Protein AF-0000000069597307 (afdb_homodimer)

InterPro domains:
  IPR001584 Integrase, catalytic core [PF00665] (48-139)
  IPR001584 Integrase, catalytic core [PS50994] (45-195)
  IPR012337 Ribonuclease H-like superfamily [SSF53098] (47-200)
  IPR036397 Ribonuclease H superfamily [G3DSA:3.30.420.10] (38-214)

Organism: Araneus ventricosus (NCBI:txid182803)

Secondary structure (DSSP, 8-state):
-HHHHHHHHHHHHHHHHHHHHHH---HHHHS---SS-----------STTSEEEEEEEEEETTEEEEEEEETTT--EEEEEES---HHHHHHHHHHHHHHH---SEEEE-S-HHHHSHHHHHHHHHTTPEEEE--TT--SHHHHHHHHHHHHHHHHHHH-SSSHHHHHHHHHHHHHHSPPTTTSS-HHHHHHS-----HHHHH-HHHHHHHHHT-/-HHHHHHHHHHHHHHHHHHHHHH---HHHHS---SS-----------STTSEEEEEEEEEETTEEEEEEEETTT--EEEEEES---HHHHHHHHHHHHHHH---SEEEE-S-HHHHSHHHHHHHHHTTPEEEE--TT--THHHHHHHHHHHHHHHHHHH-SSSHHHHHHHHHHHHHHSPPTTTSS-HHHHHHS-----HHHHH-HHHHHHHHHT-

Sequence (430 aa):
MKSLARCYVWWSKIEEDIENHVGFCEPCQQTGHAPPRDPVHPWEVTTKPWSRVHIDFAGPFQGEMFFLLVDSFSKWLEVKRLNSATSSATIKVIKEIFAIHGIPDSVASDNGSQYTSEEFQNFLSKNGILHILVAPYHPSSNGQAERVVQTIKDALKRIISGDWNRRLTSFLLTQHITPSAATGFSPAELLMKRRLRTVLDLLHPDLVKDRKRKKMKSLARCYVWWSKIEEDIENHVGFCEPCQQTGHAPPRDPVHPWEVTTKPWSRVHIDFAGPFQGEMFFLLVDSFSKWLEVKRLNSATSSATIKVIKEIFAIHGIPDSVASDNGSQYTSEEFQNFLSKNGILHILVAPYHPSSNGQAERVVQTIKDALKRIISGDWNRRLTSFLLTQHITPSAATGFSPAELLMKRRLRTVLDLLHPDLVKDRKRKK

Radius of gyration: 23.04 Å; Cα contacts (8 Å, |Δi|>4): 630; chains: 2; bounding box: 51×83×53 Å

pLDDT: mean 74.93, std 21.21, range [27.62, 97.12]

Solvent-accessible surface area (backbone atoms only — not comparable to full-atom values): 23471 Å² total; per-residue (Å²): 112,67,61,52,54,46,32,40,52,48,45,52,48,49,48,47,50,51,52,48,50,67,67,57,57,48,64,85,67,63,62,80,83,63,67,83,69,65,77,66,69,54,57,72,76,57,86,42,63,53,38,37,32,39,44,49,76,41,69,70,50,96,78,32,32,31,41,37,37,32,24,66,48,34,56,36,70,47,77,42,82,32,87,52,85,41,38,68,53,47,49,52,53,49,43,53,52,28,29,74,67,25,53,37,49,25,41,33,29,54,84,46,66,42,62,68,30,68,69,34,45,50,53,34,54,73,51,63,28,44,78,42,73,49,64,93,80,52,73,72,44,56,41,57,60,49,49,52,51,50,53,49,46,56,52,45,61,68,42,55,53,88,81,21,66,65,49,46,30,44,42,42,28,35,53,30,61,42,54,36,88,87,74,65,45,17,15,30,39,56,57,27,70,38,84,59,44,51,54,62,53,70,75,40,51,60,66,58,48,57,71,58,60,81,101,110,67,60,53,53,49,32,40,54,48,45,49,48,50,49,48,50,51,52,46,50,68,68,55,58,48,65,88,68,66,61,80,85,62,67,84,70,65,79,69,68,55,57,74,77,58,87,42,62,52,39,37,33,39,43,50,76,40,70,70,49,95,80,32,32,31,41,37,38,33,25,67,46,36,57,38,71,45,78,43,81,31,87,52,86,40,38,70,54,46,50,52,53,49,41,54,50,28,28,72,68,24,52,39,50,26,41,33,28,56,84,46,66,42,61,68,30,67,70,35,47,49,55,33,54,74,49,64,28,45,78,42,72,50,63,92,81,51,69,74,47,54,44,59,60,48,48,52,52,49,53,50,46,55,52,44,61,69,41,55,53,89,80,21,66,64,48,47,31,4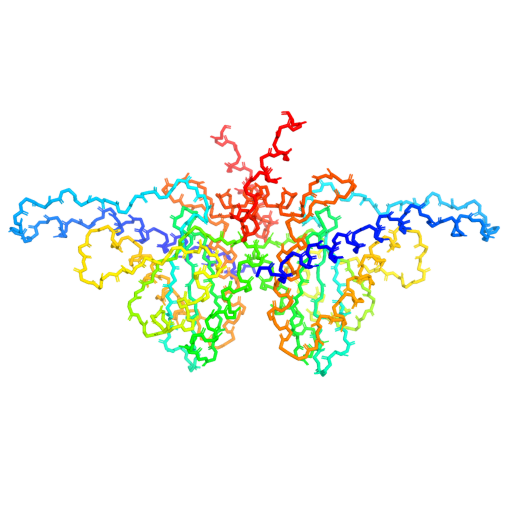4,43,42,29,36,54,29,60,42,52,37,88,89,75,67,45,17,15,31,40,57,58,29,71,39,83,59,44,50,54,60,53,70,76,39,52,61,67,59,48,57,70,57,60,81,101

Nearest PDB structures (foldseek):
  4fw1-assembly1_B  TM=8.230E-01  e=1.819E-11  Rous sarcoma virus - Prague C
  7ouf-assembly1_E  TM=8.192E-01  e=3.308E-11  Simian T-lymphotropic virus 1
  1c0m-assembly1_A  TM=8.370E-01  e=2.381E-10  Rous sarcoma virus
  5ejk-assembly1_B  TM=8.131E-01  e=2.849E-10  Rous sarcoma virus - Prague C
  4fw2-assembly1_B  TM=7.508E-01  e=4.331E-10  Rous sarcoma virus - Prague C

Foldseek 3Di:
DVLLVVLLVVVLVLLVVLVVCVVPPVVVVPDDPPPPPPPPPAPPQDDAWQQEKEWDWADPAVQWIWIWIATSHLRQIDIDIFNDLALVRVLVVVVVVCVPQNHHQEYEYEPDCSCVPPSNVVSCVVRNYHYHYDYPPDDDNCVSVVVSVVSVNVVLNVQPPDPNPVSVVSNNVSQQQHAHPVPRGGSCCRRVVDRDDDVVCVVCVPVVVVSVPVD/DVLLVVLLVVVVVLLVVLVVCVVPPCVLVPDDPPPPPPPPPAPPQDDAWQQEKEWDWADPAVQWIWIWIATSHLRQIDIDIFNDLALVRVLVVVVVVCVPQNHHQEYEYEPDCSCVDPSNVVSCVVRNYHYHYDYPPDDDNCVSVVVSVVSVNVVLNVQPDDPSPVSVVSNNVSQQQHAHPVPRGGSCCRRVVDRDDDVVCVVCVPVVVVSVVVD

Structure (mmCIF, N/CA/C/O backbone):
data_AF-0000000069597307-model_v1
#
loop_
_entity.id
_entity.type
_entity.pdbx_description
1 polymer 'Uncharacterized protein K02A2.6'
#
loop_
_atom_site.group_PDB
_atom_site.id
_atom_site.type_symbol
_atom_site.label_atom_id
_atom_site.label_alt_id
_atom_site.label_comp_id
_atom_site.label_asym_id
_atom_site.label_entity_id
_atom_site.label_seq_id
_atom_site.pdbx_PDB_ins_code
_atom_site.Cartn_x
_atom_site.Cartn_y
_atom_site.Cartn_z
_atom_site.occupancy
_atom_site.B_iso_or_equiv
_atom_site.auth_seq_id
_atom_site.auth_comp_id
_atom_site.auth_asym_id
_atom_site.auth_atom_id
_atom_site.pdbx_PDB_model_num
ATOM 1 N N . MET A 1 1 ? 20.469 3.336 -9.492 1 46.31 1 MET A N 1
ATOM 2 C CA . MET A 1 1 ? 21.281 3.295 -8.281 1 46.31 1 MET A CA 1
ATOM 3 C C . MET A 1 1 ? 21.516 4.699 -7.738 1 46.31 1 MET A C 1
ATOM 5 O O . MET A 1 1 ? 21.375 4.941 -6.543 1 46.31 1 MET A O 1
ATOM 9 N N . LYS A 1 2 ? 21.766 5.586 -8.695 1 48.5 2 LYS A N 1
ATOM 10 C CA . LYS A 1 2 ? 22.062 6.961 -8.32 1 48.5 2 LYS A CA 1
ATOM 11 C C . LYS A 1 2 ? 20.828 7.68 -7.785 1 48.5 2 LYS A C 1
ATOM 13 O O . LYS A 1 2 ? 20.922 8.492 -6.863 1 48.5 2 LYS A O 1
ATOM 18 N N . SER A 1 3 ? 19.781 7.051 -8.164 1 54.75 3 SER A N 1
ATOM 19 C CA . SER A 1 3 ? 18.562 7.785 -7.828 1 54.75 3 SER A CA 1
ATOM 20 C C . SER A 1 3 ? 18.156 7.551 -6.379 1 54.75 3 SER A C 1
ATOM 22 O O . SER A 1 3 ? 17.828 8.5 -5.66 1 54.75 3 SER A O 1
ATOM 24 N N . LEU A 1 4 ? 18.344 6.312 -5.965 1 58 4 LEU A N 1
ATOM 25 C CA . LEU A 1 4 ? 17.984 6.016 -4.582 1 58 4 LEU A CA 1
ATOM 26 C C . LEU A 1 4 ? 18.953 6.676 -3.611 1 58 4 LEU A C 1
ATOM 28 O O . LEU A 1 4 ? 18.547 7.195 -2.572 1 58 4 LEU A O 1
ATOM 32 N N . ALA A 1 5 ? 20.203 6.629 -4.035 1 56.59 5 ALA A N 1
ATOM 33 C CA . ALA A 1 5 ? 21.219 7.266 -3.201 1 56.59 5 ALA A CA 1
ATOM 34 C C . ALA A 1 5 ? 20.969 8.766 -3.08 1 56.59 5 ALA A C 1
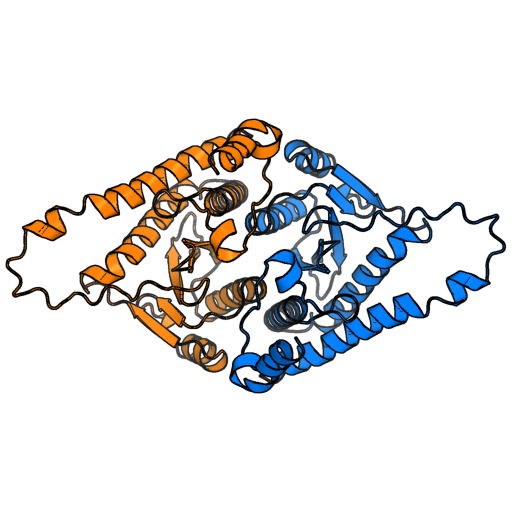ATOM 36 O O . ALA A 1 5 ? 21.094 9.336 -1.997 1 56.59 5 ALA A O 1
ATOM 37 N N . ARG A 1 6 ? 20.578 9.297 -4.145 1 54.56 6 ARG A N 1
ATOM 38 C CA . ARG A 1 6 ? 20.266 10.727 -4.152 1 54.56 6 ARG A CA 1
ATOM 39 C C . ARG A 1 6 ? 19.031 11.031 -3.311 1 54.56 6 ARG A C 1
ATOM 41 O O . ARG A 1 6 ? 19 12.023 -2.584 1 54.56 6 ARG A O 1
ATOM 48 N N . CYS A 1 7 ? 18.172 10.117 -3.422 1 56.44 7 CYS A N 1
ATOM 49 C CA . CYS A 1 7 ? 16.953 10.305 -2.635 1 56.44 7 CYS A CA 1
ATOM 50 C C . CYS A 1 7 ? 17.25 10.148 -1.146 1 56.44 7 CYS A C 1
ATOM 52 O O . CYS A 1 7 ? 16.688 10.875 -0.321 1 56.44 7 CYS A O 1
ATOM 54 N N . TYR A 1 8 ? 18.125 9.289 -0.999 1 59.53 8 TYR A N 1
ATOM 55 C CA . TYR A 1 8 ? 18.516 9.078 0.393 1 59.53 8 TYR A CA 1
ATOM 56 C C . TYR A 1 8 ? 19.141 10.344 0.981 1 59.53 8 TYR A C 1
ATOM 58 O O . TYR A 1 8 ? 18.781 10.758 2.086 1 59.53 8 TYR A O 1
ATOM 66 N N . VAL A 1 9 ? 20.031 10.875 0.183 1 57.19 9 VAL A N 1
ATOM 67 C CA . VAL A 1 9 ? 20.703 12.094 0.634 1 57.19 9 VAL A CA 1
ATOM 68 C C . VAL A 1 9 ? 19.688 13.227 0.743 1 57.19 9 VAL A C 1
ATOM 70 O O . VAL A 1 9 ? 19.703 13.992 1.707 1 57.19 9 VAL A O 1
ATOM 73 N N . TRP A 1 10 ? 18.844 13.281 -0.169 1 56.66 10 TRP A N 1
ATOM 74 C CA . TRP A 1 10 ? 17.828 14.328 -0.193 1 56.66 10 TRP A CA 1
ATOM 75 C C . TRP A 1 10 ? 16.875 14.188 0.997 1 56.66 10 TRP A C 1
ATOM 77 O O . TRP A 1 10 ? 16.609 15.164 1.702 1 56.66 10 TRP A O 1
ATOM 87 N N . TRP A 1 11 ? 16.484 12.992 1.168 1 61.53 11 TRP A N 1
ATOM 88 C CA . TRP A 1 11 ? 15.555 12.797 2.281 1 61.53 11 TRP A CA 1
ATOM 89 C C . TRP A 1 11 ? 16.25 13.062 3.615 1 61.53 11 TRP A C 1
ATOM 91 O O . TRP A 1 11 ? 15.664 13.664 4.52 1 61.53 11 TRP A O 1
ATOM 101 N N . SER A 1 12 ? 17.438 12.516 3.59 1 61.78 12 SER A N 1
ATOM 102 C CA . SER A 1 12 ? 18.203 12.805 4.805 1 61.78 12 SER A CA 1
ATOM 103 C C . SER A 1 12 ? 18.297 14.305 5.055 1 61.78 12 SER A C 1
ATOM 105 O O . SER A 1 12 ? 18.203 14.758 6.195 1 61.78 12 SER A O 1
ATOM 107 N N . LYS A 1 13 ? 18.422 14.977 3.984 1 61.78 13 LYS A N 1
ATOM 108 C CA . LYS A 1 13 ? 18.484 16.422 4.113 1 61.78 13 LYS A CA 1
ATOM 109 C C . LYS A 1 13 ? 17.141 17 4.504 1 61.78 13 LYS A C 1
ATOM 111 O O . LYS A 1 13 ? 17.062 17.938 5.312 1 61.78 13 LYS A O 1
ATOM 116 N N . ILE A 1 14 ? 16.156 16.5 4.051 1 59.41 14 ILE A N 1
ATOM 117 C CA . ILE A 1 14 ? 14.805 16.938 4.387 1 59.41 14 ILE A CA 1
ATOM 118 C C . ILE A 1 14 ? 14.523 16.656 5.863 1 59.41 14 ILE A C 1
ATOM 120 O O . ILE A 1 14 ? 13.984 17.516 6.574 1 59.41 14 ILE A O 1
ATOM 124 N N . GLU A 1 15 ? 14.922 15.5 6.23 1 59 15 GLU A N 1
ATOM 125 C CA . GLU A 1 15 ? 14.734 15.148 7.633 1 59 15 GLU A CA 1
ATOM 126 C C . GLU A 1 15 ? 15.508 16.094 8.547 1 59 15 GLU A C 1
ATOM 128 O O . GLU A 1 15 ? 15.008 16.5 9.602 1 59 15 GLU A O 1
ATOM 133 N N . GLU A 1 16 ? 16.719 16.328 8.133 1 60.53 16 GLU A N 1
ATOM 134 C CA . GLU A 1 16 ? 17.531 17.266 8.898 1 60.53 16 GLU A CA 1
ATOM 135 C C . GLU A 1 16 ? 16.859 18.641 8.961 1 60.53 16 GLU A C 1
ATOM 137 O O . GLU A 1 16 ? 16.891 19.297 10.008 1 60.53 16 GLU A O 1
ATOM 142 N N . ASP A 1 17 ? 16.359 18.969 7.883 1 58.25 17 ASP A N 1
ATOM 143 C CA . ASP A 1 17 ? 15.68 20.266 7.84 1 58.25 17 ASP A CA 1
ATOM 144 C C . ASP A 1 17 ? 14.461 20.266 8.758 1 58.25 17 ASP A C 1
ATOM 146 O O . ASP A 1 17 ? 14.195 21.25 9.445 1 58.25 17 ASP A O 1
ATOM 150 N N . ILE A 1 18 ? 13.812 19.203 8.82 1 55.72 18 ILE A N 1
ATOM 151 C CA . ILE A 1 18 ? 12.633 19.062 9.664 1 55.72 18 ILE A CA 1
ATOM 152 C C . ILE A 1 18 ? 13.047 19.062 11.133 1 55.72 18 ILE A C 1
ATOM 154 O O . ILE A 1 18 ? 12.438 19.75 11.961 1 55.72 18 ILE A O 1
ATOM 158 N N . GLU A 1 19 ? 14.07 18.281 11.406 1 53.41 19 GLU A N 1
ATOM 159 C CA . GLU A 1 19 ? 14.57 18.203 12.773 1 53.41 19 GLU A CA 1
ATOM 160 C C . GLU A 1 19 ? 15.156 19.547 13.219 1 53.41 19 GLU A C 1
ATOM 162 O O . GLU A 1 19 ? 14.969 19.953 14.367 1 53.41 19 GLU A O 1
ATOM 167 N N . ASN A 1 20 ? 15.953 20.125 12.406 1 53.34 20 ASN A N 1
ATOM 168 C CA . ASN A 1 20 ? 16.547 21.422 12.734 1 53.34 20 ASN A CA 1
ATOM 169 C C . ASN A 1 20 ? 15.477 22.5 12.875 1 53.34 20 ASN A C 1
ATOM 171 O O . ASN A 1 20 ? 15.617 23.406 13.695 1 53.34 20 ASN A O 1
ATOM 175 N N . HIS A 1 21 ? 14.625 22.453 12.023 1 44.66 21 HIS A N 1
ATOM 176 C CA . HIS A 1 21 ? 13.547 23.422 12.133 1 44.66 21 HIS A CA 1
ATOM 177 C C . HIS A 1 21 ? 12.703 23.172 13.375 1 44.66 21 HIS A C 1
ATOM 179 O O . HIS A 1 21 ? 12.227 24.125 14.008 1 44.66 21 HIS A O 1
ATOM 185 N N . VAL A 1 22 ? 12.516 21.984 13.734 1 40.69 22 VAL A N 1
ATOM 186 C CA . VAL A 1 22 ? 11.812 21.734 14.992 1 40.69 22 VAL A CA 1
ATOM 187 C C . VAL A 1 22 ? 12.672 22.219 16.156 1 40.69 22 VAL A C 1
ATOM 189 O O . VAL A 1 22 ? 12.148 22.766 17.141 1 40.69 22 VAL A O 1
ATOM 192 N N . GLY A 1 23 ? 14 22.125 16.047 1 37.09 23 GLY A N 1
ATOM 193 C CA . GLY A 1 23 ? 14.867 22.609 17.109 1 37.09 23 GLY A CA 1
ATOM 194 C C . GLY A 1 23 ? 14.977 24.109 17.156 1 37.09 23 GLY A C 1
ATOM 195 O O . GLY A 1 23 ? 15.164 24.703 18.219 1 37.09 23 GLY A O 1
ATOM 196 N N . PHE A 1 24 ? 15.117 24.766 16.031 1 33.47 24 PHE A N 1
ATOM 197 C CA . PHE A 1 24 ? 15.438 26.188 16.047 1 33.47 24 PHE A CA 1
ATOM 198 C C . PHE A 1 24 ? 14.164 27.031 16.047 1 33.47 24 PHE A C 1
ATOM 200 O O . PHE A 1 24 ? 14.211 28.25 15.812 1 33.47 24 PHE A O 1
ATOM 207 N N . CYS A 1 25 ? 13.094 26.547 16.156 1 32.53 25 CYS A N 1
ATOM 208 C CA . CYS A 1 25 ? 12.039 27.547 16.25 1 32.53 25 CYS A CA 1
ATOM 209 C C . CYS A 1 25 ? 12.258 28.438 17.484 1 32.53 25 CYS A C 1
ATOM 211 O O . CYS A 1 25 ? 11.734 28.156 18.562 1 32.53 25 CYS A O 1
ATOM 213 N N . GLU A 1 26 ? 13.375 29.109 17.594 1 30.81 26 GLU A N 1
ATOM 214 C CA . GLU A 1 26 ? 13.609 30.125 18.625 1 30.81 26 GLU A CA 1
ATOM 215 C C . GLU A 1 26 ? 12.586 31.25 18.531 1 30.81 26 GLU A C 1
ATOM 217 O O . GLU A 1 26 ? 12.055 31.703 19.547 1 30.81 26 GLU A O 1
ATOM 222 N N . PRO A 1 27 ? 12.461 31.969 17.344 1 31.27 27 PRO A N 1
ATOM 223 C CA . PRO A 1 27 ? 11.664 33.188 17.359 1 31.27 27 PRO A CA 1
ATOM 224 C C . PRO A 1 27 ? 10.203 32.938 17.719 1 31.27 27 PRO A C 1
ATOM 226 O O . PRO A 1 27 ? 9.516 33.844 18.203 1 31.27 27 PRO A O 1
ATOM 229 N N . CYS A 1 28 ? 9.586 31.781 17.312 1 31.61 28 CYS A N 1
ATOM 230 C CA . CYS A 1 28 ? 8.258 31.531 17.875 1 31.61 28 CYS A CA 1
ATOM 231 C C . CYS A 1 28 ? 8.305 31.562 19.406 1 31.61 28 CYS A C 1
ATOM 233 O O . CYS A 1 28 ? 7.266 31.641 20.062 1 31.61 28 CYS A O 1
ATOM 235 N N . GLN A 1 29 ? 9.484 31.359 20.031 1 30.52 29 GLN A N 1
ATOM 236 C CA . GLN A 1 29 ? 9.625 31.547 21.469 1 30.52 29 GLN A CA 1
ATOM 237 C C . GLN A 1 29 ? 9.648 33.031 21.828 1 30.52 29 GLN A C 1
ATOM 239 O O . GLN A 1 29 ? 9.266 33.406 22.938 1 30.52 29 GLN A O 1
ATOM 244 N N . GLN A 1 30 ? 10.352 33.875 21.156 1 28.88 30 GLN A N 1
ATOM 245 C CA . GLN A 1 30 ? 10.641 35.188 21.703 1 28.88 30 GLN A CA 1
ATOM 246 C C . GLN A 1 30 ? 9.469 36.156 21.484 1 28.88 30 GLN A C 1
ATOM 248 O O . GLN A 1 30 ? 9.352 37.156 22.188 1 28.88 30 GLN A O 1
ATOM 253 N N . THR A 1 31 ? 8.828 36.312 20.344 1 30.72 31 THR A N 1
ATOM 254 C CA . THR A 1 31 ? 8.18 37.625 20.156 1 30.72 31 THR A CA 1
ATOM 255 C C . THR A 1 31 ? 6.926 37.719 21.016 1 30.72 31 THR A C 1
ATOM 257 O O . THR A 1 31 ? 6.57 38.812 21.469 1 30.72 31 THR A O 1
ATOM 260 N N . GLY A 1 32 ? 5.629 37.188 20.734 1 30.19 32 GLY A N 1
ATOM 261 C CA . GLY A 1 32 ? 4.484 37.906 21.281 1 30.19 32 GLY A CA 1
ATOM 262 C C . GLY A 1 32 ? 4.336 37.719 22.781 1 30.19 32 GLY A C 1
ATOM 263 O O . GLY A 1 32 ? 4.793 36.719 23.344 1 30.19 32 GLY A O 1
ATOM 264 N N . HIS A 1 33 ? 4.391 38.719 23.594 1 33.38 33 HIS A N 1
ATOM 265 C CA . HIS A 1 33 ? 3.822 38.875 24.922 1 33.38 33 HIS A CA 1
ATOM 266 C C . HIS A 1 33 ? 2.516 38.125 25.078 1 33.38 33 HIS A C 1
ATOM 268 O O . HIS A 1 33 ? 1.449 38.719 25.234 1 33.38 33 HIS A O 1
ATOM 274 N N . ALA A 1 34 ? 2.092 37.219 24.141 1 33.59 34 ALA A N 1
ATOM 275 C CA . ALA A 1 34 ? 0.777 36.688 24.438 1 33.59 34 ALA A CA 1
ATOM 276 C C . ALA A 1 34 ? 0.73 36.125 25.859 1 33.59 34 ALA A C 1
ATOM 278 O O . ALA A 1 34 ? 1.745 35.656 26.391 1 33.59 34 ALA A O 1
ATOM 279 N N . PRO A 1 35 ? -0.332 36.5 26.734 1 34.31 35 PRO A N 1
ATOM 280 C CA . PRO A 1 35 ? -0.475 35.969 28.094 1 34.31 35 PRO A CA 1
ATOM 281 C C . PRO A 1 35 ? 0.077 34.562 28.234 1 34.31 35 PRO A C 1
ATOM 283 O O . PRO A 1 35 ? 0.296 33.875 27.25 1 34.31 35 PRO A O 1
ATOM 286 N N . PRO A 1 36 ? 0.307 34.156 29.516 1 33.06 36 PRO A N 1
ATOM 287 C CA . PRO A 1 36 ? 0.825 32.844 29.828 1 33.06 36 PRO A CA 1
ATOM 288 C C . PRO A 1 36 ? 0.284 31.75 28.891 1 33.06 36 PRO A C 1
ATOM 290 O O . PRO A 1 36 ? -0.901 31.766 28.547 1 33.06 36 PRO A O 1
ATOM 293 N N . ARG A 1 37 ? 0.993 31.5 27.906 1 37.06 37 ARG A N 1
ATOM 294 C CA . ARG A 1 37 ? 0.711 30.469 26.922 1 37.06 37 ARG A CA 1
ATOM 295 C C . ARG A 1 37 ? 0.062 29.25 27.578 1 37.06 37 ARG A C 1
ATOM 297 O O . ARG A 1 37 ? 0.594 28.703 28.547 1 37.06 37 ARG A O 1
ATOM 304 N N . ASP A 1 38 ? -1.25 29.344 27.766 1 34.25 38 ASP A N 1
ATOM 305 C CA . ASP A 1 38 ? -1.836 28.109 28.297 1 34.25 38 ASP A CA 1
ATOM 306 C C . ASP A 1 38 ? -1.059 26.891 27.812 1 34.25 38 ASP A C 1
ATOM 308 O O . ASP A 1 38 ? -0.451 26.906 26.75 1 34.25 38 ASP A O 1
ATOM 312 N N . PRO A 1 39 ? -0.629 26.031 28.719 1 32.84 39 PRO A N 1
ATOM 313 C CA . PRO A 1 39 ? 0.118 24.828 28.375 1 32.84 39 PRO A CA 1
ATOM 314 C C . PRO A 1 39 ? -0.299 24.25 27.016 1 32.84 39 PRO A C 1
ATOM 316 O O . PRO A 1 39 ? -1.494 24.125 26.734 1 32.84 39 PRO A O 1
ATOM 319 N N . VAL A 1 40 ? 0.214 24.75 26.016 1 38.34 40 VAL A N 1
ATOM 320 C CA . VAL A 1 40 ? 0.056 24.125 24.719 1 38.34 40 VAL A CA 1
ATOM 321 C C . VAL A 1 40 ? -0.088 22.625 24.875 1 38.34 40 VAL A C 1
ATOM 323 O O . VAL A 1 40 ? 0.783 21.969 25.453 1 38.34 40 VAL A O 1
ATOM 326 N N . HIS A 1 41 ? -1.224 22.203 25.203 1 35.88 41 HIS A N 1
ATOM 327 C CA . HIS A 1 41 ? -1.318 20.75 25.234 1 35.88 41 HIS A CA 1
ATOM 328 C C . HIS A 1 41 ? -0.762 20.141 23.953 1 35.88 41 HIS A C 1
ATOM 330 O O . HIS A 1 41 ? -1.235 20.438 22.859 1 35.88 41 HIS A O 1
ATOM 336 N N . PRO A 1 42 ? 0.556 19.969 23.766 1 41.31 42 PRO A N 1
ATOM 337 C CA . PRO A 1 42 ? 1.144 19.234 22.641 1 41.31 42 PRO A CA 1
ATOM 338 C C . PRO A 1 42 ? 0.191 18.188 22.062 1 41.31 42 PRO A C 1
ATOM 340 O O . PRO A 1 42 ? -0.68 17.672 22.766 1 41.31 42 PRO A O 1
ATOM 343 N N . TRP A 1 43 ? -0.3 18.359 20.812 1 46.03 43 TRP A N 1
ATOM 344 C CA . TRP A 1 43 ? -0.952 17.156 20.312 1 46.03 43 TRP A CA 1
ATOM 345 C C . TRP A 1 43 ? -0.421 15.914 21.016 1 46.03 43 TRP A C 1
ATOM 347 O O . TRP A 1 43 ? 0.778 15.812 21.281 1 46.03 43 TRP A O 1
ATOM 357 N N . GLU A 1 44 ? -1.227 15.375 21.688 1 52.97 44 GLU A N 1
ATOM 358 C CA . GLU A 1 44 ? -0.879 14.148 22.406 1 52.97 44 GLU A CA 1
ATOM 359 C C . GLU A 1 44 ? -0.017 13.234 21.547 1 52.97 44 GLU A C 1
ATOM 361 O O . GLU A 1 44 ? -0.352 12.961 20.391 1 52.97 44 GLU A O 1
ATOM 366 N N . VAL A 1 45 ? 1.254 13.312 21.656 1 65 45 VAL A N 1
ATOM 367 C CA . VAL A 1 45 ? 2.178 12.32 21.125 1 65 45 VAL A CA 1
ATOM 368 C C . VAL A 1 45 ? 1.466 10.977 20.969 1 65 45 VAL A C 1
ATOM 370 O O . VAL A 1 45 ? 0.857 10.477 21.922 1 65 45 VAL A O 1
ATOM 373 N N . THR A 1 46 ? 1.233 10.68 19.609 1 80.62 46 THR A N 1
ATOM 374 C CA . THR A 1 46 ? 0.657 9.352 19.406 1 80.62 46 THR A CA 1
ATOM 375 C C . THR A 1 46 ? 1.634 8.266 19.844 1 80.62 46 THR A C 1
ATOM 377 O O . THR A 1 46 ? 2.848 8.406 19.672 1 80.62 46 THR A O 1
ATOM 380 N N . THR A 1 47 ? 1.086 7.316 20.453 1 85 47 THR A N 1
ATOM 381 C CA . THR A 1 47 ? 1.944 6.301 21.062 1 85 47 THR A CA 1
ATOM 382 C C . THR A 1 47 ? 1.86 4.992 20.266 1 85 47 THR A C 1
ATOM 384 O O . THR A 1 47 ? 2.619 4.059 20.531 1 85 47 THR A O 1
ATOM 387 N N . LYS A 1 48 ? 0.993 4.973 19.328 1 91.38 48 LYS A N 1
ATOM 388 C CA . LYS A 1 48 ? 0.83 3.744 18.562 1 91.38 48 LYS A CA 1
ATOM 389 C C . LYS A 1 48 ? 0.83 4.031 17.062 1 91.38 48 LYS A C 1
ATOM 391 O O . LYS A 1 48 ? 0.245 5.02 16.625 1 91.38 48 LYS A O 1
ATOM 396 N N . PRO A 1 49 ? 1.46 3.141 16.422 1 93.75 49 PRO A N 1
ATOM 397 C CA . PRO A 1 49 ? 1.428 3.32 14.969 1 93.75 49 PRO A CA 1
ATOM 398 C C . PRO A 1 49 ? 0.008 3.326 14.398 1 93.75 49 PRO A C 1
ATOM 400 O O . PRO A 1 49 ? -0.834 2.535 14.836 1 93.75 49 PRO A O 1
ATOM 403 N N . TRP A 1 50 ? -0.224 4.273 13.516 1 95.5 50 TRP A N 1
ATOM 404 C CA . TRP A 1 50 ? -1.428 4.336 12.695 1 95.5 50 TRP A CA 1
ATOM 405 C C . TRP A 1 50 ? -2.652 4.652 13.547 1 95.5 50 TRP A C 1
ATOM 407 O O . TRP A 1 50 ? -3.781 4.34 13.164 1 95.5 50 TRP A O 1
ATOM 417 N N . SER A 1 51 ? -2.508 5.199 14.75 1 94.69 51 SER A N 1
ATOM 418 C CA . SER A 1 51 ? -3.627 5.637 15.578 1 94.69 51 SER A CA 1
ATOM 419 C C . SER A 1 51 ? -4.23 6.934 15.047 1 94.69 51 SER A C 1
ATOM 421 O O . SER A 1 51 ? -5.453 7.074 14.977 1 94.69 51 SER A O 1
ATOM 423 N N . ARG A 1 52 ? -3.342 7.766 14.586 1 93.25 52 ARG A N 1
ATOM 424 C CA . ARG A 1 52 ? -3.762 9.031 13.984 1 93.25 52 ARG A CA 1
ATOM 425 C C . ARG A 1 52 ? -2.996 9.312 12.695 1 93.25 52 ARG A C 1
ATOM 427 O O . ARG A 1 52 ? -1.768 9.203 12.664 1 93.25 52 ARG A O 1
ATOM 434 N N . VAL A 1 53 ? -3.773 9.688 11.711 1 94.5 53 VAL A N 1
ATOM 435 C CA . VAL A 1 53 ? -3.125 10.055 10.461 1 94.5 53 VAL A CA 1
ATOM 436 C C . VAL A 1 53 ? -3.52 11.477 10.07 1 94.5 53 VAL A C 1
ATOM 438 O O . VAL A 1 53 ? -4.637 11.922 10.359 1 94.5 53 VAL A O 1
ATOM 441 N N . HIS A 1 54 ? -2.537 12.188 9.453 1 91.56 54 HIS A N 1
ATOM 442 C CA . HIS A 1 54 ? -2.764 13.523 8.914 1 91.56 54 HIS A CA 1
ATOM 443 C C . HIS A 1 54 ? -2.926 13.477 7.395 1 91.56 54 HIS A C 1
ATOM 445 O O . HIS A 1 54 ? -2.133 12.844 6.699 1 91.56 54 HIS A O 1
ATOM 451 N N . ILE A 1 55 ? -3.99 14.141 6.934 1 93.5 55 ILE A N 1
ATOM 452 C CA . ILE A 1 55 ? -4.211 14.125 5.492 1 93.5 55 ILE A CA 1
ATOM 453 C C . ILE A 1 55 ? -4.227 15.555 4.957 1 93.5 55 ILE A C 1
ATOM 455 O O . ILE A 1 55 ? -4.609 16.484 5.668 1 93.5 55 ILE A O 1
ATOM 459 N N . ASP A 1 56 ? -3.744 15.695 3.732 1 91.31 56 ASP A N 1
ATOM 460 C CA . ASP A 1 56 ? -3.676 16.984 3.041 1 91.31 56 ASP A CA 1
ATOM 461 C C . ASP A 1 56 ? -3.586 16.781 1.528 1 91.31 56 ASP A C 1
ATOM 463 O O . ASP A 1 56 ? -3.496 15.656 1.047 1 91.31 56 ASP A O 1
ATOM 467 N N . PHE A 1 57 ? -3.711 17.938 0.883 1 92.38 57 PHE A N 1
ATOM 468 C CA . PHE A 1 57 ? -3.521 17.922 -0.562 1 92.38 57 PHE A CA 1
ATOM 469 C C . PHE A 1 57 ? -2.309 18.75 -0.956 1 92.38 57 PHE A C 1
ATOM 471 O O . PHE A 1 57 ? -1.923 19.688 -0.235 1 92.38 57 PHE A O 1
ATOM 478 N N . ALA A 1 58 ? -1.736 18.359 -2.002 1 89.62 58 ALA A N 1
ATOM 479 C CA . ALA A 1 58 ? -0.695 19.156 -2.654 1 89.62 58 ALA A CA 1
ATOM 480 C C . ALA A 1 58 ? -0.995 19.344 -4.137 1 89.62 58 ALA A C 1
ATOM 482 O O . ALA A 1 58 ? -1.567 18.453 -4.777 1 89.62 58 ALA A O 1
ATOM 483 N N . GLY A 1 59 ? -0.473 20.438 -4.629 1 86.94 59 GLY A N 1
ATOM 484 C CA . GLY A 1 59 ? -0.687 20.734 -6.035 1 86.94 59 GLY A CA 1
ATOM 485 C C . GLY A 1 59 ? -1.699 21.844 -6.262 1 86.94 59 GLY A C 1
ATOM 486 O O . GLY A 1 59 ? -2.061 22.562 -5.328 1 86.94 59 GLY A O 1
ATOM 487 N N . PRO A 1 60 ? -2.139 22.016 -7.453 1 87.56 60 PRO A N 1
ATOM 488 C CA . PRO A 1 60 ? -1.814 21.203 -8.625 1 87.56 60 PRO A CA 1
ATOM 489 C C . PRO A 1 60 ? -0.371 21.375 -9.086 1 87.56 60 PRO A C 1
ATOM 491 O O . PRO A 1 60 ? 0.166 22.484 -9.039 1 87.56 60 PRO A O 1
ATOM 494 N N . PHE A 1 61 ? 0.281 20.234 -9.383 1 83.56 61 PHE A N 1
ATOM 495 C CA . PHE A 1 61 ? 1.564 20.188 -10.07 1 83.56 61 PHE A CA 1
ATOM 496 C C . PHE A 1 61 ? 1.406 19.609 -11.469 1 83.56 61 PHE A C 1
ATOM 498 O O . PHE A 1 61 ? 1.057 18.422 -11.617 1 83.56 61 PHE A O 1
ATOM 505 N N . GLN A 1 62 ? 1.671 20.359 -12.516 1 79.06 62 GLN A N 1
ATOM 506 C CA . GLN A 1 62 ? 1.473 19.906 -13.891 1 79.06 62 GLN A CA 1
ATOM 507 C C . GLN A 1 62 ? 0.044 19.422 -14.109 1 79.06 62 GLN A C 1
ATOM 509 O O . GLN A 1 62 ? -0.169 18.344 -14.68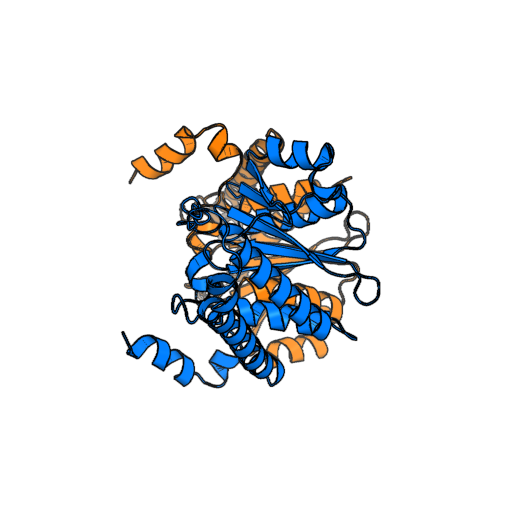 1 79.06 62 GLN A O 1
ATOM 514 N N . GLY A 1 63 ? -0.864 20.016 -13.406 1 81.56 63 GLY A N 1
ATOM 515 C CA . GLY A 1 63 ? -2.277 19.75 -13.617 1 81.56 63 GLY A CA 1
ATOM 516 C C . GLY A 1 63 ? -2.812 18.625 -12.766 1 81.56 63 GLY A C 1
ATOM 517 O O . GLY A 1 63 ? -3.988 18.266 -12.859 1 81.56 63 GLY A O 1
ATOM 518 N N . GLU A 1 64 ? -1.915 18.094 -11.938 1 84.25 64 GLU A N 1
ATOM 519 C CA . GLU A 1 64 ? -2.332 16.953 -11.125 1 84.25 64 GLU A CA 1
ATOM 520 C C . GLU A 1 64 ? -2.357 17.312 -9.641 1 84.25 64 GLU A C 1
ATOM 522 O O . GLU A 1 64 ? -1.493 18.062 -9.164 1 84.25 64 GLU A O 1
ATOM 527 N N . MET A 1 65 ? -3.43 16.812 -8.961 1 90.69 65 MET A N 1
ATOM 528 C CA . MET A 1 65 ? -3.51 16.922 -7.512 1 90.69 65 MET A CA 1
ATOM 529 C C . MET A 1 65 ? -2.924 15.695 -6.828 1 90.69 65 MET A C 1
ATOM 531 O O . MET A 1 65 ? -2.914 14.609 -7.406 1 90.69 65 MET A O 1
ATOM 535 N N . PHE A 1 66 ? -2.379 15.969 -5.656 1 92.62 66 PHE A N 1
ATOM 536 C CA . PHE A 1 66 ? -1.813 14.859 -4.895 1 92.62 66 PHE A CA 1
ATOM 537 C C . PHE A 1 66 ? -2.406 14.812 -3.492 1 92.62 66 PHE A C 1
ATOM 539 O O . PHE A 1 66 ? -2.594 15.844 -2.855 1 92.62 66 PHE A O 1
ATOM 546 N N . PHE A 1 67 ? -2.785 13.609 -3.115 1 94.44 67 PHE A N 1
ATOM 547 C CA . PHE A 1 67 ? -3.238 13.336 -1.757 1 94.44 67 PHE A CA 1
ATOM 548 C C . PHE A 1 67 ? -2.078 12.875 -0.881 1 94.44 67 PHE A C 1
ATOM 550 O O . PHE A 1 67 ? -1.282 12.031 -1.288 1 94.44 67 PHE A O 1
ATOM 557 N N . LEU A 1 68 ? -1.986 13.523 0.306 1 94.19 68 LEU A N 1
ATOM 558 C CA . LEU A 1 68 ? -0.934 13.203 1.262 1 94.19 68 LEU A CA 1
ATOM 559 C C . LEU A 1 68 ? -1.522 12.617 2.543 1 94.19 68 LEU A C 1
ATOM 561 O O . LEU A 1 68 ? -2.52 13.133 3.061 1 94.19 68 LEU A O 1
ATOM 565 N N . LEU A 1 69 ? -0.905 11.547 3.025 1 95.25 69 LEU A N 1
ATOM 566 C CA . LEU A 1 69 ? -1.242 10.984 4.328 1 95.25 69 LEU A CA 1
ATOM 567 C C . LEU A 1 69 ? 0.018 10.641 5.117 1 95.25 69 LEU A C 1
ATOM 569 O O . LEU A 1 69 ? 0.927 9.992 4.594 1 95.25 69 LEU A O 1
ATOM 573 N N . VAL A 1 70 ? 0.092 11.172 6.348 1 92.88 70 VAL A N 1
ATOM 574 C CA . VAL A 1 70 ? 1.248 10.914 7.203 1 92.88 70 VAL A CA 1
ATOM 575 C C . VAL A 1 70 ? 0.789 10.32 8.531 1 92.88 70 VAL A C 1
ATOM 577 O O . VAL A 1 70 ? -0.113 10.852 9.18 1 92.88 70 VAL A O 1
ATOM 580 N N . ASP A 1 71 ? 1.368 9.195 8.844 1 93.19 71 ASP A N 1
ATOM 581 C CA . ASP A 1 71 ? 1.127 8.641 10.172 1 93.19 71 ASP A CA 1
ATOM 582 C C . ASP A 1 71 ? 1.81 9.477 11.25 1 93.19 71 ASP A C 1
ATOM 584 O O . ASP A 1 71 ? 3.002 9.773 11.156 1 93.19 71 ASP A O 1
ATOM 588 N N . SER A 1 72 ? 1.139 9.797 12.273 1 88.69 72 SER A N 1
ATOM 589 C CA . SER A 1 72 ? 1.639 10.719 13.289 1 88.69 72 SER A CA 1
ATOM 590 C C . SER A 1 72 ? 2.746 10.078 14.117 1 88.69 72 SER A C 1
ATOM 592 O O . SER A 1 72 ? 3.633 10.773 14.625 1 88.69 72 SER A O 1
ATOM 594 N N . PHE A 1 73 ? 2.746 8.75 14.219 1 90.38 73 PHE A N 1
ATOM 595 C CA . PHE A 1 73 ? 3.713 8.055 15.062 1 90.38 73 PHE A CA 1
ATOM 596 C C . PHE A 1 73 ? 4.957 7.688 14.266 1 90.38 73 PHE A C 1
ATOM 598 O O . PHE A 1 73 ? 6.055 8.164 14.562 1 90.38 73 PHE A O 1
ATOM 605 N N . SER A 1 74 ? 4.766 7 13.25 1 91.06 74 SER A N 1
ATOM 606 C CA . SER A 1 74 ? 5.891 6.441 12.5 1 91.06 74 SER A CA 1
ATOM 607 C C . SER A 1 74 ? 6.41 7.43 11.461 1 91.06 74 SER A C 1
ATOM 609 O O . SER A 1 74 ? 7.5 7.254 10.914 1 91.06 74 SER A O 1
ATOM 611 N N . LYS A 1 75 ? 5.566 8.344 11.039 1 88.31 75 LYS A N 1
ATOM 612 C CA . LYS A 1 75 ? 5.863 9.328 10 1 88.31 75 LYS A CA 1
ATOM 613 C C . LYS A 1 75 ? 5.82 8.695 8.617 1 88.31 75 LYS A C 1
ATOM 615 O O . LYS A 1 75 ? 6.27 9.297 7.637 1 88.31 75 LYS A O 1
ATOM 620 N N . TRP A 1 76 ? 5.234 7.504 8.555 1 93.69 76 TRP A N 1
ATOM 621 C CA . TRP A 1 76 ? 5.008 6.867 7.266 1 93.69 76 TRP A CA 1
ATOM 622 C C . TRP A 1 76 ? 4.227 7.789 6.332 1 93.69 76 TRP A C 1
ATOM 624 O O . TRP A 1 76 ? 3.205 8.359 6.727 1 93.69 76 TRP A O 1
ATOM 634 N N . LEU A 1 77 ? 4.738 7.902 5.152 1 93.5 77 LEU A N 1
ATOM 635 C CA . LEU A 1 77 ? 4.148 8.82 4.188 1 93.5 77 LEU A CA 1
ATOM 636 C C . LEU A 1 77 ? 3.502 8.062 3.033 1 93.5 77 LEU A C 1
ATOM 638 O O . LEU A 1 77 ? 4.094 7.129 2.49 1 93.5 77 LEU A O 1
ATOM 642 N N . GLU A 1 78 ? 2.277 8.414 2.744 1 96.5 78 GLU A N 1
ATOM 643 C CA . GLU A 1 78 ? 1.59 8 1.523 1 96.5 78 GLU A CA 1
ATOM 644 C C . GLU A 1 78 ? 1.314 9.195 0.614 1 96.5 78 GLU A C 1
ATOM 646 O O . GLU A 1 78 ? 0.88 10.25 1.081 1 96.5 78 GLU A O 1
ATOM 651 N N . VAL A 1 79 ? 1.615 9.047 -0.671 1 94.06 79 VAL A N 1
ATOM 652 C CA . VAL A 1 79 ? 1.283 10.047 -1.678 1 94.06 79 VAL A CA 1
ATOM 653 C C . VAL A 1 79 ? 0.555 9.383 -2.846 1 94.06 79 VAL A C 1
ATOM 655 O O . VAL A 1 79 ? 1.031 8.391 -3.398 1 94.06 79 VAL A O 1
ATOM 658 N N . LYS A 1 80 ? -0.606 9.859 -3.121 1 94.62 80 LYS A N 1
ATOM 659 C CA . LYS A 1 80 ? -1.398 9.336 -4.23 1 94.62 80 LYS A CA 1
ATOM 660 C C . LYS A 1 80 ? -1.809 10.453 -5.188 1 94.62 80 LYS A C 1
ATOM 662 O O . LYS A 1 80 ? -2.174 11.547 -4.754 1 94.62 80 LYS A O 1
ATOM 667 N N . ARG A 1 81 ? -1.7 10.156 -6.422 1 90.38 81 ARG A N 1
ATOM 668 C CA . ARG A 1 81 ? -2.162 11.094 -7.438 1 90.38 81 ARG A CA 1
ATOM 669 C C . ARG A 1 81 ? -3.684 11.086 -7.543 1 90.38 81 ARG A C 1
ATOM 671 O O . ARG A 1 81 ? -4.309 10.023 -7.5 1 90.38 81 ARG A O 1
ATOM 678 N N . LEU A 1 82 ? -4.254 12.234 -7.637 1 89.94 82 LEU A N 1
ATOM 679 C CA . LEU A 1 82 ? -5.684 12.398 -7.859 1 89.94 82 LEU A CA 1
ATOM 680 C C . LEU A 1 82 ? -5.949 13.25 -9.094 1 89.94 82 LEU A C 1
ATOM 682 O O . LEU A 1 82 ? -5.176 14.156 -9.406 1 89.94 82 LEU A O 1
ATOM 686 N N . ASN A 1 83 ? -7.027 12.891 -9.812 1 82.38 83 ASN A N 1
ATOM 687 C CA . ASN A 1 83 ? -7.43 13.766 -10.906 1 82.38 83 ASN A CA 1
ATOM 688 C C . ASN A 1 83 ? -8.125 15.023 -10.391 1 82.38 83 ASN A C 1
ATOM 690 O O . ASN A 1 83 ? -7.988 16.094 -10.969 1 82.38 83 ASN A O 1
ATOM 694 N N . SER A 1 84 ? -8.969 14.805 -9.328 1 83.94 84 SER A N 1
ATOM 695 C CA . SER A 1 84 ? -9.672 15.922 -8.695 1 83.94 84 SER A CA 1
ATOM 696 C C . SER A 1 84 ? -9.766 15.734 -7.188 1 83.94 84 SER A C 1
ATOM 698 O O . SER A 1 84 ? -9.773 14.602 -6.691 1 83.94 84 SER A O 1
ATOM 700 N N . ALA A 1 85 ? -9.773 16.812 -6.559 1 84.25 85 ALA A N 1
ATOM 701 C CA . ALA A 1 85 ? -9.812 16.781 -5.102 1 84.25 85 ALA A CA 1
ATOM 702 C C . ALA A 1 85 ? -11.258 16.75 -4.598 1 84.25 85 ALA A C 1
ATOM 704 O O . ALA A 1 85 ? -11.648 17.594 -3.785 1 84.25 85 ALA A O 1
ATOM 705 N N . THR A 1 86 ? -12.008 15.828 -5.062 1 90.12 86 THR A N 1
ATOM 706 C CA . THR A 1 86 ? -13.375 15.656 -4.59 1 90.12 86 THR A CA 1
ATOM 707 C C . THR A 1 86 ? -13.422 14.688 -3.412 1 90.12 86 THR A C 1
ATOM 709 O O . THR A 1 86 ? -12.477 13.93 -3.191 1 90.12 86 THR A O 1
ATOM 712 N N . SER A 1 87 ? -14.477 14.781 -2.727 1 93.62 87 SER A N 1
ATOM 713 C CA . SER A 1 87 ? -14.664 13.867 -1.606 1 93.62 87 SER A CA 1
ATOM 714 C C . SER A 1 87 ? -14.633 12.414 -2.068 1 93.62 87 SER A C 1
ATOM 716 O O . SER A 1 87 ? -14 11.57 -1.434 1 93.62 87 SER A O 1
ATOM 718 N N . SER A 1 88 ? -15.281 12.172 -3.186 1 93.06 88 SER A N 1
ATOM 719 C CA . SER A 1 88 ? -15.359 10.812 -3.699 1 93.06 88 SER A CA 1
ATOM 720 C C . SER A 1 88 ? -13.984 10.297 -4.105 1 93.06 88 SER A C 1
ATOM 722 O O . SER A 1 88 ? -13.617 9.164 -3.777 1 93.06 88 SER A O 1
ATOM 724 N N . ALA A 1 89 ? -13.25 11.125 -4.773 1 92.62 89 ALA A N 1
ATOM 725 C CA . ALA A 1 89 ? -11.898 10.758 -5.18 1 92.62 89 ALA A CA 1
ATOM 726 C C . ALA A 1 89 ? -11 10.555 -3.961 1 92.62 89 ALA A C 1
ATOM 728 O O . ALA A 1 89 ? -10.18 9.633 -3.936 1 92.62 89 ALA A O 1
ATOM 729 N N . THR A 1 90 ? -11.195 11.344 -2.994 1 94.75 90 THR A N 1
ATOM 730 C CA . THR A 1 90 ? -10.422 11.266 -1.764 1 94.75 90 THR A CA 1
ATOM 731 C C . THR A 1 90 ? -10.719 9.969 -1.015 1 94.75 90 THR A C 1
ATOM 733 O O . THR A 1 90 ? -9.797 9.258 -0.602 1 94.75 90 THR A O 1
ATOM 736 N N . ILE A 1 91 ? -11.93 9.672 -0.919 1 95 91 ILE A N 1
ATOM 737 C CA . ILE A 1 91 ? -12.359 8.477 -0.211 1 95 91 ILE A CA 1
ATOM 738 C C . ILE A 1 91 ? -11.812 7.234 -0.915 1 95 91 ILE A C 1
ATOM 740 O O . ILE A 1 91 ? -11.375 6.289 -0.261 1 95 91 ILE A O 1
ATOM 744 N N . LYS A 1 92 ? -11.828 7.32 -2.176 1 93.31 92 LYS A N 1
ATOM 745 C CA . LYS A 1 92 ? -11.32 6.199 -2.959 1 93.31 92 LYS A CA 1
ATOM 746 C C . LYS A 1 92 ? -9.852 5.914 -2.629 1 93.31 92 LYS A C 1
ATOM 748 O O . LYS A 1 92 ? -9.484 4.77 -2.367 1 93.31 92 LYS A O 1
ATOM 753 N N . VAL A 1 93 ? -9.062 6.891 -2.59 1 94.81 93 VAL A N 1
ATOM 754 C CA . VAL A 1 93 ? -7.641 6.727 -2.332 1 94.81 93 VAL A CA 1
ATOM 755 C C . VAL A 1 93 ? -7.422 6.32 -0.876 1 94.81 93 VAL A C 1
ATOM 757 O O . VAL A 1 93 ? -6.547 5.504 -0.577 1 94.81 93 VAL A O 1
ATOM 760 N N . ILE A 1 94 ? -8.211 6.859 -0.008 1 96.56 94 ILE A N 1
ATOM 761 C CA . ILE A 1 94 ? -8.102 6.535 1.41 1 96.56 94 ILE A CA 1
ATOM 762 C C . ILE A 1 94 ? -8.398 5.055 1.625 1 96.56 94 ILE A C 1
ATOM 764 O O . ILE A 1 94 ? -7.703 4.375 2.381 1 96.56 94 ILE A O 1
ATOM 768 N N . LYS A 1 95 ? -9.406 4.566 0.932 1 94.25 95 LYS A N 1
ATOM 769 C CA . LYS A 1 95 ? -9.773 3.156 1.059 1 94.25 95 LYS A CA 1
ATOM 770 C C . LYS A 1 95 ? -8.648 2.252 0.571 1 94.25 95 LYS A C 1
ATOM 772 O O . LYS A 1 95 ? -8.406 1.188 1.145 1 94.25 95 LYS A O 1
ATOM 777 N N . GLU A 1 96 ? -7.957 2.637 -0.434 1 95.12 96 GLU A N 1
ATOM 778 C CA . GLU A 1 96 ? -6.805 1.884 -0.922 1 95.12 96 GLU A CA 1
ATOM 779 C C . GLU A 1 96 ? -5.695 1.835 0.125 1 95.12 96 GLU A C 1
ATOM 781 O O . GLU A 1 96 ? -5.094 0.782 0.349 1 95.12 96 GLU A O 1
ATOM 786 N N . ILE A 1 97 ? -5.465 2.955 0.73 1 97.12 97 ILE A N 1
ATOM 787 C CA . ILE A 1 97 ? -4.43 3.047 1.753 1 97.12 97 ILE A CA 1
ATOM 788 C C . ILE A 1 97 ? -4.828 2.211 2.967 1 97.12 97 ILE A C 1
ATOM 790 O O . ILE A 1 97 ? -4.012 1.463 3.51 1 97.12 97 ILE A O 1
ATOM 794 N N . PHE A 1 98 ? -6.137 2.281 3.357 1 96.06 98 PHE A N 1
ATOM 795 C CA . PHE A 1 98 ? -6.617 1.582 4.543 1 96.06 98 PHE A CA 1
ATOM 796 C C . PHE A 1 98 ? -6.633 0.076 4.312 1 96.06 98 PHE A C 1
ATOM 798 O O . PHE A 1 98 ? -6.504 -0.704 5.258 1 96.06 98 PHE A O 1
ATOM 805 N N . ALA A 1 99 ? -6.75 -0.328 3.088 1 93.69 99 ALA A N 1
ATOM 806 C CA . ALA A 1 99 ? -6.676 -1.755 2.785 1 93.69 99 ALA A CA 1
ATOM 807 C C . ALA A 1 99 ? -5.297 -2.314 3.119 1 93.69 99 ALA A C 1
ATOM 809 O O . ALA A 1 99 ? -5.152 -3.514 3.369 1 93.69 99 ALA A O 1
ATOM 810 N N . ILE A 1 100 ? -4.297 -1.465 3.15 1 95.75 100 ILE A N 1
ATOM 811 C CA . ILE A 1 100 ? -2.924 -1.883 3.404 1 95.75 100 ILE A CA 1
ATOM 812 C C . ILE A 1 100 ? -2.609 -1.744 4.891 1 95.75 100 ILE A C 1
ATOM 814 O O . ILE A 1 100 ? -2.098 -2.678 5.516 1 95.75 100 ILE A O 1
ATOM 818 N N . HIS A 1 101 ? -3.021 -0.633 5.457 1 96.69 101 HIS A N 1
ATOM 819 C CA . HIS A 1 101 ? -2.508 -0.307 6.781 1 96.69 101 HIS A CA 1
ATOM 820 C C . HIS A 1 101 ? -3.602 -0.418 7.84 1 96.69 101 HIS A C 1
ATOM 822 O O . HIS A 1 101 ? -3.332 -0.268 9.031 1 96.69 101 HIS A O 1
ATOM 828 N N . GLY A 1 102 ? -4.863 -0.656 7.383 1 94.19 102 GLY A N 1
ATOM 829 C CA . GLY A 1 102 ? -5.984 -0.699 8.312 1 94.19 102 GLY A CA 1
ATOM 830 C C . GLY A 1 102 ? -6.625 0.658 8.539 1 94.19 102 GLY A C 1
ATOM 831 O O . GLY A 1 102 ? -6.172 1.663 7.988 1 94.19 102 GLY A O 1
ATOM 832 N N . ILE A 1 103 ? -7.676 0.607 9.336 1 94.81 103 ILE A N 1
ATOM 833 C CA . ILE A 1 103 ? -8.414 1.825 9.648 1 94.81 103 ILE A CA 1
ATOM 834 C C . ILE A 1 103 ? -7.816 2.484 10.891 1 94.81 103 ILE A C 1
ATOM 836 O O . ILE A 1 103 ? -7.613 1.826 11.914 1 94.81 103 ILE A O 1
ATOM 840 N N . PRO A 1 104 ? -7.457 3.775 10.773 1 96.56 104 PRO A N 1
ATOM 841 C CA . PRO A 1 104 ? -6.93 4.461 11.953 1 96.56 104 PRO A CA 1
ATOM 842 C C . PRO A 1 104 ? -8.016 4.82 12.969 1 96.56 104 PRO A C 1
ATOM 844 O O . PRO A 1 104 ? -9.211 4.715 12.656 1 96.56 104 PRO A O 1
ATOM 847 N N . ASP A 1 105 ? -7.523 5.273 14.094 1 94.75 105 ASP A N 1
ATOM 848 C CA . ASP A 1 105 ? -8.461 5.758 15.102 1 94.75 105 ASP A CA 1
ATOM 849 C C . ASP A 1 105 ? -8.992 7.141 14.742 1 94.75 105 ASP A C 1
ATOM 851 O O . ASP A 1 105 ? -10.164 7.441 14.961 1 94.75 105 ASP A O 1
ATOM 855 N N . SER A 1 106 ? -8.078 7.922 14.172 1 95.12 106 SER A N 1
ATOM 856 C CA . SER A 1 106 ? -8.484 9.289 13.875 1 95.12 106 SER A CA 1
ATOM 857 C C . SER A 1 106 ? -7.754 9.828 12.641 1 95.12 106 SER A C 1
ATOM 859 O O . SER A 1 106 ? -6.656 9.367 12.312 1 95.12 106 SER A O 1
ATOM 861 N N . VAL A 1 107 ? -8.422 10.75 12.016 1 95.12 107 VAL A N 1
ATOM 862 C CA . VAL A 1 107 ? -7.875 11.461 10.867 1 95.12 107 VAL A CA 1
ATOM 863 C C . VAL A 1 107 ? -7.891 12.969 11.141 1 95.12 107 VAL A C 1
ATOM 865 O O . VAL A 1 107 ? -8.914 13.516 11.547 1 95.12 107 VAL A O 1
ATOM 868 N N . ALA A 1 108 ? -6.746 13.586 10.945 1 91.81 108 ALA A N 1
ATOM 869 C CA . ALA A 1 108 ? -6.637 15.031 11.102 1 91.81 108 ALA A CA 1
ATOM 870 C C . ALA A 1 108 ? -6.488 15.727 9.75 1 91.81 108 ALA A C 1
ATOM 872 O O . ALA A 1 108 ? -5.691 15.297 8.906 1 91.81 108 ALA A O 1
ATOM 873 N N . SER A 1 109 ? -7.227 16.688 9.484 1 90.19 109 SER A N 1
ATOM 874 C CA . SER A 1 109 ? -7.145 17.469 8.258 1 90.19 109 SER A CA 1
ATOM 875 C C . SER A 1 109 ? -7.449 18.938 8.523 1 90.19 109 SER A C 1
ATOM 877 O O . SER A 1 109 ? -7.875 19.312 9.617 1 90.19 109 SER A O 1
ATOM 879 N N . ASP A 1 110 ? -7.145 19.734 7.559 1 84.31 110 ASP A N 1
ATOM 880 C CA . ASP A 1 110 ? -7.617 21.109 7.625 1 84.31 110 ASP A CA 1
ATOM 881 C C . ASP A 1 110 ? -9.109 21.203 7.328 1 84.31 110 ASP A C 1
ATOM 883 O O . ASP A 1 110 ? -9.789 20.172 7.246 1 84.31 110 ASP A O 1
ATOM 887 N N . ASN A 1 111 ? -9.633 22.406 7.238 1 80.44 111 ASN A N 1
ATOM 888 C CA . ASN A 1 111 ? -11.062 22.594 7.055 1 80.44 111 ASN A CA 1
ATOM 889 C C . ASN A 1 111 ? -11.43 22.703 5.578 1 80.44 111 ASN A C 1
ATOM 891 O O . ASN A 1 111 ? -12.352 23.438 5.219 1 80.44 111 ASN A O 1
ATOM 895 N N . GLY A 1 112 ? -10.758 21.984 4.754 1 84.5 112 GLY A N 1
ATOM 896 C CA . GLY A 1 112 ? -11.117 21.984 3.344 1 84.5 112 GLY A CA 1
ATOM 897 C C . GLY A 1 112 ? -12.484 21.406 3.068 1 84.5 112 GLY A C 1
ATOM 898 O O . GLY A 1 112 ? -12.922 20.484 3.758 1 84.5 112 GLY A O 1
ATOM 899 N N . SER A 1 113 ? -13.133 21.859 2.113 1 86.88 113 SER A N 1
ATOM 900 C CA . SER A 1 113 ? -14.508 21.453 1.798 1 86.88 113 SER A CA 1
ATOM 901 C C . SER A 1 113 ? -14.594 19.969 1.517 1 86.88 113 SER A C 1
ATOM 903 O O . SER A 1 113 ? -15.625 19.344 1.78 1 86.88 113 SER A O 1
ATOM 905 N N . GLN A 1 114 ? -13.547 19.422 0.962 1 89 114 GLN A N 1
ATOM 906 C CA . GLN A 1 114 ? -13.539 17.984 0.675 1 89 114 GLN A CA 1
ATOM 907 C C . GLN A 1 114 ? -13.625 17.172 1.96 1 89 114 GLN A C 1
ATOM 909 O O . GLN A 1 114 ? -14.172 16.062 1.964 1 89 114 GLN A O 1
ATOM 914 N N . TYR A 1 115 ? -13.125 17.719 3.016 1 91.06 115 TYR A N 1
ATOM 915 C CA . TYR A 1 115 ? -13.055 16.984 4.273 1 91.06 115 TYR A CA 1
ATOM 916 C C . TYR A 1 115 ? -14.281 17.25 5.133 1 91.06 115 TYR A C 1
ATOM 918 O O . TYR A 1 115 ? -14.578 16.484 6.055 1 91.06 115 TYR A O 1
ATOM 926 N N . THR A 1 116 ? -14.93 18.297 4.816 1 89.56 116 THR A N 1
ATOM 927 C CA . THR A 1 116 ? -16.078 18.656 5.645 1 89.56 116 THR A CA 1
ATOM 928 C C . THR A 1 116 ? -17.375 18.297 4.949 1 89.56 116 THR A C 1
ATOM 930 O O . THR A 1 116 ? -18.469 18.484 5.508 1 89.56 116 THR A O 1
ATOM 933 N N . SER A 1 117 ? -17.312 17.797 3.783 1 94.06 117 SER A N 1
ATOM 934 C CA . SER A 1 117 ? -18.5 17.359 3.051 1 94.06 117 SER A CA 1
ATOM 935 C C . SER A 1 117 ? -19.234 16.25 3.801 1 94.06 117 SER A C 1
ATOM 937 O O . SER A 1 117 ? -18.625 15.523 4.586 1 94.06 117 SER A O 1
ATOM 939 N N . GLU A 1 118 ? -20.469 16.172 3.525 1 95.69 118 GLU A N 1
ATOM 940 C CA . GLU A 1 118 ? -21.281 15.117 4.129 1 95.69 118 GLU A CA 1
ATOM 941 C C . GLU A 1 118 ? -20.781 13.734 3.723 1 95.69 118 GLU A C 1
ATOM 943 O O . GLU A 1 118 ? -20.75 12.82 4.547 1 95.69 118 GLU A O 1
ATOM 948 N N . GLU A 1 119 ? -20.438 13.656 2.531 1 95.62 119 GLU A N 1
ATOM 949 C CA . GLU A 1 119 ? -19.953 12.383 2.008 1 95.62 119 GLU A CA 1
ATOM 950 C C . GLU A 1 119 ? -18.734 11.906 2.777 1 95.62 119 GLU A C 1
ATOM 952 O O . GLU A 1 119 ? -18.656 10.742 3.182 1 95.62 119 GLU A O 1
ATOM 957 N N . PHE A 1 120 ? -17.844 12.773 3.01 1 96.31 120 PHE A N 1
ATOM 958 C CA . PHE A 1 120 ? -16.609 12.43 3.707 1 96.31 120 PHE A CA 1
ATOM 959 C C . PHE A 1 120 ? -16.875 12.164 5.184 1 96.31 120 PHE A C 1
ATOM 961 O O . PHE A 1 120 ? -16.344 11.203 5.75 1 96.31 120 PHE A O 1
ATOM 968 N N . GLN A 1 121 ? -17.719 12.93 5.754 1 95.88 121 GLN A N 1
ATOM 969 C CA . GLN A 1 121 ? -18.078 12.734 7.156 1 95.88 121 GLN A CA 1
ATOM 970 C C . GLN A 1 121 ? -18.797 11.406 7.367 1 95.88 121 GLN A C 1
ATOM 972 O O . GLN A 1 121 ? -18.547 10.711 8.352 1 95.88 121 GLN A O 1
ATOM 977 N N . ASN A 1 122 ? -19.609 11.102 6.48 1 95.38 122 ASN A N 1
ATOM 978 C CA . ASN A 1 122 ? -20.297 9.812 6.547 1 95.38 122 ASN A CA 1
ATOM 979 C C . ASN A 1 122 ? -19.328 8.648 6.418 1 95.38 122 ASN A C 1
ATOM 981 O O . ASN A 1 122 ? -19.453 7.645 7.121 1 95.38 122 ASN A O 1
ATOM 985 N N . PHE A 1 123 ? -18.359 8.82 5.508 1 95.12 123 PHE A N 1
ATOM 986 C CA . PHE A 1 123 ? -17.328 7.809 5.316 1 95.12 123 PHE A CA 1
ATOM 987 C C . PHE A 1 123 ? -16.562 7.574 6.609 1 95.12 123 PHE A C 1
ATOM 989 O O . PHE A 1 123 ? -16.359 6.43 7.023 1 95.12 123 PHE A O 1
ATOM 996 N N . LEU A 1 124 ? -16.141 8.648 7.27 1 95.81 124 LEU A N 1
ATOM 997 C CA . LEU A 1 124 ? -15.406 8.531 8.516 1 95.81 124 LEU A CA 1
ATOM 998 C C . LEU A 1 124 ? -16.266 7.879 9.602 1 95.81 124 LEU A C 1
ATOM 1000 O O . LEU A 1 124 ? -15.805 6.961 10.281 1 95.81 124 LEU A O 1
ATOM 1004 N N . SER A 1 125 ? -17.469 8.305 9.711 1 93.94 125 SER A N 1
ATOM 1005 C CA . SER A 1 125 ? -18.391 7.801 10.734 1 93.94 125 SER A CA 1
ATOM 1006 C C . SER A 1 125 ? -18.672 6.316 10.547 1 93.94 125 SER A C 1
ATOM 1008 O O . SER A 1 125 ? -18.609 5.543 11.508 1 93.94 125 SER A O 1
ATOM 1010 N N . LYS A 1 126 ? -18.859 5.91 9.367 1 90.44 126 LYS A N 1
ATOM 1011 C CA . LYS A 1 126 ? -19.156 4.516 9.055 1 90.44 126 LYS A CA 1
ATOM 1012 C C . LYS A 1 126 ? -17.984 3.607 9.367 1 90.44 126 LYS A C 1
ATOM 1014 O O . LYS A 1 126 ? -18.156 2.406 9.586 1 90.44 126 LYS A O 1
ATOM 1019 N N . ASN A 1 127 ? -16.812 4.184 9.359 1 92.19 127 ASN A N 1
ATOM 1020 C CA . ASN A 1 127 ? -15.617 3.393 9.625 1 92.19 127 ASN A CA 1
ATOM 1021 C C . ASN A 1 127 ? -15.109 3.607 11.047 1 92.19 127 ASN A C 1
ATOM 1023 O O . ASN A 1 127 ? -14.016 3.156 11.398 1 92.19 127 ASN A O 1
ATOM 1027 N N . GLY A 1 128 ? -15.875 4.34 11.844 1 92.19 128 GLY A N 1
ATOM 1028 C CA . GLY A 1 128 ? -15.516 4.562 13.234 1 92.19 128 GLY A CA 1
ATOM 1029 C C . GLY A 1 128 ? -14.266 5.414 13.398 1 92.19 128 GLY A C 1
ATOM 1030 O O . GLY A 1 128 ? -13.469 5.184 14.305 1 92.19 128 GLY A O 1
ATOM 1031 N N . ILE A 1 129 ? -14.031 6.273 12.516 1 95.56 129 ILE A N 1
ATOM 1032 C CA . ILE A 1 129 ? -12.859 7.133 12.539 1 95.56 129 ILE A CA 1
ATOM 1033 C C . ILE A 1 129 ? -13.227 8.5 13.117 1 95.56 129 ILE A C 1
ATOM 1035 O O . ILE A 1 129 ? -14.195 9.125 12.672 1 95.56 129 ILE A O 1
ATOM 1039 N N . LEU A 1 130 ? -12.508 8.977 14.047 1 95.31 130 LEU A N 1
ATOM 1040 C CA . LEU A 1 130 ? -12.703 10.32 14.578 1 95.31 130 LEU A CA 1
ATOM 1041 C C . LEU A 1 130 ? -12.039 11.359 13.672 1 95.31 130 LEU A C 1
ATOM 1043 O O . LEU A 1 130 ? -10.875 11.211 13.297 1 95.31 130 LEU A O 1
ATOM 1047 N N . HIS A 1 131 ? -12.797 12.352 13.336 1 94.5 131 HIS A N 1
ATOM 1048 C CA . HIS A 1 131 ? -12.242 13.43 12.523 1 94.5 131 HIS A CA 1
ATOM 1049 C C . HIS A 1 131 ? -11.734 14.57 13.398 1 94.5 131 HIS A C 1
ATOM 1051 O O . HIS A 1 131 ? -12.492 15.125 14.203 1 94.5 131 HIS A O 1
ATOM 1057 N N . ILE A 1 132 ? -10.5 14.922 13.234 1 89.81 132 ILE A N 1
ATOM 1058 C CA . ILE A 1 132 ? -9.898 16.047 13.953 1 89.81 132 ILE A CA 1
ATOM 1059 C C . ILE A 1 132 ? -9.625 17.188 12.984 1 89.81 132 ILE A C 1
ATOM 1061 O O . ILE A 1 132 ? -8.805 17.062 12.07 1 89.81 132 ILE A O 1
ATOM 1065 N N . LEU A 1 133 ? -10.266 18.266 13.164 1 85.81 133 LEU A N 1
ATOM 1066 C CA . LEU A 1 133 ? -10.039 19.438 12.32 1 85.81 133 LEU A CA 1
ATOM 1067 C C . LEU A 1 133 ? -8.961 20.328 12.906 1 85.81 133 LEU A C 1
ATOM 1069 O O . LEU A 1 133 ? -9.031 20.719 14.078 1 85.81 133 LEU A O 1
ATOM 1073 N N . VAL A 1 134 ? -7.941 20.562 12.102 1 75.06 134 VAL A N 1
ATOM 1074 C CA . VAL A 1 134 ? -6.816 21.375 12.57 1 75.06 134 VAL A CA 1
ATOM 1075 C C . VAL A 1 134 ? -6.988 22.828 12.109 1 75.06 134 VAL A C 1
ATOM 1077 O O . VAL A 1 134 ? -7.18 23.078 10.914 1 75.06 134 VAL A O 1
ATOM 1080 N N . ALA A 1 135 ? -7.234 23.797 12.953 1 65.25 135 ALA A N 1
ATOM 1081 C CA . ALA A 1 135 ? -7.441 25.203 12.633 1 65.25 135 ALA A CA 1
ATOM 1082 C C . ALA A 1 135 ? -6.145 25.859 12.164 1 65.25 135 ALA A C 1
ATOM 1084 O O . ALA A 1 135 ? -5.062 25.531 12.664 1 65.25 135 ALA A O 1
ATOM 1085 N N . PRO A 1 136 ? -6.082 26.609 10.844 1 58.88 136 PRO A N 1
ATOM 1086 C CA . PRO A 1 136 ? -4.895 27.25 10.273 1 58.88 136 PRO A CA 1
ATOM 1087 C C . PRO A 1 136 ? -4.074 28 11.312 1 58.88 136 PRO A C 1
ATOM 1089 O O . PRO A 1 136 ? -2.85 28.078 11.203 1 58.88 136 PRO A O 1
ATOM 1092 N N . TYR A 1 137 ? -4.812 28.672 12.148 1 49.5 137 TYR A N 1
ATOM 1093 C CA . TYR A 1 137 ? -4.156 29.672 12.969 1 49.5 137 TYR A CA 1
ATOM 1094 C C . TYR A 1 137 ? -3.998 29.203 14.406 1 49.5 137 TYR A C 1
ATOM 1096 O O . TYR A 1 137 ? -3.951 30 15.336 1 49.5 137 TYR A O 1
ATOM 1104 N N . HIS A 1 138 ? -4.258 28.047 14.539 1 50.97 138 HIS A N 1
ATOM 1105 C CA . HIS A 1 138 ? -4.027 27.828 15.969 1 50.97 138 HIS A CA 1
ATOM 1106 C C . HIS A 1 138 ? -2.572 27.453 16.234 1 50.97 138 HIS A C 1
ATOM 1108 O O . HIS A 1 138 ? -1.979 26.672 15.492 1 50.97 138 HIS A O 1
ATOM 1114 N N . PRO A 1 139 ? -1.953 27.984 17.234 1 46.78 139 PRO A N 1
ATOM 1115 C CA . PRO A 1 139 ? -0.537 27.984 17.609 1 46.78 139 PRO A CA 1
ATOM 1116 C C . PRO A 1 139 ? 0.13 26.625 17.438 1 46.78 139 PRO A C 1
ATOM 1118 O O . PRO A 1 139 ? 0.872 26.422 16.469 1 46.78 139 PRO A O 1
ATOM 1121 N N . SER A 1 140 ? 0.794 26.016 18.562 1 47.38 140 SER A N 1
ATOM 1122 C CA . SER A 1 140 ? 2.016 25.266 18.828 1 47.38 140 SER A CA 1
ATOM 1123 C C . SER A 1 140 ? 1.864 23.812 18.391 1 47.38 140 SER A C 1
ATOM 1125 O O . SER A 1 140 ? 2.791 23.219 17.828 1 47.38 140 SER A O 1
ATOM 1127 N N . SER A 1 141 ? 0.853 23.141 18.734 1 48.53 141 SER A N 1
ATOM 1128 C CA . SER A 1 141 ? 0.778 21.688 18.688 1 48.53 141 SER A CA 1
ATOM 1129 C C . SER A 1 141 ? 0.673 21.188 17.25 1 48.53 141 SER A C 1
ATOM 1131 O O . SER A 1 141 ? 1.268 20.156 16.891 1 48.53 141 SER A O 1
ATOM 1133 N N . ASN A 1 142 ? 0.03 21.953 16.328 1 54.75 142 ASN A N 1
ATOM 1134 C CA . ASN A 1 142 ? -0.195 21.562 14.945 1 54.75 142 ASN A CA 1
ATOM 1135 C C . ASN A 1 142 ? 0.945 22.031 14.039 1 54.75 142 ASN A C 1
ATOM 1137 O O . ASN A 1 142 ? 1.048 21.609 12.891 1 54.75 142 ASN A O 1
ATOM 1141 N N . GLY A 1 143 ? 1.792 22.609 14.812 1 60.31 143 GLY A N 1
ATOM 1142 C CA . GLY A 1 143 ? 2.855 23.219 14.031 1 60.31 143 GLY A CA 1
ATOM 1143 C C . GLY A 1 143 ? 3.822 22.219 13.445 1 60.31 143 GLY A C 1
ATOM 1144 O O . GLY A 1 143 ? 4.266 22.359 12.305 1 60.31 143 GLY A O 1
ATOM 1145 N N . GLN A 1 144 ? 3.998 21.094 14.266 1 62.44 144 GLN A N 1
ATOM 1146 C CA . GLN A 1 144 ? 4.93 20.094 13.766 1 62.44 144 GLN A CA 1
ATOM 1147 C C . GLN A 1 144 ? 4.352 19.359 12.562 1 62.44 144 GLN A C 1
ATOM 1149 O O . GLN A 1 144 ? 5.039 19.172 11.555 1 62.44 144 GLN A O 1
ATOM 1154 N N . ALA A 1 145 ? 3.096 19 12.758 1 65 145 ALA A N 1
ATOM 1155 C CA . ALA A 1 145 ? 2.443 18.297 11.648 1 65 145 ALA A CA 1
ATOM 1156 C C . ALA A 1 145 ? 2.375 19.188 10.406 1 65 145 ALA A C 1
ATOM 1158 O O . ALA A 1 145 ? 2.596 18.719 9.289 1 65 145 ALA A O 1
ATOM 1159 N N . GLU A 1 146 ? 2.141 20.484 10.711 1 68.94 146 GLU A N 1
ATOM 1160 C CA . GLU A 1 146 ? 2.033 21.438 9.609 1 68.94 146 GLU A CA 1
ATOM 1161 C C . GLU A 1 146 ? 3.369 21.594 8.883 1 68.94 146 GLU A C 1
ATOM 1163 O O . GLU A 1 146 ? 3.416 21.656 7.656 1 68.94 146 GLU A O 1
ATOM 1168 N N . ARG A 1 147 ? 4.375 21.672 9.609 1 67.62 147 ARG A N 1
ATOM 1169 C CA . ARG A 1 147 ? 5.699 21.828 9.016 1 67.62 147 ARG A CA 1
ATOM 1170 C C . ARG A 1 147 ? 6.094 20.594 8.219 1 67.62 147 ARG A C 1
ATOM 1172 O O . ARG A 1 147 ? 6.676 20.703 7.137 1 67.62 147 ARG A O 1
ATOM 1179 N N . VAL A 1 148 ? 5.797 19.438 8.805 1 69.19 148 VAL A N 1
ATOM 1180 C CA . VAL A 1 148 ? 6.102 18.188 8.117 1 69.19 148 VAL A CA 1
ATOM 1181 C C . VAL A 1 148 ? 5.367 18.141 6.777 1 69.19 148 VAL A C 1
ATOM 1183 O O . VAL A 1 148 ? 5.961 17.828 5.746 1 69.19 148 VAL A O 1
ATOM 1186 N N . VAL A 1 149 ? 4.148 18.516 6.836 1 74.25 149 VAL A N 1
ATOM 1187 C CA . VAL A 1 149 ? 3.318 18.469 5.637 1 74.25 149 VAL A CA 1
ATOM 1188 C C . VAL A 1 149 ? 3.846 19.469 4.609 1 74.25 149 VAL A C 1
ATOM 1190 O O . VAL A 1 149 ? 3.912 19.172 3.416 1 74.25 149 VAL A O 1
ATOM 1193 N N . GLN A 1 150 ? 4.262 20.625 5.062 1 78.12 150 GLN A N 1
ATOM 1194 C CA . GLN A 1 150 ? 4.805 21.641 4.16 1 78.12 150 GLN A CA 1
ATOM 1195 C C . GLN A 1 150 ? 6.117 21.188 3.535 1 78.12 150 GLN A C 1
ATOM 1197 O O . GLN A 1 150 ? 6.355 21.406 2.346 1 78.12 150 GLN A O 1
ATOM 1202 N N . THR A 1 151 ? 6.93 20.594 4.344 1 76.5 151 THR A N 1
ATOM 1203 C CA . THR A 1 151 ? 8.203 20.062 3.852 1 76.5 151 THR A CA 1
ATOM 1204 C C . THR A 1 151 ? 7.965 19 2.781 1 76.5 151 THR A C 1
ATOM 1206 O O . THR A 1 151 ? 8.656 18.984 1.757 1 76.5 151 THR A O 1
ATOM 1209 N N . ILE A 1 152 ? 7.004 18.203 3.025 1 79.88 152 ILE A N 1
ATOM 1210 C CA . ILE A 1 152 ? 6.656 17.156 2.072 1 79.88 152 ILE A CA 1
ATOM 1211 C C . ILE A 1 152 ? 6.145 17.781 0.778 1 79.88 152 ILE A C 1
ATOM 1213 O O . ILE A 1 152 ? 6.52 17.359 -0.317 1 79.88 152 ILE A O 1
ATOM 1217 N N . LYS A 1 153 ? 5.367 18.797 0.914 1 83.44 153 LYS A N 1
ATOM 1218 C CA . LYS A 1 153 ? 4.824 19.469 -0.26 1 83.44 153 LYS A CA 1
ATOM 1219 C C . LYS A 1 153 ? 5.934 20.094 -1.102 1 83.44 153 LYS A C 1
ATOM 1221 O O . LYS A 1 153 ? 5.906 20.016 -2.332 1 83.44 153 LYS A O 1
ATOM 1226 N N . ASP A 1 154 ? 6.867 20.641 -0.461 1 82.81 154 ASP A N 1
ATOM 1227 C CA . ASP A 1 154 ? 7.996 21.25 -1.156 1 82.81 154 ASP A CA 1
ATOM 1228 C C . ASP A 1 154 ? 8.828 20.188 -1.887 1 82.81 154 ASP A C 1
ATOM 1230 O O . ASP A 1 154 ? 9.266 20.422 -3.018 1 82.81 154 ASP A O 1
ATOM 1234 N N . ALA A 1 155 ? 9.055 19.109 -1.208 1 78.75 155 ALA A N 1
ATOM 1235 C CA . ALA A 1 155 ? 9.773 18 -1.835 1 78.75 155 ALA A CA 1
ATOM 1236 C C . ALA A 1 155 ? 9.031 17.484 -3.061 1 78.75 155 ALA A C 1
ATOM 1238 O O . ALA A 1 155 ? 9.633 17.234 -4.105 1 78.75 155 ALA A O 1
ATOM 1239 N N . LEU A 1 156 ? 7.762 17.359 -2.934 1 82.94 156 LEU A N 1
ATOM 1240 C CA . LEU A 1 156 ? 6.934 16.844 -4.016 1 82.94 156 LEU A CA 1
ATOM 1241 C C . LEU A 1 156 ? 6.977 17.766 -5.227 1 82.94 156 LEU A C 1
ATOM 1243 O O . LEU A 1 156 ? 7.008 17.297 -6.367 1 82.94 156 LEU A O 1
ATOM 1247 N N . LYS A 1 157 ? 6.977 19.031 -4.969 1 82.81 157 LYS A N 1
ATOM 1248 C CA . LYS A 1 157 ? 7.043 20 -6.055 1 82.81 157 LYS A CA 1
ATOM 1249 C C . LYS A 1 157 ? 8.281 19.781 -6.914 1 82.81 157 LYS A C 1
ATOM 1251 O O . LYS A 1 157 ? 8.227 19.922 -8.141 1 82.81 157 LYS A O 1
ATOM 1256 N N . ARG A 1 158 ? 9.289 19.391 -6.32 1 79.31 158 ARG A N 1
ATOM 1257 C CA . ARG A 1 158 ? 10.547 19.172 -7.023 1 79.31 158 ARG A CA 1
ATOM 1258 C C . ARG A 1 158 ? 10.555 17.828 -7.75 1 79.31 158 ARG A C 1
ATOM 1260 O O . ARG A 1 158 ? 11.172 17.688 -8.805 1 79.31 158 ARG A O 1
ATOM 1267 N N . ILE A 1 159 ? 9.883 16.906 -7.207 1 81.25 159 ILE A N 1
ATOM 1268 C CA . ILE A 1 159 ? 9.875 15.539 -7.707 1 81.25 159 ILE A CA 1
ATOM 1269 C C . ILE A 1 159 ? 8.953 15.438 -8.914 1 81.25 159 ILE A C 1
ATOM 1271 O O . ILE A 1 159 ? 9.25 14.719 -9.875 1 81.25 159 ILE A O 1
ATOM 1275 N N . ILE A 1 160 ? 7.91 16.203 -8.812 1 77.81 160 ILE A N 1
ATOM 1276 C CA . ILE A 1 160 ? 6.84 16 -9.781 1 77.81 160 ILE A CA 1
ATOM 1277 C C . ILE A 1 160 ? 7.117 16.828 -11.039 1 77.81 160 ILE A C 1
ATOM 1279 O O . ILE A 1 160 ? 6.516 17.891 -11.234 1 77.81 160 ILE A O 1
ATOM 1283 N N . SER A 1 161 ? 8.156 16.625 -11.766 1 73.81 161 SER A N 1
ATOM 1284 C CA . SER A 1 161 ? 8.477 17.172 -13.078 1 73.81 161 SER A CA 1
ATOM 1285 C C . SER A 1 161 ? 8.781 16.062 -14.078 1 73.81 161 SER A C 1
ATOM 1287 O O . SER A 1 161 ? 9.344 15.023 -13.719 1 73.81 161 SER A O 1
ATOM 1289 N N . GLY A 1 162 ? 8.25 16.109 -15.289 1 73.62 162 GLY A N 1
ATOM 1290 C CA . GLY A 1 162 ? 8.477 15.078 -16.297 1 73.62 162 GLY A CA 1
ATOM 1291 C C . GLY A 1 162 ? 7.82 13.75 -15.953 1 73.62 162 GLY A C 1
ATOM 1292 O O . GLY A 1 162 ? 6.621 13.703 -15.672 1 73.62 162 GLY A O 1
ATOM 1293 N N . ASP A 1 163 ? 8.617 12.617 -16.094 1 75.69 163 ASP A N 1
ATOM 1294 C CA . ASP A 1 163 ? 8.164 11.297 -15.672 1 75.69 163 ASP A CA 1
ATOM 1295 C C . ASP A 1 163 ? 8.359 11.094 -14.172 1 75.69 163 ASP A C 1
ATOM 1297 O O . ASP A 1 163 ? 9.273 10.383 -13.742 1 75.69 163 ASP A O 1
ATOM 1301 N N . TRP A 1 164 ? 7.402 11.633 -13.477 1 83.75 164 TRP A N 1
ATOM 1302 C CA . TRP A 1 164 ? 7.617 11.828 -12.047 1 83.75 164 TRP A CA 1
ATOM 1303 C C . TRP A 1 164 ? 7.262 10.562 -11.266 1 83.75 164 TRP A C 1
ATOM 1305 O 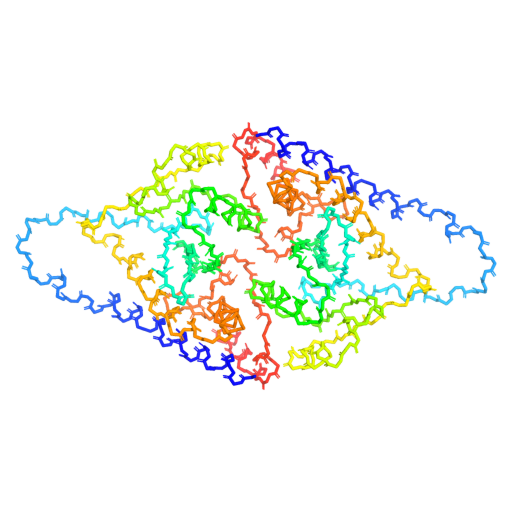O . TRP A 1 164 ? 7.66 10.414 -10.109 1 83.75 164 TRP A O 1
ATOM 1315 N N . ASN A 1 165 ? 6.562 9.617 -11.875 1 84.38 165 ASN A N 1
ATOM 1316 C CA . ASN A 1 165 ? 6.113 8.453 -11.125 1 84.38 165 ASN A CA 1
ATOM 1317 C C . ASN A 1 165 ? 7.285 7.66 -10.555 1 84.38 165 ASN A C 1
ATOM 1319 O O . ASN A 1 165 ? 7.254 7.238 -9.398 1 84.38 165 ASN A O 1
ATOM 1323 N N . ARG A 1 166 ? 8.227 7.492 -11.398 1 84 166 ARG A N 1
ATOM 1324 C CA . ARG A 1 166 ? 9.414 6.773 -10.953 1 84 166 ARG A CA 1
ATOM 1325 C C . ARG A 1 166 ? 10.102 7.5 -9.805 1 84 166 ARG A C 1
ATOM 1327 O O . ARG A 1 166 ? 10.492 6.879 -8.812 1 84 166 ARG A O 1
ATOM 1334 N N . ARG A 1 167 ? 10.219 8.789 -9.914 1 83.81 167 ARG A N 1
ATOM 1335 C CA . ARG A 1 167 ? 10.867 9.586 -8.875 1 83.81 167 ARG A CA 1
ATOM 1336 C C . ARG A 1 167 ? 10.062 9.562 -7.582 1 83.81 167 ARG A C 1
ATOM 1338 O O . ARG A 1 167 ? 10.633 9.477 -6.492 1 83.81 167 ARG A O 1
ATOM 1345 N N . LEU A 1 168 ? 8.789 9.602 -7.727 1 88.88 168 LEU A N 1
ATOM 1346 C CA . LEU A 1 168 ? 7.926 9.594 -6.551 1 88.88 168 LEU A CA 1
ATOM 1347 C C . LEU A 1 168 ? 8.047 8.273 -5.793 1 88.88 168 LEU A C 1
ATOM 1349 O O . LEU A 1 168 ? 8.18 8.273 -4.566 1 88.88 168 LEU A O 1
ATOM 1353 N N . THR A 1 169 ? 7.996 7.18 -6.527 1 90.5 169 THR A N 1
ATOM 1354 C CA . THR A 1 169 ? 8.062 5.879 -5.871 1 90.5 169 THR A CA 1
ATOM 1355 C C . THR A 1 169 ? 9.43 5.676 -5.215 1 90.5 169 THR A C 1
ATOM 1357 O O . THR A 1 169 ? 9.516 5.109 -4.125 1 90.5 169 THR A O 1
ATOM 1360 N N . SER A 1 170 ? 10.461 6.156 -5.898 1 85.94 170 SER A N 1
ATOM 1361 C CA . SER A 1 170 ? 11.789 6.102 -5.305 1 85.94 170 SER A CA 1
ATOM 1362 C C . SER A 1 170 ? 11.867 6.953 -4.039 1 85.94 170 SER A C 1
ATOM 1364 O O . SER A 1 170 ? 12.461 6.539 -3.043 1 85.94 170 SER A O 1
ATOM 1366 N N . PHE A 1 171 ? 11.312 8.117 -4.145 1 86.25 171 PHE A N 1
ATOM 1367 C CA . PHE A 1 171 ? 11.273 9.016 -2.998 1 86.25 171 PHE A CA 1
ATOM 1368 C C . PHE A 1 171 ? 10.555 8.367 -1.82 1 86.25 171 PHE A C 1
ATOM 1370 O O . PHE A 1 171 ? 11.039 8.414 -0.689 1 86.25 171 PHE A O 1
ATOM 1377 N N . LEU A 1 172 ? 9.422 7.758 -2.041 1 92.06 172 LEU A N 1
ATOM 1378 C CA . LEU A 1 172 ? 8.625 7.137 -0.986 1 92.06 172 LEU A CA 1
ATOM 1379 C C . LEU A 1 172 ? 9.375 5.969 -0.358 1 92.06 172 LEU A C 1
ATOM 1381 O O . LEU A 1 172 ? 9.414 5.832 0.868 1 92.06 172 LEU A O 1
ATOM 1385 N N . LEU A 1 173 ? 9.922 5.125 -1.174 1 90.62 173 LEU A N 1
ATOM 1386 C CA . LEU A 1 173 ? 10.695 4.008 -0.651 1 90.62 173 LEU A CA 1
ATOM 1387 C C . LEU A 1 173 ? 11.828 4.5 0.241 1 90.62 173 LEU A C 1
ATOM 1389 O O . LEU A 1 173 ? 12.031 3.979 1.341 1 90.62 173 LEU A O 1
ATOM 1393 N N . THR A 1 174 ? 12.523 5.516 -0.202 1 86.31 174 THR A N 1
ATOM 1394 C CA . THR A 1 174 ? 13.617 6.082 0.575 1 86.31 174 THR A CA 1
ATOM 1395 C C . THR A 1 174 ? 13.117 6.637 1.902 1 86.31 174 THR A C 1
ATOM 1397 O O . THR A 1 174 ? 13.719 6.41 2.951 1 86.31 174 THR A O 1
ATOM 1400 N N . GLN A 1 175 ? 12.086 7.383 1.862 1 87.94 175 GLN A N 1
ATOM 1401 C CA . GLN A 1 175 ? 11.484 7.934 3.072 1 87.94 175 GLN A CA 1
ATOM 1402 C C . GLN A 1 175 ? 11.102 6.824 4.047 1 87.94 175 GLN A C 1
ATOM 1404 O O . GLN A 1 175 ? 11.289 6.965 5.258 1 87.94 175 GLN A O 1
ATOM 1409 N N . HIS A 1 176 ? 10.578 5.695 3.527 1 92.81 176 HIS A N 1
ATOM 1410 C CA . HIS A 1 176 ? 10.109 4.59 4.352 1 92.81 176 HIS A CA 1
ATOM 1411 C C . HIS A 1 176 ? 11.266 3.879 5.039 1 92.81 176 HIS A C 1
ATOM 1413 O O . HIS A 1 176 ? 11.102 3.342 6.141 1 92.81 176 HIS A O 1
ATOM 1419 N N . ILE A 1 177 ? 12.453 3.959 4.434 1 89.25 177 ILE A N 1
ATOM 1420 C CA . ILE A 1 177 ? 13.531 3.121 4.953 1 89.25 177 ILE A CA 1
ATOM 1421 C C . ILE A 1 177 ? 14.555 3.988 5.688 1 89.25 177 ILE A C 1
ATOM 1423 O O . ILE A 1 177 ? 15.508 3.471 6.277 1 89.25 177 ILE A O 1
ATOM 1427 N N . THR A 1 178 ? 14.398 5.289 5.602 1 85.62 178 THR A N 1
ATOM 1428 C CA . THR A 1 178 ? 15.391 6.176 6.203 1 85.62 178 THR A CA 1
ATOM 1429 C C . THR A 1 178 ? 15.07 6.426 7.672 1 85.62 178 THR A C 1
ATOM 1431 O O . THR A 1 178 ? 14 6.945 8 1 85.62 178 THR A O 1
ATOM 1434 N N . PRO A 1 179 ? 16 6.074 8.539 1 85.62 179 PRO A N 1
ATOM 1435 C CA . PRO A 1 179 ? 15.781 6.352 9.953 1 85.62 179 PRO A CA 1
ATOM 1436 C C . PRO A 1 179 ? 15.758 7.844 10.273 1 85.62 179 PRO A C 1
ATOM 1438 O O . PRO A 1 179 ? 16.484 8.617 9.656 1 85.62 179 PRO A O 1
ATOM 1441 N N . SER A 1 180 ? 14.859 8.156 11.125 1 76.38 180 SER A N 1
ATOM 1442 C CA . SER A 1 180 ? 14.836 9.547 11.586 1 76.38 180 SER A CA 1
ATOM 1443 C C . SER A 1 180 ? 15.852 9.773 12.695 1 76.38 180 SER A C 1
ATOM 1445 O O . SER A 1 180 ? 16.188 8.859 13.453 1 76.38 180 SER A O 1
ATOM 1447 N N . ALA A 1 181 ? 16.266 11.031 12.727 1 69.5 181 ALA A N 1
ATOM 1448 C CA . ALA A 1 181 ? 17.219 11.398 13.773 1 69.5 181 ALA A CA 1
ATOM 1449 C C . ALA A 1 181 ? 16.578 11.359 15.148 1 69.5 181 ALA A C 1
ATOM 1451 O O . ALA A 1 181 ? 17.234 11.078 16.156 1 69.5 181 ALA A O 1
ATOM 1452 N N . ALA A 1 182 ? 15.312 11.586 15.156 1 68.56 182 ALA A N 1
ATOM 1453 C CA . ALA A 1 182 ? 14.578 11.672 16.422 1 68.56 182 ALA A CA 1
ATOM 1454 C C . ALA A 1 182 ? 14.422 10.297 17.062 1 68.56 182 ALA A C 1
ATOM 1456 O O . ALA A 1 182 ? 14.57 10.156 18.281 1 68.56 182 ALA A O 1
ATOM 1457 N N . THR A 1 183 ? 14.258 9.188 16.328 1 78 183 THR A N 1
ATOM 1458 C CA . THR A 1 183 ? 13.914 7.887 16.891 1 78 183 THR A CA 1
ATOM 1459 C C . THR A 1 183 ? 15.016 6.871 16.609 1 78 183 THR A C 1
ATOM 1461 O O . THR A 1 183 ? 15.109 5.84 17.281 1 78 183 THR A O 1
ATOM 1464 N N . GLY A 1 184 ? 15.734 7.168 15.531 1 85.56 184 GLY A N 1
ATOM 1465 C CA . GLY A 1 184 ? 16.719 6.199 15.078 1 85.56 184 GLY A CA 1
ATOM 1466 C C . GLY A 1 184 ? 16.125 5.062 14.273 1 85.56 184 GLY A C 1
ATOM 1467 O O . GLY A 1 184 ? 16.828 4.148 13.852 1 85.56 184 GLY A O 1
ATOM 1468 N N . PHE A 1 185 ? 14.82 5.102 14.172 1 90.19 185 PHE A N 1
ATOM 1469 C CA . PHE A 1 185 ? 14.117 4.074 13.414 1 90.19 185 PHE A CA 1
ATOM 1470 C C . PHE A 1 185 ? 13.469 4.676 12.172 1 90.19 185 PHE A C 1
ATOM 1472 O O . PHE A 1 185 ? 13.102 5.852 12.164 1 90.19 185 PHE A O 1
ATOM 1479 N N . SER A 1 186 ? 13.406 3.867 11.156 1 90.56 186 SER A N 1
ATOM 1480 C CA . SER A 1 186 ? 12.703 4.289 9.945 1 90.56 186 SER A CA 1
ATOM 1481 C C . SER A 1 186 ? 11.195 4.152 10.102 1 90.56 186 SER A C 1
ATOM 1483 O O . SER A 1 186 ? 10.719 3.432 10.984 1 90.56 186 SER A O 1
ATOM 1485 N N . PRO A 1 187 ? 10.445 4.828 9.273 1 93 187 PRO A N 1
ATOM 1486 C CA . PRO A 1 187 ? 8.992 4.633 9.281 1 93 187 PRO A CA 1
ATOM 1487 C C . PRO A 1 187 ? 8.594 3.17 9.078 1 93 187 PRO A C 1
ATOM 1489 O O . PRO A 1 187 ? 7.656 2.691 9.719 1 93 187 PRO A O 1
ATOM 1492 N N . ALA A 1 188 ? 9.305 2.445 8.242 1 94.81 188 ALA A N 1
ATOM 1493 C CA . ALA A 1 188 ? 9.008 1.033 8.008 1 94.81 188 ALA A CA 1
ATOM 1494 C C . ALA A 1 188 ? 9.211 0.214 9.281 1 94.81 188 ALA A C 1
ATOM 1496 O O . ALA A 1 188 ? 8.406 -0.663 9.602 1 94.81 188 ALA A O 1
ATOM 1497 N N . GLU A 1 189 ? 10.234 0.527 9.977 1 94.38 189 GLU A N 1
ATOM 1498 C CA . GLU A 1 189 ? 10.516 -0.178 11.227 1 94.38 189 GLU A CA 1
ATOM 1499 C C . GLU A 1 189 ? 9.469 0.143 12.289 1 94.38 189 GLU A C 1
ATOM 1501 O O . GLU A 1 189 ? 9.055 -0.737 13.047 1 94.38 189 GLU A O 1
ATOM 1506 N N . LEU A 1 190 ? 9.086 1.331 12.289 1 93.69 190 LEU A N 1
ATOM 1507 C CA . LEU A 1 190 ? 8.148 1.759 13.32 1 93.69 190 LEU A CA 1
ATOM 1508 C C . LEU A 1 190 ? 6.734 1.287 12.992 1 93.69 190 LEU A C 1
ATOM 1510 O O . LEU A 1 190 ? 5.98 0.905 13.891 1 93.69 190 LEU A O 1
ATOM 1514 N N . LEU A 1 191 ? 6.371 1.28 11.727 1 95.25 191 LEU A N 1
ATOM 1515 C CA . LEU A 1 191 ? 4.992 0.974 11.352 1 95.25 191 LEU A CA 1
ATOM 1516 C C . LEU A 1 191 ? 4.828 -0.513 11.055 1 95.25 191 LEU A C 1
ATOM 1518 O O . LEU A 1 191 ? 3.82 -1.116 11.43 1 95.25 191 LEU A O 1
ATOM 1522 N N . MET A 1 192 ? 5.801 -1.108 10.406 1 94 192 MET A N 1
ATOM 1523 C CA . MET A 1 192 ? 5.621 -2.465 9.891 1 94 192 MET A CA 1
ATOM 1524 C C . MET A 1 192 ? 6.605 -3.426 10.555 1 94 192 MET A C 1
ATOM 1526 O O . MET A 1 192 ? 6.617 -4.617 10.242 1 94 192 MET A O 1
ATOM 1530 N N . LYS A 1 193 ? 7.512 -2.98 11.383 1 92.56 193 LYS A N 1
ATOM 1531 C CA . LYS A 1 193 ? 8.508 -3.779 12.086 1 92.56 193 LYS A CA 1
ATOM 1532 C C . LYS A 1 193 ? 9.367 -4.578 11.109 1 92.56 193 LYS A C 1
ATOM 1534 O O . LYS A 1 193 ? 9.648 -5.754 11.336 1 92.56 193 LYS A O 1
ATOM 1539 N N . ARG A 1 194 ? 9.656 -3.82 10.008 1 91.44 194 ARG A N 1
ATOM 1540 C CA . ARG A 1 194 ? 10.469 -4.469 8.984 1 91.44 194 ARG A CA 1
ATOM 1541 C C . ARG A 1 194 ? 11.547 -3.529 8.461 1 91.44 194 ARG A C 1
ATOM 1543 O O . ARG A 1 194 ? 11.328 -2.32 8.359 1 91.44 194 ARG A O 1
ATOM 1550 N N . ARG A 1 195 ? 12.641 -4.129 8.18 1 88.44 195 ARG A N 1
ATOM 1551 C CA . ARG A 1 195 ? 13.648 -3.455 7.367 1 88.44 195 ARG A CA 1
ATOM 1552 C C . ARG A 1 195 ? 13.492 -3.814 5.895 1 88.44 195 ARG A C 1
ATOM 1554 O O . ARG A 1 195 ? 13.789 -4.941 5.488 1 88.44 195 ARG A O 1
ATOM 1561 N N . LEU A 1 196 ? 13.109 -2.861 5.137 1 90.44 196 LEU A N 1
ATOM 1562 C CA . LEU A 1 196 ? 12.812 -3.113 3.729 1 90.44 196 LEU A CA 1
ATOM 1563 C C . LEU A 1 196 ? 14.102 -3.207 2.916 1 90.44 196 LEU A C 1
ATOM 1565 O O . LEU A 1 196 ? 15.016 -2.4 3.096 1 90.44 196 LEU A O 1
ATOM 1569 N N . ARG A 1 197 ? 14.086 -4.16 2.07 1 87.31 197 ARG A N 1
ATOM 1570 C CA . ARG A 1 197 ? 15.242 -4.344 1.197 1 87.31 197 ARG A CA 1
ATOM 1571 C C . ARG A 1 197 ? 15.219 -3.35 0.042 1 87.31 197 ARG A C 1
ATOM 1573 O O . ARG A 1 197 ? 14.164 -3.088 -0.54 1 87.31 197 ARG A O 1
ATOM 1580 N N . THR A 1 198 ? 16.406 -2.775 -0.211 1 85.25 198 THR A N 1
ATOM 1581 C CA . THR A 1 198 ? 16.578 -1.883 -1.352 1 85.25 198 THR A CA 1
ATOM 1582 C C . THR A 1 198 ? 17.859 -2.236 -2.121 1 85.25 198 THR A C 1
ATOM 1584 O O . THR A 1 198 ? 18.609 -3.107 -1.702 1 85.25 198 THR A O 1
ATOM 1587 N N . VAL A 1 199 ? 17.953 -1.63 -3.197 1 76.56 199 VAL A N 1
ATOM 1588 C CA . VAL A 1 199 ? 19.141 -1.859 -4.02 1 76.56 199 VAL A CA 1
ATOM 1589 C C . VAL A 1 199 ? 20.391 -1.44 -3.252 1 76.56 199 VAL A C 1
ATOM 1591 O O . VAL A 1 199 ? 21.484 -1.975 -3.484 1 76.56 199 VAL A O 1
ATOM 1594 N N . LEU A 1 200 ? 20.234 -0.504 -2.385 1 70.62 200 LEU A N 1
ATOM 1595 C CA . LEU A 1 200 ? 21.375 -0.033 -1.592 1 70.62 200 LEU A CA 1
ATOM 1596 C C . LEU A 1 200 ? 21.922 -1.152 -0.717 1 70.62 200 LEU A C 1
ATOM 1598 O O . LEU A 1 200 ? 23.125 -1.18 -0.42 1 70.62 200 LEU A O 1
ATOM 1602 N N . ASP A 1 201 ? 21.094 -2.002 -0.284 1 72.19 201 ASP A N 1
ATOM 1603 C CA . ASP A 1 201 ? 21.516 -3.146 0.521 1 72.19 201 ASP A CA 1
ATOM 1604 C C . ASP A 1 201 ? 22.422 -4.078 -0.28 1 72.19 201 ASP A C 1
ATOM 1606 O O . ASP A 1 201 ? 23.25 -4.789 0.291 1 72.19 201 ASP A O 1
ATOM 1610 N N . LEU A 1 202 ? 22.219 -4.012 -1.546 1 66.19 202 LEU A N 1
ATOM 1611 C CA . LEU A 1 202 ? 23 -4.867 -2.424 1 66.19 202 LEU A CA 1
ATOM 1612 C C . LEU A 1 202 ? 24.375 -4.258 -2.676 1 66.19 202 LEU A C 1
ATOM 1614 O O . LEU A 1 202 ? 25.375 -4.98 -2.803 1 66.19 202 LEU A O 1
ATOM 1618 N N . LEU A 1 203 ? 24.375 -2.975 -2.83 1 60.72 203 LEU A N 1
ATOM 1619 C CA . LEU A 1 203 ? 25.594 -2.275 -3.191 1 60.72 203 LEU A CA 1
ATOM 1620 C C . LEU A 1 203 ? 26.5 -2.107 -1.975 1 60.72 203 LEU A C 1
ATOM 1622 O O . LEU A 1 203 ? 27.734 -2.152 -2.098 1 60.72 203 LEU A O 1
ATOM 1626 N N . HIS A 1 204 ? 25.922 -1.785 -0.867 1 56.59 204 HIS A N 1
ATOM 1627 C CA . HIS A 1 204 ? 26.734 -1.568 0.324 1 56.59 204 HIS A CA 1
ATOM 1628 C C . HIS A 1 204 ? 26.281 -2.465 1.472 1 56.59 204 HIS A C 1
ATOM 1630 O O . HIS A 1 204 ? 25.688 -1.985 2.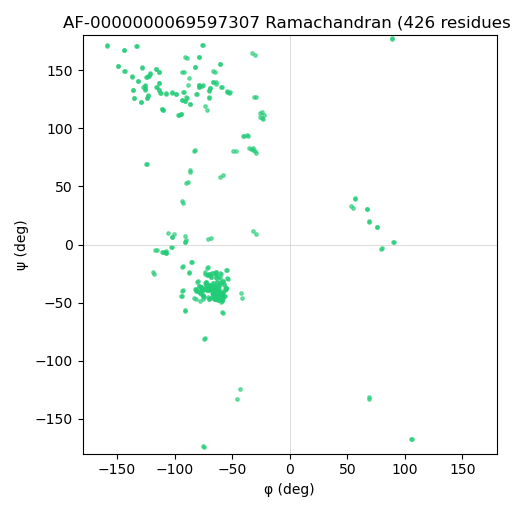441 1 56.59 204 HIS A O 1
ATOM 1636 N N . PRO A 1 205 ? 26.5 -3.736 1.352 1 51.97 205 PRO A N 1
ATOM 1637 C CA . PRO A 1 205 ? 26.047 -4.625 2.424 1 51.97 205 PRO A CA 1
ATOM 1638 C C . PRO A 1 205 ? 26.562 -4.199 3.797 1 51.97 205 PRO A C 1
ATOM 1640 O O . PRO A 1 205 ? 25.906 -4.453 4.812 1 51.97 205 PRO A O 1
ATOM 1643 N N . ASP A 1 206 ? 27.703 -3.576 3.881 1 47.47 206 ASP A N 1
ATOM 1644 C CA . ASP A 1 206 ? 28.328 -3.125 5.121 1 47.47 206 ASP A CA 1
ATOM 1645 C C . ASP A 1 206 ? 27.562 -1.938 5.715 1 47.47 206 ASP A C 1
ATOM 1647 O O . ASP A 1 206 ? 27.656 -1.675 6.918 1 47.47 206 ASP A O 1
ATOM 1651 N N . LEU A 1 207 ? 27.188 -1.21 4.973 1 45.19 207 LEU A N 1
ATOM 1652 C CA . LEU A 1 207 ? 26.422 -0.087 5.52 1 45.19 207 LEU A CA 1
ATOM 1653 C C . LEU A 1 207 ? 25.219 -0.577 6.309 1 45.19 207 LEU A C 1
ATOM 1655 O O . LEU A 1 207 ? 24.812 0.052 7.293 1 45.19 207 LEU A O 1
ATOM 1659 N N . VAL A 1 208 ? 24.656 -1.654 5.961 1 45.75 208 VAL A N 1
ATOM 1660 C CA . VAL A 1 208 ? 23.516 -2.238 6.637 1 45.75 208 VAL A CA 1
ATOM 1661 C C . VAL A 1 208 ? 23.969 -2.967 7.898 1 45.75 208 VAL A C 1
ATOM 1663 O O . VAL A 1 208 ? 23.266 -2.979 8.906 1 45.75 208 VAL A O 1
ATOM 1666 N N . LYS A 1 209 ? 25.109 -3.703 7.871 1 44.12 209 LYS A N 1
ATOM 1667 C CA . LYS A 1 209 ? 25.656 -4.359 9.062 1 44.12 209 LYS A CA 1
ATOM 1668 C C . LYS A 1 209 ? 25.953 -3.346 10.164 1 44.12 209 LYS A C 1
ATOM 1670 O O . LYS A 1 209 ? 25.781 -3.639 11.344 1 44.12 209 LYS A O 1
ATOM 1675 N N . ASP A 1 210 ? 26.562 -2.355 9.914 1 38.84 210 ASP A N 1
ATOM 1676 C CA . ASP A 1 210 ? 26.938 -1.358 10.914 1 38.84 210 ASP A CA 1
ATOM 1677 C C . ASP A 1 210 ? 25.703 -0.763 11.586 1 38.84 210 ASP A C 1
ATOM 1679 O O . ASP A 1 210 ? 25.797 -0.22 12.688 1 38.84 210 ASP A O 1
ATOM 1683 N N . ARG A 1 211 ? 24.672 -0.765 11.039 1 39.94 211 ARG A N 1
ATOM 1684 C CA . ARG A 1 211 ? 23.453 -0.345 11.719 1 39.94 211 ARG A CA 1
ATOM 1685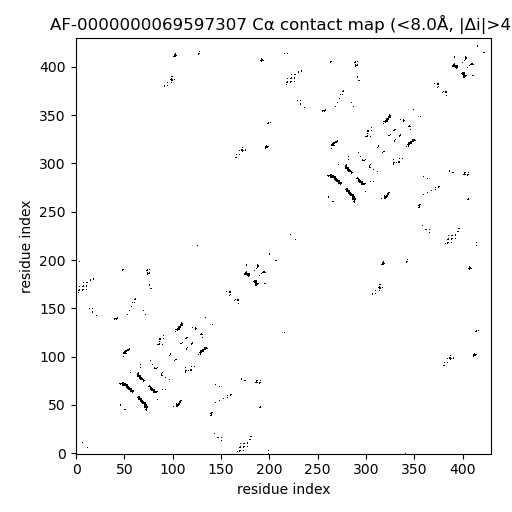 C C . ARG A 1 211 ? 22.984 -1.403 12.711 1 39.94 211 ARG A C 1
ATOM 1687 O O . ARG A 1 211 ? 22.203 -1.11 13.617 1 39.94 211 ARG A O 1
ATOM 1694 N N . LYS A 1 212 ? 23.328 -2.695 12.594 1 37 212 LYS A N 1
ATOM 1695 C CA . LYS A 1 212 ? 23.125 -3.723 13.609 1 37 212 LYS A CA 1
ATOM 1696 C C . LYS A 1 212 ? 24.156 -3.607 14.727 1 37 212 LYS A C 1
ATOM 1698 O O . LYS A 1 212 ? 23.922 -4.039 15.859 1 37 212 LYS A O 1
ATOM 1703 N N . ARG A 1 213 ? 25.531 -3.348 14.5 1 36.09 213 ARG A N 1
ATOM 1704 C CA . ARG A 1 213 ? 26.578 -3.488 15.516 1 36.09 213 ARG A CA 1
ATOM 1705 C C . ARG A 1 213 ? 26.422 -2.426 16.594 1 36.09 213 ARG A C 1
ATOM 1707 O O . ARG A 1 213 ? 27.172 -2.42 17.578 1 36.09 213 ARG A O 1
ATOM 1714 N N . LYS A 1 214 ? 26.047 -1.278 16.312 1 33.38 214 LYS A N 1
ATOM 1715 C CA . LYS A 1 214 ? 26.031 -0.448 17.516 1 33.38 214 LYS A CA 1
ATOM 1716 C C . LYS A 1 214 ? 24.938 -0.89 18.484 1 33.38 214 LYS A C 1
ATOM 1718 O O . LYS A 1 214 ? 24.578 -0.152 19.406 1 33.38 214 LYS A O 1
ATOM 1723 N N . LYS A 1 215 ? 24.203 -1.953 18.281 1 27.62 215 LYS A N 1
ATOM 1724 C CA . LYS A 1 215 ? 23.688 -2.496 19.531 1 27.62 215 LYS A CA 1
ATOM 1725 C C . LYS A 1 215 ? 24.625 -3.562 20.094 1 27.62 215 LYS A C 1
ATOM 1727 O O . LYS A 1 215 ? 25.156 -4.383 19.344 1 27.62 215 LYS A O 1
ATOM 1732 N N . MET B 1 1 ? -20.812 -2.109 6.812 1 46.47 1 MET B N 1
ATOM 1733 C CA . MET B 1 1 ? -20.594 -3.137 7.828 1 46.47 1 MET B CA 1
ATOM 1734 C C . MET B 1 1 ? -20.859 -4.527 7.258 1 46.47 1 MET B C 1
ATOM 1736 O O . MET B 1 1 ? -20.062 -5.445 7.461 1 46.47 1 MET B O 1
ATOM 1740 N N . LYS B 1 2 ? -21.906 -4.562 6.453 1 48.62 2 LYS B N 1
ATOM 1741 C CA . LYS B 1 2 ? -22.297 -5.848 5.891 1 48.62 2 LYS B CA 1
ATOM 1742 C C . LYS B 1 2 ? -21.312 -6.324 4.836 1 48.62 2 LYS B C 1
ATOM 1744 O O . LYS B 1 2 ? -21.031 -7.52 4.734 1 48.62 2 LYS B O 1
ATOM 1749 N N . SER B 1 3 ? -20.641 -5.332 4.418 1 54.5 3 SER B N 1
ATOM 1750 C CA . SER B 1 3 ? -19.781 -5.695 3.293 1 54.5 3 SER B CA 1
ATOM 1751 C C . SER B 1 3 ? -18.484 -6.363 3.77 1 54.5 3 SER B C 1
ATOM 1753 O O . SER B 1 3 ? -18.078 -7.383 3.219 1 54.5 3 SER B O 1
ATOM 1755 N N . LEU B 1 4 ? -18 -5.832 4.871 1 57.88 4 LEU B N 1
ATOM 1756 C CA . LEU B 1 4 ? -16.766 -6.426 5.395 1 57.88 4 LEU B CA 1
ATOM 1757 C C . LEU B 1 4 ? -17.047 -7.812 5.969 1 57.88 4 LEU B C 1
ATOM 1759 O O . LEU B 1 4 ? -16.234 -8.734 5.785 1 57.88 4 LEU B O 1
ATOM 1763 N N . ALA B 1 5 ? -18.188 -7.871 6.617 1 56.75 5 ALA B N 1
ATOM 1764 C CA . ALA B 1 5 ? -18.578 -9.164 7.18 1 56.75 5 ALA B CA 1
ATOM 1765 C C . ALA B 1 5 ? -18.75 -10.203 6.082 1 56.75 5 ALA B C 1
ATOM 1767 O O . ALA B 1 5 ? -18.344 -11.359 6.23 1 56.75 5 ALA B O 1
ATOM 1768 N N . ARG B 1 6 ? -19.312 -9.758 5.047 1 54.47 6 ARG B N 1
ATOM 1769 C CA . ARG B 1 6 ? -19.516 -10.656 3.912 1 54.47 6 ARG B CA 1
ATOM 1770 C C . ARG B 1 6 ? -18.188 -11.047 3.27 1 54.47 6 ARG B C 1
ATOM 1772 O O . ARG B 1 6 ? -18 -12.203 2.889 1 54.47 6 ARG B O 1
ATOM 1779 N N . CYS B 1 7 ? -17.391 -10.086 3.271 1 56.44 7 CYS B N 1
ATOM 1780 C CA . CYS B 1 7 ? -16.078 -10.367 2.695 1 56.44 7 CYS B CA 1
ATOM 1781 C C . CYS B 1 7 ? -15.281 -11.32 3.58 1 56.44 7 CYS B C 1
ATOM 1783 O O . CYS B 1 7 ? -14.578 -12.195 3.078 1 56.44 7 CYS B O 1
ATOM 1785 N N . TYR B 1 8 ? -15.555 -11.078 4.758 1 59.38 8 TYR B N 1
ATOM 1786 C CA . TYR B 1 8 ? -14.875 -11.969 5.699 1 59.38 8 TYR B CA 1
ATOM 1787 C C . TYR B 1 8 ? -15.32 -13.414 5.5 1 59.38 8 TYR B C 1
ATOM 1789 O O . TYR B 1 8 ? -14.484 -14.32 5.453 1 59.38 8 TYR B O 1
ATOM 1797 N N . VAL B 1 9 ? -16.625 -13.531 5.391 1 57.53 9 VAL B N 1
ATOM 1798 C CA . VAL B 1 9 ? -17.172 -14.867 5.195 1 57.53 9 VAL B CA 1
ATOM 1799 C C . VAL B 1 9 ? -16.719 -15.422 3.848 1 57.53 9 VAL B C 1
ATOM 1801 O O . VAL B 1 9 ? -16.328 -16.594 3.748 1 57.53 9 VAL B O 1
ATOM 1804 N N . TRP B 1 10 ? -16.703 -14.602 2.906 1 57 10 TRP B N 1
ATOM 1805 C CA . TRP B 1 10 ? -16.297 -15.008 1.563 1 57 10 TRP B CA 1
ATOM 1806 C C . TRP B 1 10 ? -14.828 -15.414 1.541 1 57 10 TRP B C 1
ATOM 1808 O O . TRP B 1 10 ? -14.477 -16.469 1.019 1 57 10 TRP B O 1
ATOM 1818 N N . TRP B 1 11 ? -14.086 -14.562 2.145 1 61.62 11 TRP B N 1
ATOM 1819 C CA . TRP B 1 11 ? -12.664 -14.891 2.141 1 61.62 11 TRP B CA 1
ATOM 1820 C C . TRP B 1 11 ? -12.383 -16.156 2.951 1 61.62 11 TRP B C 1
ATOM 1822 O O . TRP B 1 11 ? -11.57 -16.984 2.555 1 61.62 11 TRP B O 1
ATOM 1832 N N . SER B 1 12 ? -13.102 -16.109 4.051 1 61.41 12 SER B N 1
ATOM 1833 C CA . SER B 1 12 ? -12.961 -17.328 4.836 1 61.41 12 SER B CA 1
ATOM 1834 C C . SER B 1 12 ? -13.312 -18.562 4.012 1 61.41 12 SER B C 1
ATOM 1836 O O . SER B 1 12 ? -12.648 -19.594 4.125 1 61.41 12 SER B O 1
ATOM 1838 N N . LYS B 1 13 ? -14.273 -18.375 3.215 1 61.5 13 LYS B N 1
ATOM 1839 C CA . LYS B 1 13 ? -14.664 -19.484 2.355 1 61.5 13 LYS B CA 1
ATOM 1840 C C . LYS B 1 13 ? -13.617 -19.734 1.278 1 61.5 13 LYS B C 1
ATOM 1842 O O . LYS B 1 13 ? -13.32 -20.891 0.958 1 61.5 13 LYS B O 1
ATOM 1847 N N . ILE B 1 14 ? -13.055 -18.797 0.798 1 59.53 14 ILE B N 1
ATOM 1848 C CA . ILE B 1 14 ? -12 -18.922 -0.208 1 59.53 14 ILE B CA 1
ATOM 1849 C C . ILE B 1 14 ? -10.781 -19.609 0.404 1 59.53 14 ILE B C 1
ATOM 1851 O O . ILE B 1 14 ? -10.195 -20.516 -0.203 1 59.53 14 ILE B O 1
ATOM 1855 N N . GLU B 1 15 ? -10.5 -19.172 1.563 1 58.97 15 GLU B N 1
ATOM 1856 C CA . GLU B 1 15 ? -9.375 -19.781 2.252 1 58.97 15 GLU B CA 1
ATOM 1857 C C . GLU B 1 15 ? -9.625 -21.266 2.504 1 58.97 15 GLU B C 1
ATOM 1859 O O . GLU B 1 15 ? -8.719 -22.094 2.348 1 58.97 15 GLU B O 1
ATOM 1864 N N . GLU B 1 16 ? -10.828 -21.516 2.955 1 60.5 16 GLU B N 1
ATOM 1865 C CA . GLU B 1 16 ? -11.195 -22.906 3.16 1 60.5 16 GLU B CA 1
ATOM 1866 C C . GLU B 1 16 ? -11.07 -23.703 1.865 1 60.5 16 GLU B C 1
ATOM 1868 O O . GLU B 1 16 ? -10.617 -24.859 1.878 1 60.5 16 GLU B O 1
ATOM 1873 N N . ASP B 1 17 ? -11.492 -23.094 0.892 1 58.41 17 ASP B N 1
ATOM 1874 C CA . ASP B 1 17 ? -11.406 -23.75 -0.404 1 58.41 17 ASP B CA 1
ATOM 1875 C C . ASP B 1 17 ? -9.953 -23.984 -0.803 1 58.41 17 ASP B C 1
ATOM 1877 O O . ASP B 1 17 ? -9.617 -25.047 -1.335 1 58.41 17 ASP B O 1
ATOM 1881 N N . ILE B 1 18 ? -9.148 -23.109 -0.5 1 55.88 18 ILE B N 1
ATOM 1882 C CA . ILE B 1 18 ? -7.727 -23.203 -0.81 1 55.88 18 ILE B CA 1
ATOM 1883 C C . ILE B 1 18 ? -7.086 -24.281 0.056 1 55.88 18 ILE B C 1
ATOM 1885 O O . ILE B 1 18 ? -6.324 -25.125 -0.443 1 55.88 18 ILE B O 1
ATOM 1889 N N . GLU B 1 19 ? -7.41 -24.219 1.321 1 53.72 19 GLU B N 1
ATOM 1890 C CA . GLU B 1 19 ? -6.875 -25.203 2.252 1 53.72 19 GLU B CA 1
ATOM 1891 C C . GLU B 1 19 ? -7.383 -26.609 1.923 1 53.72 19 GLU B C 1
ATOM 1893 O O . GLU B 1 19 ? -6.633 -27.578 2.004 1 53.72 19 GLU B O 1
ATOM 1898 N N . ASN B 1 20 ? -8.641 -26.719 1.686 1 53.25 20 ASN B N 1
ATOM 1899 C CA . ASN B 1 20 ? -9.219 -28 1.331 1 53.25 20 ASN B CA 1
ATOM 1900 C C . ASN B 1 20 ? -8.664 -28.531 0.007 1 53.25 20 ASN B C 1
ATOM 1902 O O . ASN B 1 20 ? -8.492 -29.734 -0.17 1 53.25 20 ASN B O 1
ATOM 1906 N N . HIS B 1 21 ? -8.586 -27.656 -0.837 1 45.31 21 HIS B N 1
ATOM 1907 C CA . HIS B 1 21 ? -8.023 -28.078 -2.115 1 45.31 21 HIS B CA 1
ATOM 1908 C C . HIS B 1 21 ? -6.555 -28.469 -1.969 1 45.31 21 HIS B C 1
ATOM 1910 O O . HIS B 1 21 ? -6.086 -29.391 -2.635 1 45.31 21 HIS B O 1
ATOM 1916 N N . VAL B 1 22 ? -5.852 -27.812 -1.141 1 40.88 22 VAL B N 1
ATOM 1917 C CA . VAL B 1 22 ? -4.484 -28.25 -0.895 1 40.88 22 VAL B CA 1
ATOM 1918 C C . VAL B 1 22 ? -4.492 -29.609 -0.195 1 40.88 22 VAL B C 1
ATOM 1920 O O . VAL B 1 22 ? -3.641 -30.469 -0.467 1 40.88 22 VAL B O 1
ATOM 1923 N N . GLY B 1 23 ? -5.496 -29.859 0.658 1 37.34 23 GLY B N 1
ATOM 1924 C CA . GLY B 1 23 ? -5.586 -31.156 1.328 1 37.34 23 GLY B CA 1
ATOM 1925 C C . GLY B 1 23 ? -6.066 -32.25 0.419 1 37.34 23 GLY B C 1
ATOM 1926 O O . GLY B 1 23 ? -5.676 -33.438 0.584 1 37.34 23 GLY B O 1
ATOM 1927 N N . PHE B 1 24 ? -7.09 -32.031 -0.381 1 33.59 24 PHE B N 1
ATOM 1928 C CA . PHE B 1 24 ? -7.727 -33.125 -1.099 1 33.59 24 PHE B CA 1
ATOM 1929 C C . PHE B 1 24 ? -7.074 -33.344 -2.461 1 33.59 24 PHE B C 1
ATOM 1931 O O . PHE B 1 24 ? -7.613 -34.031 -3.314 1 33.59 24 PHE B O 1
ATOM 1938 N N . CYS B 1 25 ? -6.125 -32.719 -2.801 1 33 25 CYS B N 1
ATOM 1939 C CA . CYS B 1 25 ? -5.637 -33.188 -4.098 1 33 25 CYS B CA 1
ATOM 1940 C C . CYS B 1 25 ? -5.289 -34.656 -4.055 1 33 25 CYS B C 1
ATOM 1942 O O . CYS B 1 25 ? -4.148 -35.031 -3.758 1 33 25 CYS B O 1
ATOM 1944 N N . GLU B 1 26 ? -6.219 -35.531 -3.75 1 31.19 26 GLU B N 1
ATOM 1945 C CA . GLU B 1 26 ? -6.078 -37 -3.85 1 31.19 26 GLU B CA 1
ATOM 1946 C C . GLU B 1 26 ? -5.719 -37.406 -5.273 1 31.19 26 GLU B C 1
ATOM 1948 O O . GLU B 1 26 ? -4.848 -38.25 -5.473 1 31.19 26 GLU B O 1
ATOM 1953 N N . PRO B 1 27 ? -6.582 -37.062 -6.301 1 31.61 27 PRO B N 1
ATOM 1954 C CA . PRO B 1 27 ? -6.352 -37.688 -7.609 1 31.61 27 PRO B CA 1
ATOM 1955 C C . PRO B 1 27 ? -4.984 -37.344 -8.195 1 31.61 27 PRO B C 1
ATOM 1957 O O . PRO B 1 27 ? -4.438 -38.125 -8.992 1 31.61 27 PRO B O 1
ATOM 1960 N N . CYS B 1 28 ? -4.41 -36.094 -7.98 1 31.92 28 CYS B N 1
ATOM 1961 C CA . CYS B 1 28 ? -3.014 -35.938 -8.367 1 31.92 28 CYS B CA 1
ATOM 1962 C C . CYS B 1 28 ? -2.137 -37 -7.699 1 31.92 28 CYS B C 1
ATOM 1964 O O . CYS B 1 28 ? -0.997 -37.219 -8.109 1 31.92 28 CYS B O 1
ATOM 1966 N N . GLN B 1 29 ? -2.602 -37.594 -6.578 1 30.94 29 GLN B N 1
ATOM 1967 C CA . GLN B 1 29 ? -1.896 -38.719 -5.977 1 30.94 29 GLN B CA 1
ATOM 1968 C C . GLN B 1 29 ? -2.127 -40 -6.773 1 30.94 29 GLN B C 1
ATOM 1970 O O . GLN B 1 29 ? -1.275 -40.875 -6.785 1 30.94 29 GLN B O 1
ATOM 1975 N N . GLN B 1 30 ? -3.303 -40.312 -7.188 1 29.52 30 GLN B N 1
ATOM 1976 C CA . GLN B 1 30 ? -3.58 -41.688 -7.641 1 29.52 30 GLN B CA 1
ATOM 1977 C C . GLN B 1 30 ? -3.162 -41.875 -9.094 1 29.52 30 GLN B C 1
ATOM 1979 O O . GLN B 1 30 ? -2.957 -43 -9.539 1 29.52 30 GLN B O 1
ATOM 1984 N N . THR B 1 31 ? -3.441 -41.031 -10.078 1 30.8 31 THR B N 1
ATOM 1985 C CA . THR B 1 31 ? -3.484 -41.594 -11.422 1 30.8 31 THR B CA 1
ATOM 1986 C C . THR B 1 31 ? -2.076 -41.906 -11.93 1 30.8 31 THR B C 1
ATOM 1988 O O . THR B 1 31 ? -1.874 -42.844 -12.703 1 30.8 31 THR B O 1
ATOM 1991 N N . GLY B 1 32 ? -1.124 -41 -12.492 1 30.47 32 GLY B N 1
ATOM 1992 C CA . GLY B 1 32 ? -0.167 -41.5 -13.453 1 30.47 32 GLY B CA 1
ATOM 1993 C C . GLY B 1 32 ? 0.903 -42.375 -12.82 1 30.47 32 GLY B C 1
ATOM 1994 O O . GLY B 1 32 ? 1.239 -42.188 -11.648 1 30.47 32 GLY B O 1
ATOM 1995 N N . HIS B 1 33 ? 1.046 -43.625 -13.094 1 33.69 33 HIS B N 1
ATOM 1996 C CA . HIS B 1 33 ? 2.225 -44.5 -13.062 1 33.69 33 HIS B CA 1
ATOM 1997 C C . HIS B 1 33 ? 3.494 -43.688 -13.352 1 33.69 33 HIS B C 1
ATOM 1999 O O . HIS B 1 33 ? 4.156 -43.906 -14.367 1 33.69 33 HIS B O 1
ATOM 2005 N N . ALA B 1 34 ? 3.461 -42.344 -13.414 1 34.44 34 ALA B N 1
ATOM 2006 C CA . ALA B 1 34 ? 4.75 -41.781 -13.789 1 34.44 34 ALA B CA 1
ATOM 2007 C C . ALA B 1 34 ? 5.867 -42.312 -12.891 1 34.44 34 ALA B C 1
ATOM 2009 O O . ALA B 1 34 ? 5.633 -42.625 -11.727 1 34.44 34 ALA B O 1
ATOM 2010 N N . PRO B 1 35 ? 7.062 -42.812 -13.5 1 34.66 35 PRO B N 1
ATOM 2011 C CA . PRO B 1 35 ? 8.203 -43.312 -12.719 1 34.66 35 PRO B CA 1
ATOM 2012 C C . PRO B 1 35 ? 8.359 -42.562 -11.383 1 34.66 35 PRO B C 1
ATOM 2014 O O . PRO B 1 35 ? 7.777 -41.5 -11.195 1 34.66 35 PRO B O 1
ATOM 2017 N N . PRO B 1 36 ? 9.164 -43.156 -10.477 1 33.38 36 PRO B N 1
ATOM 2018 C CA . PRO B 1 36 ? 9.414 -42.562 -9.156 1 33.38 36 PRO B CA 1
ATOM 2019 C C . PRO B 1 36 ? 9.5 -41.062 -9.203 1 33.38 36 PRO B C 1
ATOM 2021 O O . PRO B 1 36 ? 10.094 -40.5 -10.133 1 33.38 36 PRO B O 1
ATOM 2024 N N . ARG B 1 37 ? 8.445 -40.469 -8.961 1 37.12 37 ARG B N 1
ATOM 2025 C CA . ARG B 1 37 ? 8.328 -39 -8.875 1 37.12 37 ARG B CA 1
ATOM 2026 C C . ARG B 1 37 ? 9.594 -38.375 -8.297 1 37.12 37 ARG B C 1
ATOM 2028 O O . ARG B 1 37 ? 10.047 -38.781 -7.219 1 37.12 37 ARG B O 1
ATOM 2035 N N . ASP B 1 38 ? 10.578 -38.188 -9.141 1 34.06 38 ASP B N 1
ATOM 2036 C CA . ASP B 1 38 ? 11.727 -37.5 -8.562 1 34.06 38 ASP B CA 1
ATOM 2037 C C . ASP B 1 38 ? 11.281 -36.562 -7.434 1 34.06 38 ASP B C 1
ATOM 2039 O O . ASP B 1 38 ? 10.156 -36.062 -7.441 1 34.06 38 ASP B O 1
ATOM 2043 N N . PRO B 1 39 ? 11.875 -36.688 -6.25 1 32.94 39 PRO B N 1
ATOM 2044 C CA . PRO B 1 39 ? 11.523 -35.812 -5.113 1 32.94 39 PRO B CA 1
ATOM 2045 C C . PRO B 1 39 ? 11.102 -34.406 -5.543 1 32.94 39 PRO B C 1
ATOM 2047 O O . PRO B 1 39 ? 11.773 -33.781 -6.359 1 32.94 39 PRO B O 1
ATOM 2050 N N . VAL B 1 40 ? 9.938 -34.281 -5.918 1 38.22 40 VAL B N 1
ATOM 2051 C CA . VAL B 1 40 ? 9.375 -32.938 -6.125 1 38.22 40 VAL B CA 1
ATOM 2052 C C . VAL B 1 40 ? 10.062 -31.953 -5.191 1 38.22 40 VAL B C 1
ATOM 2054 O O . VAL B 1 40 ? 10.047 -32.125 -3.971 1 38.22 40 VAL B O 1
ATOM 2057 N N . HIS B 1 41 ? 11.195 -31.562 -5.539 1 35.81 41 HIS B N 1
ATOM 2058 C CA . HIS B 1 41 ? 11.734 -30.516 -4.664 1 35.81 41 HIS B CA 1
ATOM 2059 C C . HIS B 1 41 ? 10.695 -29.438 -4.387 1 35.81 41 HIS B C 1
ATOM 2061 O O . HIS B 1 41 ? 10.188 -28.812 -5.32 1 35.81 41 HIS B O 1
ATOM 2067 N N . PRO B 1 42 ? 9.742 -29.609 -3.461 1 40.78 42 PRO B N 1
ATOM 2068 C CA . PRO B 1 42 ? 8.805 -28.562 -3.027 1 40.78 42 PRO B CA 1
ATOM 2069 C C . PRO B 1 42 ? 9.359 -27.156 -3.221 1 40.78 42 PRO B C 1
ATOM 2071 O O . PRO B 1 42 ? 10.578 -26.969 -3.193 1 40.78 42 PRO B O 1
ATOM 2074 N N . TRP B 1 43 ? 8.852 -26.328 -4.172 1 45.94 43 TRP B N 1
ATOM 2075 C CA . TRP B 1 43 ? 9.289 -24.953 -4.027 1 45.94 43 TRP B CA 1
ATOM 2076 C C . TRP B 1 43 ? 9.727 -24.656 -2.592 1 45.94 43 TRP B C 1
ATOM 2078 O O . TRP B 1 43 ? 9.078 -25.109 -1.641 1 45.94 43 TRP B O 1
ATOM 2088 N N . GLU B 1 44 ? 10.898 -24.469 -2.459 1 52.75 44 GLU B N 1
ATOM 2089 C CA . GLU B 1 44 ? 11.477 -24.172 -1.149 1 52.75 44 GLU B CA 1
ATOM 2090 C C . GLU B 1 44 ? 10.578 -23.234 -0.353 1 52.75 44 GLU B C 1
ATOM 2092 O O . GLU B 1 44 ? 10.156 -22.188 -0.862 1 52.75 44 GLU B O 1
ATOM 2097 N N . VAL B 1 45 ? 9.727 -23.75 0.442 1 64.81 45 VAL B N 1
ATOM 2098 C CA . VAL B 1 45 ? 9.016 -22.969 1.458 1 64.81 45 VAL B CA 1
ATOM 2099 C C . VAL B 1 45 ? 9.82 -21.734 1.815 1 64.81 45 VAL B C 1
ATOM 2101 O O . VAL B 1 45 ? 11.008 -21.812 2.131 1 64.81 45 VAL B O 1
ATOM 2104 N N . THR B 1 46 ? 9.211 -20.562 1.313 1 80.88 46 THR B N 1
ATOM 2105 C CA . THR B 1 46 ? 9.883 -19.328 1.728 1 80.88 46 THR B CA 1
ATOM 2106 C C . THR B 1 46 ? 9.805 -19.156 3.24 1 80.88 46 THR B C 1
ATOM 2108 O O . THR B 1 46 ? 8.797 -19.5 3.859 1 80.88 46 THR B O 1
ATOM 2111 N N . THR B 1 47 ? 10.859 -18.75 3.758 1 84.94 47 THR B N 1
ATOM 2112 C CA . THR B 1 47 ? 10.945 -18.688 5.211 1 84.94 47 THR B CA 1
ATOM 2113 C C . THR B 1 47 ? 10.898 -17.25 5.703 1 84.94 47 THR B C 1
ATOM 2115 O O . THR B 1 47 ? 10.812 -17 6.91 1 84.94 47 THR B O 1
ATOM 2118 N N . LYS B 1 48 ? 10.914 -16.359 4.789 1 91.31 48 LYS B N 1
ATOM 2119 C CA . LYS B 1 48 ? 10.906 -14.961 5.184 1 91.31 48 LYS B CA 1
ATOM 2120 C C . LYS B 1 48 ? 9.859 -14.172 4.395 1 91.31 48 LYS B C 1
ATOM 2122 O O . LYS B 1 48 ? 9.695 -14.391 3.191 1 91.31 48 LYS B O 1
ATOM 2127 N N . PRO B 1 49 ? 9.273 -13.32 5.129 1 93.75 49 PRO B N 1
ATOM 2128 C CA . PRO B 1 49 ? 8.312 -12.484 4.406 1 93.75 49 PRO B CA 1
ATOM 2129 C C . PRO B 1 49 ? 8.953 -11.688 3.271 1 93.75 49 PRO B C 1
ATOM 2131 O O . PRO B 1 49 ? 10.062 -11.18 3.426 1 93.75 49 PRO B O 1
ATOM 2134 N N . TRP B 1 50 ? 8.258 -11.703 2.146 1 95.56 50 TRP B N 1
ATOM 2135 C CA . TRP B 1 50 ? 8.57 -10.844 1.011 1 95.56 50 TRP B CA 1
ATOM 2136 C C . TRP B 1 50 ? 9.891 -11.25 0.36 1 95.56 50 TRP B C 1
ATOM 2138 O O . TRP B 1 50 ? 10.539 -10.438 -0.299 1 95.56 50 TRP B O 1
ATOM 2148 N N . SER B 1 51 ? 10.383 -12.461 0.563 1 94.69 51 SER B N 1
ATOM 2149 C CA . SER B 1 51 ? 11.57 -12.977 -0.111 1 94.69 51 SER B CA 1
ATOM 2150 C C . SER B 1 51 ? 11.273 -13.344 -1.56 1 94.69 51 SER B C 1
ATOM 2152 O O . SER B 1 51 ? 12.047 -13.023 -2.461 1 94.69 51 SER B O 1
ATOM 2154 N N . ARG B 1 52 ? 10.094 -13.883 -1.719 1 93.25 52 ARG B N 1
ATOM 2155 C CA . ARG B 1 52 ? 9.633 -14.242 -3.057 1 93.25 5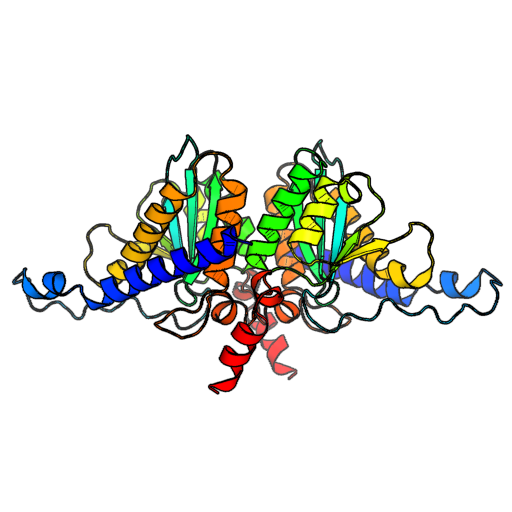2 ARG B CA 1
ATOM 2156 C C . ARG B 1 52 ? 8.188 -13.82 -3.264 1 93.25 52 ARG B C 1
ATOM 2158 O O . ARG B 1 52 ? 7.324 -14.094 -2.424 1 93.25 52 ARG B O 1
ATOM 2165 N N . VAL B 1 53 ? 7.988 -13.195 -4.398 1 94.56 53 VAL B N 1
ATOM 2166 C CA . VAL B 1 53 ? 6.617 -12.82 -4.727 1 94.56 53 VAL B CA 1
ATOM 2167 C C . VAL B 1 53 ? 6.223 -13.438 -6.07 1 94.56 53 VAL B C 1
ATOM 2169 O O . VAL B 1 53 ? 7.062 -13.594 -6.957 1 94.56 53 VAL B O 1
ATOM 2172 N N . HIS B 1 54 ? 4.93 -13.812 -6.16 1 91.56 54 HIS B N 1
ATOM 2173 C CA . HIS B 1 54 ? 4.34 -14.312 -7.398 1 91.56 54 HIS B CA 1
ATOM 2174 C C . HIS B 1 54 ? 3.502 -13.242 -8.078 1 91.56 54 HIS B C 1
ATOM 2176 O O . HIS B 1 54 ? 2.691 -12.57 -7.43 1 91.56 54 HIS B O 1
ATOM 2182 N N . ILE B 1 55 ? 3.76 -13.07 -9.375 1 93.5 55 ILE B N 1
ATOM 2183 C CA . ILE B 1 55 ? 3 -12.047 -10.078 1 93.5 55 ILE B CA 1
ATOM 2184 C C . ILE B 1 55 ? 2.236 -12.672 -11.242 1 93.5 55 ILE B C 1
ATOM 2186 O O . ILE B 1 55 ? 2.684 -13.672 -11.82 1 93.5 55 ILE B O 1
ATOM 2190 N N . ASP B 1 56 ? 1.064 -12.109 -11.531 1 91.19 56 ASP B N 1
ATOM 2191 C CA . ASP B 1 56 ? 0.187 -12.562 -12.602 1 91.19 56 ASP B CA 1
ATOM 2192 C C . ASP B 1 56 ? -0.785 -11.461 -13.023 1 91.19 56 ASP B C 1
ATOM 2194 O O . ASP B 1 56 ? -0.815 -10.391 -12.414 1 91.19 56 ASP B O 1
ATOM 2198 N N . PHE B 1 57 ? -1.457 -11.797 -14.117 1 92.25 57 PHE B N 1
ATOM 2199 C CA . PHE B 1 57 ? -2.512 -10.891 -14.562 1 92.25 57 PHE B CA 1
ATOM 2200 C C . PHE B 1 57 ? -3.873 -11.578 -14.492 1 92.25 57 PHE B C 1
ATOM 2202 O O . PHE B 1 57 ? -3.961 -12.805 -14.57 1 92.25 57 PHE B O 1
ATOM 2209 N N . ALA B 1 58 ? -4.824 -10.789 -14.289 1 89.5 58 ALA B N 1
ATOM 2210 C CA . ALA B 1 58 ? -6.215 -11.219 -14.398 1 89.5 58 ALA B CA 1
ATOM 2211 C C . ALA B 1 58 ? -7.012 -10.281 -15.305 1 89.5 58 ALA B C 1
ATOM 2213 O O . ALA B 1 58 ? -6.75 -9.078 -15.336 1 89.5 58 ALA B O 1
ATOM 2214 N N . GLY B 1 59 ? -8.023 -10.883 -15.898 1 87 59 GLY B N 1
ATOM 2215 C CA . GLY B 1 59 ? -8.867 -10.094 -16.781 1 87 59 GLY B CA 1
ATOM 2216 C C . GLY B 1 59 ? -8.633 -10.414 -18.25 1 87 59 GLY B C 1
ATOM 2217 O O . GLY B 1 59 ? -8.016 -11.422 -18.594 1 87 59 GLY B O 1
ATOM 2218 N N . PRO B 1 60 ? -9.133 -9.602 -19.125 1 87.5 60 PRO B N 1
ATOM 2219 C CA . PRO B 1 60 ? -9.859 -8.359 -18.844 1 87.5 60 PRO B CA 1
ATOM 2220 C C . PRO B 1 60 ? -11.234 -8.602 -18.219 1 87.5 60 PRO B C 1
ATOM 2222 O O . PRO B 1 60 ? -11.914 -9.562 -18.578 1 87.5 60 PRO B O 1
ATOM 2225 N N . PHE B 1 61 ? -11.539 -7.828 -17.172 1 83.56 61 PHE B N 1
ATOM 2226 C CA . PHE B 1 61 ? -12.867 -7.723 -16.594 1 83.56 61 PHE B CA 1
ATOM 2227 C C . PHE B 1 61 ? -13.469 -6.348 -16.859 1 83.56 61 PHE B C 1
ATOM 2229 O O . PHE B 1 61 ? -12.961 -5.336 -16.375 1 83.56 61 PHE B O 1
ATOM 2236 N N . GLN B 1 62 ? -14.555 -6.27 -17.594 1 79.19 62 GLN B N 1
ATOM 2237 C CA . GLN B 1 62 ? -15.164 -4.996 -17.984 1 79.19 62 GLN B CA 1
ATOM 2238 C C . GLN B 1 62 ? -14.141 -4.086 -18.656 1 79.19 62 GLN B C 1
ATOM 2240 O O . GLN B 1 62 ? -14.039 -2.904 -18.312 1 79.19 62 GLN B O 1
ATOM 2245 N N . GLY B 1 63 ? -13.227 -4.695 -19.359 1 81.44 63 GLY B N 1
ATOM 2246 C CA . GLY B 1 63 ? -12.281 -3.949 -20.172 1 81.44 63 GLY B CA 1
ATOM 2247 C C . GLY B 1 63 ? -11.016 -3.566 -19.438 1 81.44 63 GLY B C 1
ATOM 2248 O O . GLY B 1 63 ? -10.141 -2.91 -20 1 81.44 63 GLY B O 1
ATOM 2249 N N . GLU B 1 64 ? -10.969 -4.012 -18.188 1 84.31 64 GLU B N 1
ATOM 2250 C CA . GLU B 1 64 ? -9.805 -3.635 -17.375 1 84.31 64 GLU B CA 1
ATOM 2251 C C . GLU B 1 64 ? -8.953 -4.852 -17.031 1 84.31 64 GLU B C 1
ATOM 2253 O O . GLU B 1 64 ? -9.484 -5.934 -16.781 1 84.31 64 GLU B O 1
ATOM 2258 N N . MET B 1 65 ? -7.613 -4.625 -17.109 1 90.62 65 MET B N 1
ATOM 2259 C CA . MET B 1 65 ? -6.664 -5.641 -16.672 1 90.62 65 MET B CA 1
ATOM 2260 C C . MET B 1 65 ? -6.27 -5.41 -15.211 1 90.62 65 MET B C 1
ATOM 2262 O O . MET B 1 65 ? -6.309 -4.281 -14.719 1 90.62 65 MET B O 1
ATOM 2266 N N . PHE B 1 66 ? -5.988 -6.535 -14.562 1 92.62 66 PHE B N 1
ATOM 2267 C CA . PHE B 1 66 ? -5.566 -6.438 -13.172 1 92.62 66 PHE B CA 1
ATOM 2268 C C . PHE B 1 66 ? -4.234 -7.145 -12.961 1 92.62 66 PHE B C 1
ATOM 2270 O O . PHE B 1 66 ? -4.008 -8.227 -13.5 1 92.62 66 PHE B O 1
ATOM 2277 N N . PHE B 1 67 ? -3.354 -6.461 -12.273 1 94.44 67 PHE B N 1
ATOM 2278 C CA . PHE B 1 67 ? -2.082 -7.023 -11.844 1 94.44 67 PHE B CA 1
ATOM 2279 C C . PHE B 1 67 ? -2.205 -7.633 -10.453 1 94.44 67 PHE B C 1
ATOM 2281 O O . PHE B 1 67 ? -2.775 -7.016 -9.547 1 94.44 67 PHE B O 1
ATOM 2288 N N . LEU B 1 68 ? -1.701 -8.883 -10.344 1 94.12 68 LEU B N 1
ATOM 2289 C CA . LEU B 1 68 ? -1.738 -9.602 -9.078 1 94.12 68 LEU B CA 1
ATOM 2290 C C . LEU B 1 68 ? -0.328 -9.867 -8.562 1 94.12 68 LEU B C 1
ATOM 2292 O O . LEU B 1 68 ? 0.556 -10.258 -9.328 1 94.12 68 LEU B O 1
ATOM 2296 N N . LEU B 1 69 ? -0.134 -9.633 -7.266 1 95.31 69 LEU B N 1
ATOM 2297 C CA . LEU B 1 69 ? 1.107 -9.992 -6.59 1 95.31 69 LEU B CA 1
ATOM 2298 C C . LEU B 1 69 ? 0.822 -10.656 -5.246 1 95.31 69 LEU B C 1
ATOM 2300 O O . LEU B 1 69 ? 0.039 -10.133 -4.449 1 95.31 69 LEU B O 1
ATOM 2304 N N . VAL B 1 70 ? 1.393 -11.859 -5.051 1 92.94 70 VAL B N 1
ATOM 2305 C CA . VAL B 1 70 ? 1.195 -12.586 -3.803 1 92.94 70 VAL B CA 1
ATOM 2306 C C . VAL B 1 70 ? 2.549 -12.906 -3.172 1 92.94 70 VAL B C 1
ATOM 2308 O O . VAL B 1 70 ? 3.441 -13.43 -3.836 1 92.94 70 VAL B O 1
ATOM 2311 N N . ASP B 1 71 ? 2.68 -12.508 -1.934 1 93.25 71 ASP B N 1
ATOM 2312 C CA . ASP B 1 71 ? 3.865 -12.922 -1.19 1 93.25 71 ASP B CA 1
ATOM 2313 C C . ASP B 1 71 ? 3.82 -14.414 -0.869 1 93.25 71 ASP B C 1
ATOM 2315 O O . ASP B 1 71 ? 2.826 -14.906 -0.336 1 93.25 71 ASP B O 1
ATOM 2319 N N . SER B 1 72 ? 4.852 -15.109 -1.106 1 88.62 72 SER B N 1
ATOM 2320 C CA . SER B 1 72 ? 4.867 -16.562 -0.982 1 88.62 72 SER B CA 1
ATOM 2321 C C . SER B 1 72 ? 4.809 -17 0.479 1 88.62 72 SER B C 1
ATOM 2323 O O . SER B 1 72 ? 4.293 -18.062 0.794 1 88.62 72 SER B O 1
ATOM 2325 N N . PHE B 1 73 ? 5.273 -16.156 1.389 1 90.44 73 PHE B N 1
ATOM 2326 C CA . PHE B 1 73 ? 5.336 -16.5 2.801 1 90.44 73 PHE B CA 1
ATOM 2327 C C . PHE B 1 73 ? 4.055 -16.094 3.52 1 90.44 73 PHE B C 1
ATOM 2329 O O . PHE B 1 73 ? 3.326 -16.953 4.031 1 90.44 73 PHE B O 1
ATOM 2336 N N . SER B 1 74 ? 3.742 -14.898 3.441 1 91.06 74 SER B N 1
ATOM 2337 C CA . SER B 1 74 ? 2.637 -14.359 4.23 1 91.06 74 SER B CA 1
ATOM 2338 C C . SER B 1 74 ? 1.309 -14.516 3.496 1 91.06 74 SER B C 1
ATOM 2340 O O . SER B 1 74 ? 0.242 -14.359 4.094 1 91.06 74 SER B O 1
ATOM 2342 N N . LYS B 1 75 ? 1.36 -14.617 2.182 1 88.31 75 LYS B N 1
ATOM 2343 C CA . LYS B 1 75 ? 0.193 -14.703 1.309 1 88.31 75 LYS B CA 1
ATOM 2344 C C . LYS B 1 75 ? -0.471 -13.336 1.148 1 88.31 75 LYS B C 1
ATOM 2346 O O . LYS B 1 75 ? -1.596 -13.242 0.651 1 88.31 75 LYS B O 1
ATOM 2351 N N . TRP B 1 76 ? 0.261 -12.297 1.533 1 93.69 76 TRP B N 1
ATOM 2352 C CA . TRP B 1 76 ? -0.21 -10.938 1.287 1 93.69 76 TRP B CA 1
ATOM 2353 C C . TRP B 1 76 ? -0.53 -10.734 -0.189 1 93.69 76 TRP B C 1
ATOM 2355 O O . TRP B 1 76 ? 0.275 -11.078 -1.06 1 93.69 76 TRP B O 1
ATOM 2365 N N . LEU B 1 77 ? -1.678 -10.18 -0.405 1 93.5 77 LEU B N 1
ATOM 2366 C CA . LEU B 1 77 ? -2.154 -10.016 -1.773 1 93.5 77 LEU B CA 1
ATOM 2367 C C . LEU B 1 77 ? -2.207 -8.539 -2.152 1 93.5 77 LEU B C 1
ATOM 2369 O O . LEU B 1 77 ? -2.693 -7.711 -1.379 1 93.5 77 LEU B O 1
ATOM 2373 N N . GLU B 1 78 ? -1.628 -8.219 -3.289 1 96.5 78 GLU B N 1
ATOM 2374 C CA . GLU B 1 78 ? -1.797 -6.926 -3.947 1 96.5 78 GLU B CA 1
ATOM 2375 C C . GLU B 1 78 ? -2.541 -7.074 -5.27 1 96.5 78 GLU B C 1
ATOM 2377 O O . GLU B 1 78 ? -2.246 -7.977 -6.059 1 96.5 78 GLU B O 1
ATOM 2382 N N . VAL B 1 79 ? -3.529 -6.219 -5.484 1 94.12 79 VAL B N 1
ATOM 2383 C CA . VAL B 1 79 ? -4.238 -6.152 -6.758 1 94.12 79 VAL B CA 1
ATOM 2384 C C . VAL B 1 79 ? -4.273 -4.707 -7.258 1 94.12 79 VAL B C 1
ATOM 2386 O O . VAL B 1 79 ? -4.668 -3.799 -6.52 1 94.12 79 VAL B O 1
ATOM 2389 N N . LYS B 1 80 ? -3.771 -4.512 -8.422 1 94.62 80 LYS B N 1
ATOM 2390 C CA . LYS B 1 80 ? -3.76 -3.182 -9.031 1 94.62 80 LYS B CA 1
ATOM 2391 C C . LYS B 1 80 ? -4.414 -3.201 -10.406 1 94.62 80 LYS B C 1
ATOM 2393 O O . LYS B 1 80 ? -4.207 -4.133 -11.188 1 94.62 80 LYS B O 1
ATOM 2398 N N . ARG B 1 81 ? -5.203 -2.221 -10.633 1 90.44 81 ARG B N 1
ATOM 2399 C CA . ARG B 1 81 ? -5.809 -2.066 -11.953 1 90.44 81 ARG B CA 1
ATOM 2400 C C . ARG B 1 81 ? -4.797 -1.533 -12.961 1 90.44 81 ARG B C 1
ATOM 2402 O O . ARG B 1 81 ? -4.012 -0.638 -12.648 1 90.44 81 ARG B O 1
ATOM 2409 N N . LEU B 1 82 ? -4.801 -2.092 -14.125 1 89.88 82 LEU B N 1
ATOM 2410 C CA . LEU B 1 82 ? -3.979 -1.621 -15.234 1 89.88 82 LEU B CA 1
ATOM 2411 C C . LEU B 1 82 ? -4.836 -1.319 -16.453 1 89.88 82 LEU B C 1
ATOM 2413 O O . LEU B 1 82 ? -5.855 -1.974 -16.688 1 89.88 82 LEU B O 1
ATOM 2417 N N . ASN B 1 83 ? -4.422 -0.259 -17.188 1 82.19 83 ASN B N 1
ATOM 2418 C CA . ASN B 1 83 ? -5.102 -0.022 -18.453 1 82.19 83 ASN B CA 1
ATOM 2419 C C . ASN B 1 83 ? -4.652 -1.013 -19.531 1 82.19 83 ASN B C 1
ATOM 2421 O O . ASN B 1 83 ? -5.441 -1.402 -20.391 1 82.19 83 ASN B O 1
ATOM 2425 N N . SER B 1 84 ? -3.309 -1.327 -19.484 1 83.69 84 SER B N 1
ATOM 2426 C CA . SER B 1 84 ? -2.742 -2.293 -20.422 1 83.69 84 SER B CA 1
ATOM 2427 C C . SER B 1 84 ? -1.658 -3.135 -19.75 1 83.69 84 SER B C 1
ATOM 2429 O O . SER B 1 84 ? -0.996 -2.68 -18.812 1 83.69 84 SER B O 1
ATOM 2431 N N . ALA B 1 85 ? -1.566 -4.285 -20.219 1 83.75 85 ALA B N 1
ATOM 2432 C CA . ALA B 1 85 ? -0.596 -5.215 -19.641 1 83.75 85 ALA B CA 1
ATOM 2433 C C . ALA B 1 85 ? 0.753 -5.102 -20.344 1 83.75 85 ALA B C 1
ATOM 2435 O O . ALA B 1 85 ? 1.296 -6.098 -20.828 1 83.75 85 ALA B O 1
ATOM 2436 N N . THR B 1 86 ? 1.267 -3.926 -20.422 1 89.81 86 THR B N 1
ATOM 2437 C CA . THR B 1 86 ? 2.592 -3.707 -20.984 1 89.81 86 THR B CA 1
ATOM 2438 C C . THR B 1 86 ? 3.666 -3.799 -19.906 1 89.81 86 THR B C 1
ATOM 2440 O O . THR B 1 86 ? 3.367 -3.699 -18.719 1 89.81 86 THR B O 1
ATOM 2443 N N . SER B 1 87 ? 4.816 -4.004 -20.375 1 93.44 87 SER B N 1
ATOM 2444 C CA . SER B 1 87 ? 5.941 -4.051 -19.438 1 93.44 87 SER B CA 1
ATOM 2445 C C . SER B 1 87 ? 6.059 -2.754 -18.656 1 93.44 87 SER B C 1
ATOM 2447 O O . SER B 1 87 ? 6.27 -2.779 -17.438 1 93.44 87 SER B O 1
ATOM 2449 N N . SER B 1 88 ? 5.879 -1.65 -19.359 1 92.88 88 SER B N 1
ATOM 2450 C CA . SER B 1 88 ? 6.012 -0.348 -18.703 1 92.88 88 SER B CA 1
ATOM 2451 C C . SER B 1 88 ? 4.934 -0.138 -17.656 1 92.88 88 SER B C 1
ATOM 2453 O O . SER B 1 88 ? 5.219 0.319 -16.547 1 92.88 88 SER B O 1
ATOM 2455 N N . ALA B 1 89 ? 3.738 -0.499 -18 1 92.44 89 ALA B N 1
ATOM 2456 C CA . ALA B 1 89 ? 2.633 -0.381 -17.047 1 92.44 89 ALA B CA 1
ATOM 2457 C C . ALA B 1 89 ? 2.832 -1.311 -15.859 1 92.44 89 ALA B C 1
ATOM 2459 O O . ALA B 1 89 ? 2.543 -0.939 -14.719 1 92.44 89 ALA B O 1
ATOM 2460 N N . THR B 1 90 ? 3.354 -2.436 -16.125 1 94.62 90 THR B N 1
ATOM 2461 C CA . THR B 1 90 ? 3.607 -3.424 -15.078 1 94.62 90 THR B CA 1
ATOM 2462 C C . THR B 1 90 ? 4.688 -2.932 -14.125 1 94.62 90 THR B C 1
ATOM 2464 O O . THR B 1 90 ? 4.512 -2.986 -12.906 1 94.62 90 THR B O 1
ATOM 2467 N N . ILE B 1 91 ? 5.703 -2.428 -14.656 1 94.94 91 ILE B N 1
ATOM 2468 C CA . ILE B 1 91 ? 6.82 -1.935 -13.867 1 94.94 91 ILE B CA 1
ATOM 2469 C C . ILE B 1 91 ? 6.355 -0.778 -12.984 1 94.94 91 ILE B C 1
ATOM 2471 O O . ILE B 1 91 ? 6.742 -0.687 -11.812 1 94.94 91 ILE B O 1
ATOM 2475 N N . LYS B 1 92 ? 5.531 -0.002 -13.547 1 93.25 92 LYS B N 1
ATOM 2476 C CA . LYS B 1 92 ? 5.008 1.138 -12.797 1 93.25 92 LYS B CA 1
ATOM 2477 C C . LYS B 1 92 ? 4.266 0.68 -11.539 1 93.25 92 LYS B C 1
ATOM 2479 O O . LYS B 1 92 ? 4.516 1.188 -10.445 1 93.25 92 LYS B O 1
ATOM 2484 N N . VAL B 1 93 ? 3.443 -0.262 -11.672 1 94.75 93 VAL B N 1
ATOM 2485 C CA . VAL B 1 93 ? 2.646 -0.746 -10.547 1 94.75 93 VAL B CA 1
ATOM 2486 C C . VAL B 1 93 ? 3.543 -1.488 -9.555 1 94.75 93 VAL B C 1
ATOM 2488 O O . VAL B 1 93 ? 3.363 -1.379 -8.344 1 94.75 93 VAL B O 1
ATOM 2491 N N . ILE B 1 94 ? 4.496 -2.195 -10.07 1 96.5 94 ILE B N 1
ATOM 2492 C CA . ILE B 1 94 ? 5.422 -2.936 -9.219 1 96.5 94 ILE B CA 1
ATOM 2493 C C . ILE B 1 94 ? 6.219 -1.963 -8.352 1 96.5 94 ILE B C 1
ATOM 2495 O O . ILE B 1 94 ? 6.414 -2.199 -7.16 1 96.5 94 ILE B O 1
ATOM 2499 N N . LYS B 1 95 ? 6.641 -0.861 -8.953 1 94.19 95 LYS B N 1
ATOM 2500 C CA . LYS B 1 95 ? 7.402 0.138 -8.203 1 94.19 95 LYS B CA 1
ATOM 2501 C C . LYS B 1 95 ? 6.562 0.746 -7.086 1 94.19 95 LYS B C 1
ATOM 2503 O O . LYS B 1 95 ? 7.078 1.031 -6.004 1 94.19 95 LYS B O 1
ATOM 2508 N N . GLU B 1 96 ? 5.312 0.93 -7.297 1 95.06 96 GLU B N 1
ATOM 2509 C CA . GLU B 1 96 ? 4.41 1.426 -6.262 1 95.06 96 GLU B CA 1
ATOM 2510 C C . GLU B 1 96 ? 4.309 0.44 -5.102 1 95.06 96 GLU B C 1
ATOM 2512 O O . GLU B 1 96 ? 4.348 0.839 -3.936 1 95.06 96 GLU B O 1
ATOM 2517 N N . ILE B 1 97 ? 4.207 -0.8 -5.449 1 97.12 97 ILE B N 1
ATOM 2518 C CA . ILE B 1 97 ? 4.102 -1.846 -4.441 1 97.12 97 ILE B CA 1
ATOM 2519 C C . ILE B 1 97 ? 5.41 -1.948 -3.662 1 97.12 97 ILE B C 1
ATOM 2521 O O . ILE B 1 97 ? 5.402 -2.031 -2.432 1 97.12 97 ILE B O 1
ATOM 2525 N N . PHE B 1 98 ? 6.559 -1.864 -4.387 1 96.06 98 PHE B N 1
ATOM 2526 C CA . PHE B 1 98 ? 7.867 -2.016 -3.762 1 96.06 98 PHE B CA 1
ATOM 2527 C C . PHE B 1 98 ? 8.188 -0.818 -2.877 1 96.06 98 PHE B C 1
ATOM 2529 O O . PHE B 1 98 ? 8.938 -0.94 -1.905 1 96.06 98 PHE B O 1
ATOM 2536 N N . ALA B 1 99 ? 7.605 0.298 -3.174 1 93.62 99 ALA B N 1
ATOM 2537 C CA . ALA B 1 99 ? 7.789 1.462 -2.311 1 93.62 99 ALA B CA 1
ATOM 2538 C C . ALA B 1 99 ? 7.195 1.216 -0.926 1 93.62 99 ALA B C 1
ATOM 2540 O O . ALA B 1 99 ? 7.613 1.836 0.054 1 93.62 99 ALA B O 1
ATOM 2541 N N . ILE B 1 100 ? 6.25 0.313 -0.84 1 95.75 100 ILE B N 1
ATOM 2542 C CA . ILE B 1 100 ? 5.57 0.025 0.416 1 95.75 100 ILE B CA 1
ATOM 2543 C C . ILE B 1 100 ? 6.254 -1.144 1.12 1 95.75 100 ILE B C 1
ATOM 2545 O O . ILE B 1 100 ? 6.578 -1.057 2.307 1 95.75 100 ILE B O 1
ATOM 2549 N N . HIS B 1 101 ? 6.566 -2.16 0.361 1 96.62 101 HIS B N 1
ATOM 2550 C CA . HIS B 1 101 ? 6.953 -3.412 1.002 1 96.62 101 HIS B CA 1
ATOM 2551 C C . HIS B 1 101 ? 8.438 -3.701 0.796 1 96.62 101 HIS B C 1
ATOM 2553 O O . HIS B 1 101 ? 8.969 -4.672 1.344 1 96.62 101 HIS B O 1
ATOM 2559 N N . GLY B 1 102 ? 9.109 -2.861 -0.038 1 94.19 102 GLY B N 1
ATOM 2560 C CA . GLY B 1 102 ? 10.508 -3.104 -0.357 1 94.19 102 GLY B CA 1
ATOM 2561 C C . GLY B 1 102 ? 10.695 -4 -1.565 1 94.19 102 GLY B C 1
ATOM 2562 O O . GLY B 1 102 ? 9.727 -4.469 -2.154 1 94.19 102 GLY B O 1
ATOM 2563 N N . ILE B 1 103 ? 11.969 -4.184 -1.887 1 94.75 103 ILE B N 1
ATOM 2564 C CA . ILE B 1 103 ? 12.328 -5.012 -3.031 1 94.75 103 ILE B CA 1
ATOM 2565 C C . ILE B 1 103 ? 12.5 -6.461 -2.584 1 94.75 103 ILE B C 1
ATOM 2567 O O . ILE B 1 103 ? 13.203 -6.738 -1.613 1 94.75 103 ILE B O 1
ATOM 2571 N N . PRO B 1 104 ? 11.789 -7.379 -3.258 1 96.56 104 PRO B N 1
ATOM 2572 C CA . PRO B 1 104 ? 11.969 -8.789 -2.898 1 96.56 104 PRO B CA 1
ATOM 2573 C C . PRO B 1 104 ? 13.273 -9.375 -3.428 1 96.56 104 PRO B C 1
ATOM 2575 O O . PRO B 1 104 ? 13.953 -8.742 -4.238 1 96.56 104 PRO B O 1
ATOM 2578 N N . ASP B 1 105 ? 13.5 -10.578 -2.959 1 94.69 105 ASP B N 1
ATOM 2579 C CA . ASP B 1 105 ? 14.664 -11.297 -3.473 1 94.69 105 ASP B CA 1
ATOM 2580 C C . ASP B 1 105 ? 14.391 -11.859 -4.867 1 94.69 105 ASP B C 1
ATOM 2582 O O . ASP B 1 105 ? 15.273 -11.859 -5.727 1 94.69 105 ASP B O 1
ATOM 2586 N N . SER B 1 106 ? 13.148 -12.297 -5.012 1 95.06 106 SER B N 1
ATOM 2587 C CA . SER B 1 106 ? 12.828 -12.93 -6.289 1 95.06 106 SER B CA 1
ATOM 2588 C C . SER B 1 106 ? 11.367 -12.711 -6.668 1 95.06 106 SER B C 1
ATOM 2590 O O . SER B 1 106 ? 10.523 -12.5 -5.797 1 95.06 106 SER B O 1
ATOM 2592 N N . VAL B 1 107 ? 11.156 -12.742 -7.949 1 95.12 107 VAL B N 1
ATOM 2593 C CA . VAL B 1 107 ? 9.82 -12.641 -8.531 1 95.12 107 VAL B CA 1
ATOM 2594 C C . VAL B 1 107 ? 9.547 -13.852 -9.414 1 95.12 107 VAL B C 1
ATOM 2596 O O . VAL B 1 107 ? 10.367 -14.203 -10.273 1 95.12 107 VAL B O 1
ATOM 2599 N N . ALA B 1 108 ? 8.43 -14.492 -9.164 1 91.81 108 ALA B N 1
ATOM 2600 C CA . ALA B 1 108 ? 8.016 -15.633 -9.984 1 91.81 108 ALA B CA 1
ATOM 2601 C C . ALA B 1 108 ? 6.84 -15.266 -10.883 1 91.81 108 ALA B C 1
ATOM 2603 O O . ALA B 1 108 ? 5.867 -14.664 -10.43 1 91.81 108 ALA B O 1
ATOM 2604 N N . SER B 1 109 ? 6.914 -15.539 -12.109 1 90.12 109 SER B N 1
ATOM 2605 C CA . SER B 1 109 ? 5.836 -15.297 -13.055 1 90.12 109 SER B CA 1
ATOM 2606 C C . SER B 1 109 ? 5.773 -16.391 -14.109 1 90.12 109 SER B C 1
ATOM 2608 O O . SER B 1 109 ? 6.668 -17.234 -14.188 1 90.12 109 SER B O 1
ATOM 2610 N N . ASP B 1 110 ? 4.699 -16.391 -14.82 1 84.31 110 ASP B N 1
ATOM 2611 C CA . ASP B 1 110 ? 4.66 -17.266 -16 1 84.31 110 ASP B CA 1
ATOM 2612 C C . ASP B 1 110 ? 5.504 -16.672 -17.125 1 84.31 110 ASP B C 1
ATOM 2614 O O . ASP B 1 110 ? 6.242 -15.711 -16.922 1 84.31 110 ASP B O 1
ATOM 2618 N N . ASN B 1 111 ? 5.449 -17.297 -18.297 1 80.44 111 ASN B N 1
ATOM 2619 C CA . ASN B 1 111 ? 6.293 -16.875 -19.406 1 80.44 111 ASN B CA 1
ATOM 2620 C C . ASN B 1 111 ? 5.578 -15.883 -20.312 1 80.44 111 ASN B C 1
ATOM 2622 O O . ASN B 1 111 ? 5.773 -15.891 -21.531 1 80.44 111 ASN B O 1
ATOM 2626 N N . GLY B 1 112 ? 4.801 -15.023 -19.734 1 84.19 112 GLY B N 1
ATOM 2627 C CA . GLY B 1 112 ? 4.145 -14.008 -20.531 1 84.19 112 GLY B CA 1
ATOM 2628 C C . GLY B 1 112 ? 5.117 -13.008 -21.141 1 84.19 112 GLY B C 1
ATOM 2629 O O . GLY B 1 112 ? 6.145 -12.695 -20.547 1 84.19 112 GLY B O 1
ATOM 2630 N N . SER B 1 113 ? 4.828 -12.492 -22.234 1 86.5 113 SER B N 1
ATOM 2631 C CA . SER B 1 113 ? 5.711 -11.602 -22.984 1 86.5 113 SER B CA 1
ATOM 2632 C C . SER B 1 113 ? 6.047 -10.359 -22.172 1 86.5 113 SER B C 1
ATOM 2634 O O . SER B 1 113 ? 7.133 -9.789 -22.312 1 86.5 113 SER B O 1
ATOM 2636 N N . GLN B 1 114 ? 5.113 -9.922 -21.359 1 88.69 114 GLN B N 1
ATOM 2637 C CA . GLN B 1 114 ? 5.359 -8.75 -20.531 1 88.69 114 GLN B CA 1
ATOM 2638 C C . GLN B 1 114 ? 6.484 -9 -19.531 1 88.69 114 GLN B C 1
ATOM 2640 O O . GLN B 1 114 ? 7.211 -8.078 -19.156 1 88.69 114 GLN B O 1
ATOM 2645 N N . TYR B 1 115 ? 6.645 -10.227 -19.156 1 91 115 TYR B N 1
ATOM 2646 C CA . TYR B 1 115 ? 7.621 -10.562 -18.125 1 91 115 TYR B CA 1
ATOM 2647 C C . TYR B 1 115 ? 8.961 -10.945 -18.734 1 91 115 TYR B C 1
ATOM 2649 O O . TYR B 1 115 ? 9.992 -10.938 -18.062 1 91 115 TYR B O 1
ATOM 2657 N N . THR B 1 116 ? 8.898 -11.281 -19.969 1 89.5 116 THR B N 1
ATOM 2658 C CA . THR B 1 116 ? 10.133 -11.727 -20.609 1 89.5 116 THR B CA 1
ATOM 2659 C C . THR B 1 116 ? 10.719 -10.625 -21.484 1 89.5 116 THR B C 1
ATOM 2661 O O . THR B 1 116 ? 11.789 -10.797 -22.078 1 89.5 116 THR B O 1
ATOM 2664 N N . SER B 1 117 ? 10.07 -9.531 -21.578 1 93.94 117 SER B N 1
ATOM 2665 C CA . SER B 1 117 ? 10.578 -8.391 -22.344 1 93.94 117 SER B CA 1
ATOM 2666 C C . SER B 1 117 ? 11.906 -7.902 -21.781 1 93.94 117 SER B C 1
ATOM 2668 O O . SER B 1 117 ? 12.203 -8.094 -20.594 1 93.94 117 SER B O 1
ATOM 2670 N N . GLU B 1 118 ? 12.633 -7.293 -22.609 1 95.62 118 GLU B N 1
ATOM 2671 C CA . GLU B 1 118 ? 13.914 -6.715 -22.203 1 95.62 118 GLU B CA 1
ATOM 2672 C C . GLU B 1 118 ? 13.719 -5.641 -21.141 1 95.62 118 GLU B C 1
ATOM 2674 O O . GLU B 1 118 ? 14.492 -5.559 -20.188 1 95.62 118 GLU B O 1
ATOM 2679 N N . GLU B 1 119 ? 12.734 -4.898 -21.344 1 95.5 119 GLU B N 1
ATOM 2680 C CA . GLU B 1 119 ? 12.438 -3.824 -20.391 1 95.5 119 GLU B CA 1
ATOM 2681 C C . GLU B 1 119 ? 12.203 -4.367 -18.984 1 95.5 119 GLU B C 1
ATOM 2683 O O . GLU B 1 119 ? 12.758 -3.852 -18.016 1 95.5 119 GLU B O 1
ATOM 2688 N N . PHE B 1 120 ? 11.469 -5.391 -18.922 1 96.25 120 PHE B N 1
ATOM 2689 C CA . PHE B 1 120 ? 11.148 -5.98 -17.625 1 96.25 120 PHE B CA 1
ATOM 2690 C C . PHE B 1 120 ? 12.359 -6.684 -17.031 1 96.25 120 PHE B C 1
ATOM 2692 O O . PHE B 1 120 ? 12.641 -6.551 -15.836 1 96.25 120 PHE B O 1
ATOM 2699 N N . GLN B 1 121 ? 13.102 -7.344 -17.844 1 95.75 121 GLN B N 1
ATOM 2700 C CA . GLN B 1 121 ? 14.305 -8.023 -17.391 1 95.75 121 GLN B CA 1
ATOM 2701 C C . GLN B 1 121 ? 15.344 -7.027 -16.891 1 95.75 121 GLN B C 1
ATOM 2703 O O . GLN B 1 121 ? 16 -7.266 -15.875 1 95.75 121 GLN B O 1
ATOM 2708 N N . ASN B 1 122 ? 15.461 -5.988 -17.547 1 95.19 122 ASN B N 1
ATOM 2709 C CA . ASN B 1 122 ? 16.375 -4.938 -17.109 1 95.19 122 ASN B CA 1
ATOM 2710 C C . ASN B 1 122 ? 15.945 -4.34 -15.773 1 95.19 122 ASN B C 1
ATOM 2712 O O . ASN B 1 122 ? 16.781 -4.066 -14.914 1 95.19 122 ASN B O 1
ATOM 2716 N N . PHE B 1 123 ? 14.633 -4.152 -15.648 1 95.19 123 PHE B N 1
ATOM 2717 C CA . PHE B 1 123 ? 14.078 -3.635 -14.398 1 95.19 123 PHE B CA 1
ATOM 2718 C C . PHE B 1 123 ? 14.43 -4.555 -13.234 1 95.19 123 PHE B C 1
ATOM 2720 O O . PHE B 1 123 ? 14.898 -4.094 -12.188 1 95.19 123 PHE B O 1
ATOM 2727 N N . LEU B 1 124 ? 14.234 -5.852 -13.414 1 95.81 124 LEU B N 1
ATOM 2728 C CA . LEU B 1 124 ? 14.539 -6.812 -12.359 1 95.81 124 LEU B CA 1
ATOM 2729 C C . LEU B 1 124 ? 16.031 -6.82 -12.047 1 95.81 124 LEU B C 1
ATOM 2731 O O . LEU B 1 124 ? 16.438 -6.77 -10.883 1 95.81 124 LEU B O 1
ATOM 2735 N N . SER B 1 125 ? 16.844 -6.816 -13.07 1 93.81 125 SER B N 1
ATOM 2736 C CA . SER B 1 125 ? 18.297 -6.871 -12.914 1 93.81 125 SER B CA 1
ATOM 2737 C C . SER B 1 125 ? 18.828 -5.633 -12.188 1 93.81 125 SER B C 1
ATOM 2739 O O . SER B 1 125 ? 19.625 -5.746 -11.266 1 93.81 125 SER B O 1
ATOM 2741 N N . LYS B 1 126 ? 18.312 -4.516 -12.5 1 90.38 126 LYS B N 1
ATOM 2742 C CA . LYS B 1 126 ? 18.75 -3.256 -11.906 1 90.38 126 LYS B CA 1
ATOM 2743 C C . LYS B 1 126 ? 18.391 -3.189 -10.43 1 90.38 126 LYS B C 1
ATOM 2745 O O . LYS B 1 126 ? 19 -2.445 -9.664 1 90.38 126 LYS B O 1
ATOM 2750 N N . ASN B 1 127 ? 17.375 -3.941 -10.07 1 92.25 127 ASN B N 1
ATOM 2751 C CA . ASN B 1 127 ? 16.938 -3.932 -8.68 1 92.25 127 ASN B CA 1
ATOM 2752 C C . ASN B 1 127 ? 17.422 -5.168 -7.926 1 92.25 127 ASN B C 1
ATOM 2754 O O . ASN B 1 127 ? 17 -5.414 -6.793 1 92.25 127 ASN B O 1
ATOM 2758 N N . GLY B 1 128 ? 18.25 -5.965 -8.578 1 92.19 128 GLY B N 1
ATOM 2759 C CA . GLY B 1 128 ? 18.812 -7.141 -7.938 1 92.19 128 GLY B CA 1
ATOM 2760 C C . GLY B 1 128 ? 17.781 -8.211 -7.633 1 92.19 128 GLY B C 1
ATOM 2761 O O . GLY B 1 128 ? 17.859 -8.883 -6.602 1 92.19 128 GLY B O 1
ATOM 2762 N N . ILE B 1 129 ? 16.797 -8.305 -8.398 1 95.56 129 ILE B N 1
ATOM 2763 C CA . ILE B 1 129 ? 15.719 -9.273 -8.203 1 95.56 129 ILE B CA 1
ATOM 2764 C C . ILE B 1 129 ? 15.938 -10.477 -9.109 1 95.56 129 ILE B C 1
ATOM 2766 O O . ILE B 1 129 ? 16.156 -10.328 -10.312 1 95.56 129 ILE B O 1
ATOM 2770 N N . LEU B 1 130 ? 15.883 -11.633 -8.594 1 95.19 130 LEU B N 1
ATOM 2771 C CA . LEU B 1 130 ? 15.945 -12.852 -9.391 1 95.19 130 LEU B CA 1
ATOM 2772 C C . LEU B 1 130 ? 14.594 -13.172 -10.008 1 95.19 130 LEU B C 1
ATOM 2774 O O . LEU B 1 130 ? 13.57 -13.172 -9.312 1 95.19 130 LEU B O 1
ATOM 2778 N N . HIS B 1 131 ? 14.602 -13.406 -11.281 1 94.44 131 HIS B N 1
ATOM 2779 C CA . HIS B 1 131 ? 13.367 -13.789 -11.953 1 94.44 131 HIS B CA 1
ATOM 2780 C C . HIS B 1 131 ? 13.227 -15.305 -12.031 1 94.44 131 HIS B C 1
ATOM 2782 O O . HIS B 1 131 ? 14.102 -15.984 -12.562 1 94.44 131 HIS B O 1
ATOM 2788 N N . ILE B 1 132 ? 12.148 -15.805 -11.539 1 89.69 132 ILE B N 1
ATOM 2789 C CA . ILE B 1 132 ? 11.844 -17.234 -11.602 1 89.69 132 ILE B CA 1
ATOM 2790 C C . ILE B 1 132 ? 10.68 -17.469 -12.57 1 89.69 132 ILE B C 1
ATOM 2792 O O . ILE B 1 132 ? 9.555 -17.016 -12.32 1 89.69 132 ILE B O 1
ATOM 2796 N N . LEU B 1 133 ? 10.922 -18.141 -13.617 1 85.69 133 LEU B N 1
ATOM 2797 C CA . LEU B 1 133 ? 9.875 -18.453 -14.578 1 85.69 133 LEU B CA 1
ATOM 2798 C C . LEU B 1 133 ? 9.211 -19.781 -14.242 1 85.69 133 LEU B C 1
ATOM 2800 O O . LEU B 1 133 ? 9.891 -20.797 -14.078 1 85.69 133 LEU B O 1
ATOM 2804 N N . VAL B 1 134 ? 7.902 -19.719 -14.07 1 75 134 VAL B N 1
ATOM 2805 C CA . VAL B 1 134 ? 7.156 -20.922 -13.695 1 75 134 VAL B CA 1
ATOM 2806 C C . VAL B 1 134 ? 6.551 -21.562 -14.945 1 75 134 VAL B C 1
ATOM 2808 O O . VAL B 1 134 ? 5.855 -20.891 -15.719 1 75 134 VAL B O 1
ATOM 2811 N N . ALA B 1 135 ? 6.984 -22.719 -15.398 1 65.56 135 ALA B N 1
ATOM 2812 C CA . ALA B 1 135 ? 6.5 -23.422 -16.594 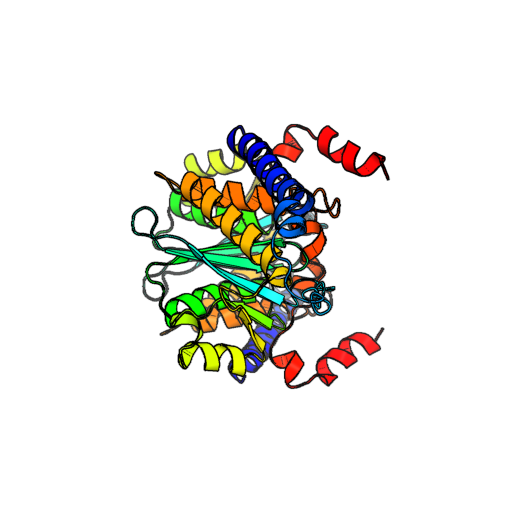1 65.56 135 ALA B CA 1
ATOM 2813 C C . ALA B 1 135 ? 5.09 -23.969 -16.375 1 65.56 135 ALA B C 1
ATOM 2815 O O . ALA B 1 135 ? 4.75 -24.406 -15.266 1 65.56 135 ALA B O 1
ATOM 2816 N N . PRO B 1 136 ? 3.99 -23.641 -17.359 1 59.03 136 PRO B N 1
ATOM 2817 C CA . PRO B 1 136 ? 2.602 -24.094 -17.25 1 59.03 136 PRO B CA 1
ATOM 2818 C C . PRO B 1 136 ? 2.488 -25.547 -16.797 1 59.03 136 PRO B C 1
ATOM 2820 O O . PRO B 1 136 ? 1.537 -25.922 -16.109 1 59.03 136 PRO B O 1
ATOM 2823 N N . TYR B 1 137 ? 3.303 -26.328 -17.438 1 49.56 137 TYR B N 1
ATOM 2824 C CA . TYR B 1 137 ? 3.07 -27.766 -17.344 1 49.56 137 TYR B CA 1
ATOM 2825 C C . TYR B 1 137 ? 4.016 -28.406 -16.328 1 49.56 137 TYR B C 1
ATOM 2827 O O . TYR B 1 137 ? 4.344 -29.594 -16.438 1 49.56 137 TYR B O 1
ATOM 2835 N N . HIS B 1 138 ? 4.629 -27.594 -15.695 1 50.88 138 HIS B N 1
ATOM 2836 C CA . HIS B 1 138 ? 5.457 -28.438 -14.828 1 50.88 138 HIS B CA 1
ATOM 2837 C C . HIS B 1 138 ? 4.719 -28.797 -13.547 1 50.88 138 HIS B C 1
ATOM 2839 O O . HIS B 1 138 ? 4.012 -27.969 -12.977 1 50.88 138 HIS B O 1
ATOM 2845 N N . PRO B 1 139 ? 4.883 -29.984 -13.023 1 46.66 139 PRO B N 1
ATOM 2846 C CA . PRO B 1 139 ? 4.184 -30.688 -11.945 1 46.66 139 PRO B CA 1
ATOM 2847 C C . PRO B 1 139 ? 3.955 -29.812 -10.719 1 46.66 139 PRO B C 1
ATOM 2849 O O . PRO B 1 139 ? 4 -28.578 -10.812 1 46.66 139 PRO B O 1
ATOM 2852 N N . SER B 1 140 ? 4.273 -30.344 -9.422 1 47.44 140 SER B N 1
ATOM 2853 C CA . SER B 1 140 ? 3.762 -30.344 -8.055 1 47.44 140 SER B CA 1
ATOM 2854 C C . SER B 1 140 ? 4.043 -29.016 -7.359 1 47.44 140 SER B C 1
ATOM 2856 O O . SER B 1 140 ? 3.205 -28.516 -6.613 1 47.44 140 SER B O 1
ATOM 2858 N N . SER B 1 141 ? 5.184 -28.5 -7.434 1 48.5 141 SER B N 1
ATOM 2859 C CA . SER B 1 141 ? 5.656 -27.453 -6.535 1 48.5 141 SER B CA 1
ATOM 2860 C C . SER B 1 141 ? 4.977 -26.125 -6.832 1 48.5 141 SER B C 1
ATOM 2862 O O . SER B 1 141 ? 4.656 -25.359 -5.914 1 48.5 141 SER B O 1
ATOM 2864 N N . ASN B 1 142 ? 4.617 -25.828 -8.102 1 54.91 142 ASN B N 1
ATOM 2865 C CA . ASN B 1 142 ? 4.012 -24.578 -8.531 1 54.91 142 ASN B CA 1
ATOM 2866 C C . ASN B 1 142 ? 2.486 -24.641 -8.477 1 54.91 142 ASN B C 1
ATOM 2868 O O . ASN B 1 142 ? 1.812 -23.609 -8.586 1 54.91 142 ASN B O 1
ATOM 2872 N N . GLY B 1 143 ? 2.207 -25.797 -8.016 1 60.59 143 GLY B N 1
ATOM 2873 C CA . GLY B 1 143 ? 0.771 -26.016 -8.047 1 60.59 143 GLY B CA 1
ATOM 2874 C C . GLY B 1 143 ? 0.012 -25.219 -7.008 1 60.59 143 GLY B C 1
ATOM 2875 O O . GLY B 1 143 ? -1.075 -24.703 -7.281 1 60.59 143 GLY B O 1
ATOM 2876 N N . GLN B 1 144 ? 0.742 -25.047 -5.836 1 62.59 144 GLN B N 1
ATOM 2877 C CA . GLN B 1 144 ? 0.06 -24.297 -4.781 1 62.59 144 GLN B CA 1
ATOM 2878 C C . GLN B 1 144 ? -0.089 -22.828 -5.156 1 62.59 144 GLN B C 1
ATOM 2880 O O . GLN B 1 144 ? -1.168 -22.25 -5.008 1 62.59 144 GLN B O 1
ATOM 2885 N N . ALA B 1 145 ? 1.039 -22.312 -5.645 1 65.19 145 ALA B N 1
ATOM 2886 C CA . ALA B 1 145 ? 0.995 -20.922 -6.051 1 65.19 145 ALA B CA 1
ATOM 2887 C C . ALA B 1 145 ? -0.01 -20.703 -7.176 1 65.19 145 ALA B C 1
ATOM 2889 O O . ALA B 1 145 ? -0.747 -19.719 -7.184 1 65.19 145 ALA B O 1
ATOM 2890 N N . GLU B 1 146 ? -0.03 -21.734 -8.055 1 69.19 146 GLU B N 1
ATOM 2891 C CA . GLU B 1 146 ? -0.94 -21.641 -9.195 1 69.19 146 GLU B CA 1
ATOM 2892 C C . GLU B 1 146 ? -2.396 -21.688 -8.742 1 69.19 146 GLU B C 1
ATOM 2894 O O . GLU B 1 146 ? -3.232 -20.938 -9.242 1 69.19 146 GLU B O 1
ATOM 2899 N N . ARG B 1 147 ? -2.66 -22.5 -7.859 1 67.81 147 ARG B N 1
ATOM 2900 C CA . ARG B 1 147 ? -4.027 -22.625 -7.363 1 67.81 147 ARG B CA 1
ATOM 2901 C C . ARG B 1 147 ? -4.453 -21.359 -6.617 1 67.81 147 ARG B C 1
ATOM 2903 O O . ARG B 1 147 ? -5.59 -20.906 -6.754 1 67.81 147 ARG B O 1
ATOM 2910 N N . VAL B 1 148 ? -3.533 -20.859 -5.801 1 69.5 148 VAL B N 1
ATOM 2911 C CA . VAL B 1 148 ? -3.824 -19.641 -5.062 1 69.5 148 VAL B CA 1
ATOM 2912 C C . VAL B 1 148 ? -4.145 -18.516 -6.043 1 69.5 148 VAL B C 1
ATOM 2914 O O . VAL B 1 148 ? -5.137 -17.797 -5.871 1 69.5 148 VAL B O 1
ATOM 2917 N N . VAL B 1 149 ? -3.354 -18.453 -7.043 1 74.5 149 VAL B N 1
ATOM 2918 C CA . VAL B 1 149 ? -3.521 -17.375 -8.023 1 74.5 149 VAL B CA 1
ATOM 2919 C C . VAL B 1 149 ? -4.844 -17.562 -8.758 1 74.5 149 VAL B C 1
ATOM 2921 O O . VAL B 1 149 ? -5.566 -16.594 -9.008 1 74.5 149 VAL B O 1
ATOM 2924 N N . GLN B 1 150 ? -5.191 -18.781 -9.07 1 78.25 150 GLN B N 1
ATOM 2925 C CA . GLN B 1 150 ? -6.449 -19.062 -9.758 1 78.25 150 GLN B CA 1
ATOM 2926 C C . GLN B 1 150 ? -7.648 -18.719 -8.867 1 78.25 150 GLN B C 1
ATOM 2928 O O . GLN B 1 150 ? -8.641 -18.172 -9.344 1 78.25 150 GLN B O 1
ATOM 2933 N N . THR B 1 151 ? -7.543 -19.094 -7.648 1 76.5 151 THR B N 1
ATOM 2934 C CA . THR B 1 151 ? -8.602 -18.781 -6.695 1 76.5 151 THR B CA 1
ATOM 2935 C C . THR B 1 151 ? -8.812 -17.281 -6.582 1 76.5 151 THR B C 1
ATOM 2937 O O . THR B 1 151 ? -9.945 -16.797 -6.543 1 76.5 151 THR B O 1
ATOM 2940 N N . ILE B 1 152 ? -7.727 -16.594 -6.551 1 79.94 152 ILE B N 1
ATOM 2941 C CA . ILE B 1 152 ? -7.781 -15.133 -6.473 1 79.94 152 ILE B CA 1
ATOM 2942 C C . ILE B 1 152 ? -8.438 -14.57 -7.734 1 79.94 152 ILE B C 1
ATOM 2944 O O . ILE B 1 152 ? -9.273 -13.672 -7.656 1 79.94 152 ILE B O 1
ATOM 2948 N N . LYS B 1 153 ? -8.102 -15.125 -8.844 1 83.44 153 LYS B N 1
ATOM 2949 C CA . LYS B 1 153 ? -8.664 -14.664 -10.109 1 83.44 153 LYS B CA 1
ATOM 2950 C C . LYS B 1 153 ? -10.18 -14.875 -10.148 1 83.44 153 LYS B C 1
ATOM 2952 O O . LYS B 1 153 ? -10.922 -14.008 -10.609 1 83.44 153 LYS B O 1
ATOM 2957 N N . ASP B 1 154 ? -10.594 -15.969 -9.656 1 82.81 154 ASP B N 1
ATOM 2958 C CA . ASP B 1 154 ? -12.016 -16.281 -9.609 1 82.81 154 ASP B CA 1
ATOM 2959 C C . ASP B 1 154 ? -12.758 -15.312 -8.688 1 82.81 154 ASP B C 1
ATOM 2961 O O . ASP B 1 154 ? -13.859 -14.859 -9.008 1 82.81 154 ASP B O 1
ATOM 2965 N N . ALA B 1 155 ? -12.172 -15.062 -7.559 1 78.81 155 ALA B N 1
ATOM 2966 C CA . ALA B 1 155 ? -12.758 -14.109 -6.625 1 78.81 155 ALA B CA 1
ATOM 2967 C C . ALA B 1 155 ? -12.859 -12.719 -7.258 1 78.81 155 ALA B C 1
ATOM 2969 O O . ALA B 1 155 ? -13.883 -12.047 -7.121 1 78.81 155 ALA B O 1
ATOM 2970 N N . LEU B 1 156 ? -11.852 -12.336 -7.934 1 83 156 LEU B N 1
ATOM 2971 C CA . LEU B 1 156 ? -11.805 -11.016 -8.555 1 83 156 LEU B CA 1
ATOM 2972 C C . LEU B 1 156 ? -12.883 -10.875 -9.617 1 83 156 LEU B C 1
ATOM 2974 O O . LEU B 1 156 ? -13.5 -9.812 -9.742 1 83 156 LEU B O 1
ATOM 2978 N N . LYS B 1 157 ? -13.086 -11.922 -10.336 1 82.88 157 LYS B N 1
ATOM 2979 C CA . LYS B 1 157 ? -14.125 -11.906 -11.367 1 82.88 157 LYS B CA 1
ATOM 2980 C C . LYS B 1 157 ? -15.484 -11.562 -10.773 1 82.88 157 LYS B C 1
ATOM 2982 O O . LYS B 1 157 ? -16.266 -10.844 -11.391 1 82.88 157 LYS B O 1
ATOM 2987 N N . ARG B 1 158 ? -15.695 -11.969 -9.641 1 79.5 158 ARG B N 1
ATOM 2988 C CA . ARG B 1 158 ? -16.969 -11.742 -8.977 1 79.5 158 ARG B CA 1
ATOM 2989 C C . ARG B 1 158 ? -17.031 -10.336 -8.383 1 79.5 158 ARG B C 1
ATOM 2991 O O . ARG B 1 158 ? -18.109 -9.734 -8.312 1 79.5 158 ARG B O 1
ATOM 2998 N N . ILE B 1 159 ? -15.945 -9.859 -7.98 1 81.25 159 ILE B N 1
ATOM 2999 C CA . ILE B 1 159 ? -15.852 -8.586 -7.285 1 81.25 159 ILE B CA 1
ATOM 3000 C C . ILE B 1 159 ? -15.938 -7.441 -8.297 1 81.25 159 ILE B C 1
ATOM 3002 O O . ILE B 1 159 ? -16.547 -6.406 -8.023 1 81.25 159 ILE B O 1
ATOM 3006 N N . ILE B 1 160 ? -15.359 -7.73 -9.414 1 78 160 ILE B N 1
ATOM 3007 C CA . ILE B 1 160 ? -15.156 -6.629 -10.352 1 78 160 ILE B CA 1
ATOM 3008 C C . ILE B 1 160 ? -16.406 -6.461 -11.227 1 78 160 ILE B C 1
ATOM 3010 O O . ILE B 1 160 ? -16.422 -6.895 -12.383 1 78 160 ILE B O 1
ATOM 3014 N N . SER B 1 161 ? -17.531 -6.129 -10.719 1 74.31 161 SER B N 1
ATOM 3015 C CA . SER B 1 161 ? -18.75 -5.738 -11.398 1 74.31 161 SER B CA 1
ATOM 3016 C C . SER B 1 161 ? -19.281 -4.406 -10.875 1 74.31 161 SER B C 1
ATOM 3018 O O . SER B 1 161 ? -19.125 -4.098 -9.695 1 74.31 161 SER B O 1
ATOM 3020 N N . GLY B 1 162 ? -19.703 -3.482 -11.719 1 74.12 162 GLY B N 1
ATOM 3021 C CA . GLY B 1 162 ? -20.203 -2.182 -11.297 1 74.12 162 GLY B CA 1
ATOM 3022 C C . GLY B 1 162 ? -19.125 -1.293 -10.703 1 74.12 162 GLY B C 1
ATOM 3023 O O . GLY B 1 162 ? -18.078 -1.075 -11.328 1 74.12 162 GLY B O 1
ATOM 3024 N N . ASP B 1 163 ? -19.438 -0.687 -9.484 1 76.12 163 ASP B N 1
ATOM 3025 C CA . ASP B 1 163 ? -18.453 0.093 -8.734 1 76.12 163 ASP B CA 1
ATOM 3026 C C . ASP B 1 163 ? -17.562 -0.813 -7.898 1 76.12 163 ASP B C 1
ATOM 3028 O O . ASP B 1 163 ? -17.703 -0.874 -6.676 1 76.12 163 ASP B O 1
ATOM 3032 N N . TRP B 1 164 ? -16.609 -1.346 -8.602 1 83.75 164 TRP B N 1
ATOM 3033 C CA . TRP B 1 164 ? -15.898 -2.484 -8.039 1 83.75 164 TRP B CA 1
ATOM 3034 C C . TRP B 1 164 ? -14.766 -2.018 -7.129 1 83.75 164 TRP B C 1
ATOM 3036 O O . TRP B 1 164 ? -14.258 -2.791 -6.312 1 83.75 164 TRP B O 1
ATOM 3046 N N . ASN B 1 165 ? -14.375 -0.75 -7.203 1 84.38 165 ASN B N 1
ATOM 3047 C CA . ASN B 1 165 ? -13.227 -0.297 -6.43 1 84.38 165 ASN B CA 1
ATOM 3048 C C . ASN B 1 165 ? -13.453 -0.473 -4.93 1 84.38 165 ASN B C 1
ATOM 3050 O O . ASN B 1 165 ? -12.562 -0.929 -4.211 1 84.38 165 ASN B O 1
ATOM 3054 N N . ARG B 1 166 ? -14.609 -0.086 -4.547 1 84 166 ARG B N 1
ATOM 3055 C CA . ARG B 1 166 ? -14.961 -0.233 -3.139 1 84 166 ARG B CA 1
ATOM 3056 C C . ARG B 1 166 ? -14.922 -1.698 -2.715 1 84 166 ARG B C 1
ATOM 3058 O O . ARG B 1 166 ? -14.383 -2.033 -1.659 1 84 166 ARG B O 1
ATOM 3065 N N . ARG B 1 167 ? -15.461 -2.557 -3.527 1 83.81 167 ARG B N 1
ATOM 3066 C CA . ARG B 1 167 ? -15.492 -3.984 -3.219 1 83.81 167 ARG B CA 1
ATOM 3067 C C . ARG B 1 167 ? -14.094 -4.574 -3.195 1 83.81 167 ARG B C 1
ATOM 3069 O O . ARG B 1 167 ? -13.773 -5.402 -2.34 1 83.81 167 ARG B O 1
ATOM 3076 N N . LEU B 1 168 ? -13.297 -4.129 -4.098 1 88.94 168 LEU B N 1
ATOM 3077 C CA . LEU B 1 168 ? -11.93 -4.637 -4.176 1 88.94 168 LEU B CA 1
ATOM 3078 C C . LEU B 1 168 ? -11.133 -4.258 -2.93 1 88.94 168 LEU B C 1
ATOM 3080 O O . LEU B 1 168 ? -10.445 -5.102 -2.346 1 88.94 168 LEU B O 1
ATOM 3084 N N . THR B 1 169 ? -11.234 -3 -2.529 1 90.5 169 THR B N 1
ATOM 3085 C CA . THR B 1 169 ? -10.477 -2.549 -1.367 1 90.5 169 THR B CA 1
ATOM 3086 C C . THR B 1 169 ? -10.969 -3.248 -0.101 1 90.5 169 THR B C 1
ATOM 3088 O O . THR B 1 169 ? -10.164 -3.596 0.769 1 90.5 169 THR B O 1
ATOM 3091 N N . SER B 1 170 ? -12.273 -3.441 -0.035 1 85.94 170 SER B N 1
ATOM 3092 C CA . SER B 1 170 ? -12.82 -4.191 1.091 1 85.94 170 SER B CA 1
ATOM 3093 C C . SER B 1 170 ? -12.328 -5.633 1.09 1 85.94 170 SER B C 1
ATOM 3095 O O . SER B 1 170 ? -11.984 -6.176 2.143 1 85.94 170 SER B O 1
ATOM 3097 N N . PHE B 1 171 ? -12.336 -6.207 -0.075 1 86.12 171 PHE B N 1
ATOM 3098 C CA . PHE B 1 171 ? -11.852 -7.574 -0.227 1 86.12 171 PHE B CA 1
ATOM 3099 C C . PHE B 1 171 ? -10.398 -7.684 0.204 1 86.12 171 PHE B C 1
ATOM 3101 O O . PHE B 1 171 ? -10.031 -8.602 0.941 1 86.12 171 PHE B O 1
ATOM 3108 N N . LEU B 1 172 ? -9.555 -6.777 -0.204 1 92.06 172 LEU B N 1
ATOM 3109 C CA . LEU B 1 172 ? -8.133 -6.805 0.117 1 92.06 172 LEU B CA 1
ATOM 3110 C C . LEU B 1 172 ? -7.906 -6.633 1.615 1 92.06 172 LEU B C 1
ATOM 3112 O O . LEU B 1 172 ? -7.109 -7.355 2.217 1 92.06 172 LEU B O 1
ATOM 3116 N N . LEU B 1 173 ? -8.562 -5.672 2.193 1 90.62 173 LEU B N 1
ATOM 3117 C CA . LEU B 1 173 ? -8.445 -5.473 3.633 1 90.62 173 LEU B CA 1
ATOM 3118 C C . LEU B 1 173 ? -8.82 -6.738 4.391 1 90.62 173 LEU B C 1
ATOM 3120 O O . LEU B 1 173 ? -8.102 -7.164 5.301 1 90.62 173 LEU B O 1
ATOM 3124 N N . THR B 1 174 ? -9.898 -7.363 3.99 1 86.44 174 THR B N 1
ATOM 3125 C CA . THR B 1 174 ? -10.352 -8.594 4.633 1 86.44 174 THR B CA 1
ATOM 3126 C C . THR B 1 174 ? -9.312 -9.695 4.473 1 86.44 174 THR B C 1
ATOM 3128 O O . THR B 1 174 ? -9 -10.414 5.434 1 86.44 174 THR B O 1
ATOM 3131 N N . GLN B 1 175 ? -8.836 -9.875 3.307 1 87.94 175 GLN B N 1
ATOM 3132 C CA . GLN B 1 175 ? -7.797 -10.867 3.043 1 87.94 175 GLN B CA 1
ATOM 3133 C C . GLN B 1 175 ? -6.57 -10.625 3.916 1 87.94 175 GLN B C 1
ATOM 3135 O O . GLN B 1 175 ? -5.969 -11.578 4.426 1 87.94 175 GLN B O 1
ATOM 3140 N N . HIS B 1 176 ? -6.195 -9.352 4.125 1 92.81 176 HIS B N 1
ATOM 3141 C CA . HIS B 1 176 ? -5 -8.984 4.879 1 92.81 176 HIS B CA 1
ATOM 3142 C C . HIS B 1 176 ? -5.168 -9.289 6.363 1 92.81 176 HIS B C 1
ATOM 3144 O O . HIS B 1 176 ? -4.191 -9.586 7.055 1 92.81 176 HIS B O 1
ATOM 3150 N N . ILE B 1 177 ? -6.426 -9.305 6.824 1 89.25 177 ILE B N 1
ATOM 3151 C CA . ILE B 1 177 ? -6.602 -9.391 8.266 1 89.25 177 ILE B CA 1
ATOM 3152 C C . ILE B 1 177 ? -7.113 -10.773 8.648 1 89.25 177 ILE B C 1
ATOM 3154 O O . ILE B 1 177 ? -7.258 -11.086 9.836 1 89.25 177 ILE B O 1
ATOM 3158 N N . THR B 1 178 ? -7.445 -11.57 7.66 1 85.56 178 THR B N 1
ATOM 3159 C CA . THR B 1 178 ? -8.031 -12.875 7.957 1 85.56 178 THR B CA 1
ATOM 3160 C C . THR B 1 178 ? -6.938 -13.922 8.172 1 85.56 178 THR B C 1
ATOM 3162 O O . THR B 1 178 ? -6.129 -14.172 7.277 1 85.56 178 THR B O 1
ATOM 3165 N N . PRO B 1 179 ? -6.941 -14.523 9.359 1 85.56 179 PRO B N 1
ATOM 3166 C CA . PRO B 1 179 ? -5.953 -15.578 9.602 1 85.56 179 PRO B CA 1
ATOM 3167 C C . PRO B 1 179 ? -6.188 -16.812 8.734 1 85.56 179 PRO B C 1
ATOM 3169 O O . PRO B 1 179 ? -7.336 -17.172 8.453 1 85.56 179 PRO B O 1
ATOM 3172 N N . SER B 1 180 ? -5.105 -17.328 8.281 1 76.25 180 SER B N 1
ATOM 3173 C CA . SER B 1 180 ? -5.211 -18.578 7.543 1 76.25 180 SER B CA 1
ATOM 3174 C C . SER B 1 180 ? -5.289 -19.766 8.484 1 76.25 180 SER B C 1
ATOM 3176 O O . SER B 1 180 ? -4.754 -19.734 9.594 1 76.25 180 SER B O 1
ATOM 3178 N N . ALA B 1 181 ? -5.945 -20.781 7.941 1 69.31 181 ALA B N 1
ATOM 3179 C CA . ALA B 1 181 ? -6.062 -22 8.727 1 69.31 181 ALA B CA 1
ATOM 3180 C C . ALA B 1 181 ? -4.707 -22.688 8.883 1 69.31 181 ALA B C 1
ATOM 3182 O O . ALA B 1 181 ? -4.445 -23.344 9.898 1 69.31 181 ALA B O 1
ATOM 3183 N N . ALA B 1 182 ? -3.873 -22.484 7.938 1 68.5 182 ALA B N 1
ATOM 3184 C CA . ALA B 1 182 ? -2.576 -23.156 7.914 1 68.5 182 ALA B CA 1
ATOM 3185 C C . ALA B 1 182 ? -1.638 -22.578 8.969 1 68.5 182 ALA B C 1
ATOM 3187 O O . ALA B 1 182 ? -0.916 -23.312 9.641 1 68.5 182 ALA B O 1
ATOM 3188 N N . THR B 1 183 ? -1.657 -21.281 9.297 1 77.94 183 THR B N 1
ATOM 3189 C CA . THR B 1 183 ? -0.666 -20.641 10.148 1 77.94 183 THR B CA 1
ATOM 3190 C C . THR B 1 183 ? -1.32 -20.062 11.406 1 77.94 183 THR B C 1
ATOM 3192 O O . THR B 1 183 ? -0.643 -19.812 12.406 1 77.94 183 THR B O 1
ATOM 3195 N N . GLY B 1 184 ? -2.613 -19.797 11.258 1 85.5 184 GLY B N 1
ATOM 3196 C CA . GLY B 1 184 ? -3.309 -19.125 12.344 1 85.5 184 GLY B CA 1
ATOM 3197 C C . GLY B 1 184 ? -3.062 -17.641 12.375 1 85.5 184 GLY B C 1
ATOM 3198 O O . GLY B 1 184 ? -3.557 -16.938 13.266 1 85.5 184 GLY B O 1
ATOM 3199 N N . PHE B 1 185 ? -2.215 -17.203 11.484 1 90.25 185 PHE B N 1
ATOM 3200 C CA . PHE B 1 185 ? -1.9 -15.781 11.406 1 90.25 185 PHE B CA 1
ATOM 3201 C C . PHE B 1 185 ? -2.414 -15.188 10.102 1 90.25 185 PHE B C 1
ATOM 3203 O O . PHE B 1 185 ? -2.52 -15.891 9.094 1 90.25 185 PHE B O 1
ATOM 3210 N N . SER B 1 186 ? -2.773 -13.945 10.188 1 90.38 186 SER B N 1
ATOM 3211 C CA . SER B 1 186 ? -3.178 -13.234 8.977 1 90.38 186 SER B CA 1
ATOM 3212 C C . SER B 1 186 ? -1.966 -12.789 8.164 1 90.38 186 SER B C 1
ATOM 3214 O O . SER B 1 186 ? -0.851 -12.727 8.688 1 90.38 186 SER B O 1
ATOM 3216 N N . PRO B 1 187 ? -2.168 -12.492 6.91 1 93.06 187 PRO B N 1
ATOM 3217 C CA . PRO B 1 187 ? -1.077 -11.922 6.113 1 93.06 187 PRO B CA 1
ATOM 3218 C C . PRO B 1 187 ? -0.485 -10.664 6.734 1 93.06 187 PRO B C 1
ATOM 3220 O O . PRO B 1 187 ? 0.733 -10.469 6.703 1 93.06 187 PRO B O 1
ATOM 3223 N N . ALA B 1 188 ? -1.314 -9.812 7.332 1 94.88 188 ALA B N 1
ATOM 3224 C CA . ALA B 1 188 ? -0.832 -8.594 7.977 1 94.88 188 ALA B CA 1
ATOM 3225 C C . ALA B 1 188 ? 0.08 -8.922 9.156 1 94.88 188 ALA B C 1
ATOM 3227 O O . ALA B 1 188 ? 1.116 -8.281 9.344 1 94.88 188 ALA B O 1
ATOM 3228 N N . GLU B 1 189 ? -0.283 -9.906 9.883 1 94.38 189 GLU B N 1
ATOM 3229 C CA . GLU B 1 189 ? 0.53 -10.312 11.023 1 94.38 189 GLU B CA 1
ATOM 3230 C C . GLU B 1 189 ? 1.854 -10.922 10.562 1 94.38 189 GLU B C 1
ATOM 3232 O O . GLU B 1 189 ? 2.895 -10.688 11.18 1 94.38 189 GLU B O 1
ATOM 3237 N N . LEU B 1 190 ? 1.772 -11.633 9.539 1 93.81 190 LEU B N 1
ATOM 3238 C CA . LEU B 1 190 ? 2.967 -12.328 9.07 1 93.81 190 LEU B CA 1
ATOM 3239 C C . LEU B 1 190 ? 3.904 -11.367 8.352 1 93.81 190 LEU B C 1
ATOM 3241 O O . LEU B 1 190 ? 5.125 -11.469 8.477 1 93.81 190 LEU B O 1
ATOM 3245 N N . LEU B 1 191 ? 3.352 -10.422 7.613 1 95.38 191 LEU B N 1
ATOM 3246 C CA . LEU B 1 191 ? 4.18 -9.555 6.781 1 95.38 191 LEU B CA 1
ATOM 3247 C C . LEU B 1 191 ? 4.543 -8.273 7.531 1 95.38 191 LEU B C 1
ATOM 3249 O O . LEU B 1 191 ? 5.676 -7.793 7.434 1 95.38 191 LEU B O 1
ATOM 3253 N N . MET B 1 192 ? 3.602 -7.723 8.273 1 94 192 MET B N 1
ATOM 3254 C CA . MET B 1 192 ? 3.797 -6.391 8.844 1 94 192 MET B CA 1
ATOM 3255 C C . MET B 1 192 ? 3.834 -6.453 10.367 1 94 192 MET B C 1
ATOM 3257 O O . MET B 1 192 ? 4.004 -5.43 11.031 1 94 192 MET B O 1
ATOM 3261 N N . LYS B 1 193 ? 3.605 -7.574 10.992 1 92.69 193 LYS B N 1
ATOM 3262 C CA . LYS B 1 193 ? 3.604 -7.781 12.438 1 92.69 193 LYS B CA 1
ATOM 3263 C C . LYS B 1 193 ? 2.611 -6.848 13.125 1 92.69 193 LYS B C 1
ATOM 3265 O O . LYS B 1 193 ? 2.92 -6.262 14.164 1 92.69 193 LYS B O 1
ATOM 3270 N N . ARG B 1 194 ? 1.463 -6.738 12.375 1 91.56 194 ARG B N 1
ATOM 3271 C CA . ARG B 1 194 ? 0.426 -5.867 12.914 1 91.56 194 ARG B CA 1
ATOM 3272 C C . ARG B 1 194 ? -0.953 -6.504 12.781 1 91.56 194 ARG B C 1
ATOM 3274 O O . ARG B 1 194 ? -1.223 -7.211 11.812 1 91.56 194 ARG B O 1
ATOM 3281 N N . ARG B 1 195 ? -1.729 -6.23 13.758 1 88.69 195 ARG B N 1
ATOM 3282 C CA . ARG B 1 195 ? -3.162 -6.465 13.633 1 88.69 195 ARG B CA 1
ATOM 3283 C C . ARG B 1 195 ? -3.887 -5.199 13.18 1 88.69 195 ARG B C 1
ATOM 3285 O O . ARG B 1 195 ? -4.008 -4.242 13.945 1 88.69 195 ARG B O 1
ATOM 3292 N N . LEU B 1 196 ? -4.391 -5.254 12.008 1 90.62 196 LEU B N 1
ATOM 3293 C CA . LEU B 1 196 ? -5.008 -4.066 11.422 1 90.62 196 LEU B CA 1
ATOM 3294 C C . LEU B 1 196 ? -6.41 -3.852 11.984 1 90.62 196 LEU B C 1
ATOM 3296 O O . LEU B 1 196 ? -7.184 -4.805 12.117 1 90.62 196 LEU B O 1
ATOM 3300 N N . ARG B 1 197 ? -6.648 -2.627 12.258 1 87.69 197 ARG B N 1
ATOM 3301 C CA . ARG B 1 197 ? -7.969 -2.271 12.766 1 87.69 197 ARG B CA 1
ATOM 3302 C C . ARG B 1 197 ? -8.992 -2.195 11.641 1 87.69 197 ARG B C 1
ATOM 3304 O O . ARG B 1 197 ? -8.695 -1.678 10.562 1 87.69 197 ARG B O 1
ATOM 3311 N N . THR B 1 198 ? -10.164 -2.787 11.922 1 85.56 198 THR B N 1
ATOM 3312 C CA . THR B 1 198 ? -11.289 -2.711 11 1 85.56 198 THR B CA 1
ATOM 3313 C C . THR B 1 198 ? -12.57 -2.34 11.734 1 85.56 198 THR B C 1
ATOM 3315 O O . THR B 1 198 ? -12.586 -2.25 12.961 1 85.56 198 THR B O 1
ATOM 3318 N N . VAL B 1 199 ? -13.516 -2.078 10.977 1 77 199 VAL B N 1
ATOM 3319 C CA . VAL B 1 199 ? -14.812 -1.731 11.555 1 77 199 VAL B CA 1
ATOM 3320 C C . VAL B 1 199 ? -15.336 -2.898 12.383 1 77 199 VAL B C 1
ATOM 3322 O O . VAL B 1 199 ? -16.078 -2.697 13.344 1 77 199 VAL B O 1
ATOM 3325 N N . LEU B 1 200 ? -14.953 -4.066 12.031 1 70.62 200 LEU B N 1
ATOM 3326 C CA . LEU B 1 200 ? -15.391 -5.246 12.758 1 70.62 200 LEU B CA 1
ATOM 3327 C C . LEU B 1 200 ? -14.891 -5.215 14.203 1 70.62 200 LEU B C 1
ATOM 3329 O O . LEU B 1 200 ? -15.531 -5.754 15.102 1 70.62 200 LEU B O 1
ATOM 3333 N N . ASP B 1 201 ? -13.766 -4.656 14.391 1 72.31 201 ASP B N 1
ATOM 3334 C CA . ASP B 1 201 ? -13.203 -4.52 15.734 1 72.31 201 ASP B CA 1
ATOM 3335 C C . ASP B 1 201 ? -14.078 -3.625 16.609 1 72.31 201 ASP B C 1
ATOM 3337 O O . ASP B 1 201 ? -14.086 -3.756 17.828 1 72.31 201 ASP B O 1
ATOM 3341 N N . LEU B 1 202 ? -14.773 -2.787 15.922 1 66.12 202 LEU B N 1
ATOM 3342 C CA . LEU B 1 202 ? -15.641 -1.864 16.641 1 66.12 202 LEU B CA 1
ATOM 3343 C C . LEU B 1 202 ? -16.953 -2.539 17.016 1 66.12 202 LEU B C 1
ATOM 3345 O O . LEU B 1 202 ? -17.516 -2.262 18.078 1 66.12 202 LEU B O 1
ATOM 3349 N N . LEU B 1 203 ? -17.438 -3.316 16.109 1 61 203 LEU B N 1
ATOM 3350 C CA . LEU B 1 203 ? -18.734 -3.941 16.297 1 61 203 LEU B CA 1
ATOM 3351 C C . LEU B 1 203 ? -18.641 -5.129 17.234 1 61 203 LEU B C 1
ATOM 3353 O O . LEU B 1 203 ? -19.578 -5.395 18 1 61 203 LEU B O 1
ATOM 3357 N N . HIS B 1 204 ? -17.609 -5.895 17.109 1 56.94 204 HIS B N 1
ATOM 3358 C CA . HIS B 1 204 ? -17.484 -7.07 17.953 1 56.94 204 HIS B CA 1
ATOM 3359 C C . HIS B 1 204 ? -16.156 -7.066 18.719 1 56.94 204 HIS B C 1
ATOM 3361 O O . HIS B 1 204 ? -15.258 -7.855 18.406 1 56.94 204 HIS B O 1
ATOM 3367 N N . PRO B 1 205 ? -16.016 -6.176 19.641 1 52.28 205 PRO B N 1
ATOM 3368 C CA . PRO B 1 205 ? -14.734 -6.117 20.359 1 52.28 205 PRO B CA 1
ATOM 3369 C C . PRO B 1 205 ? -14.336 -7.461 20.969 1 52.28 205 PRO B C 1
ATOM 3371 O O . PRO B 1 205 ? -13.148 -7.746 21.109 1 52.28 205 PRO B O 1
ATOM 3374 N N . ASP B 1 206 ? -15.289 -8.281 21.312 1 47.75 206 ASP B N 1
ATOM 3375 C CA . ASP B 1 206 ? -15.062 -9.594 21.922 1 47.75 206 ASP B CA 1
ATOM 3376 C C . ASP B 1 206 ? -14.508 -10.586 20.906 1 47.75 206 ASP B C 1
ATOM 3378 O O . ASP B 1 206 ? -13.883 -11.578 21.281 1 47.75 206 ASP B O 1
ATOM 3382 N N . LEU B 1 207 ? -14.938 -10.484 19.875 1 45.56 207 LEU B N 1
ATOM 3383 C CA . LEU B 1 207 ? -14.398 -11.406 18.875 1 45.56 207 LEU B CA 1
ATOM 3384 C C . LEU B 1 207 ? -12.891 -11.234 18.75 1 45.56 207 LEU B C 1
ATOM 3386 O O . LEU B 1 207 ? -12.172 -12.203 18.484 1 45.56 207 LEU B O 1
ATOM 3390 N N . VAL B 1 208 ? -12.398 -10.086 18.953 1 46.31 208 VAL B N 1
ATOM 3391 C CA . VAL B 1 208 ? -10.969 -9.789 18.859 1 46.31 208 VAL B CA 1
ATOM 3392 C C . VAL B 1 208 ? -10.273 -10.227 20.156 1 46.31 208 VAL B C 1
ATOM 3394 O O . VAL B 1 208 ? -9.117 -10.672 20.109 1 46.31 208 VAL B O 1
ATOM 3397 N N . LYS B 1 209 ? -10.883 -10.016 21.328 1 44.5 209 LYS B N 1
ATOM 3398 C CA . LYS B 1 209 ? -10.305 -10.484 22.594 1 44.5 209 LYS B CA 1
ATOM 3399 C C . LYS B 1 209 ? -10.125 -12 22.594 1 44.5 209 LYS B C 1
ATOM 3401 O O . LYS B 1 209 ? -9.156 -12.516 23.156 1 44.5 209 LYS B O 1
ATOM 3406 N N . ASP B 1 210 ? -11.039 -12.695 22.266 1 38.84 210 ASP B N 1
ATOM 3407 C CA . ASP B 1 210 ? -10.984 -14.156 22.297 1 38.84 210 ASP B CA 1
ATOM 3408 C C . ASP B 1 210 ? -9.859 -14.68 21.391 1 38.84 210 ASP B C 1
ATOM 3410 O O . ASP B 1 210 ? -9.383 -15.797 21.594 1 38.84 210 ASP B O 1
ATOM 3414 N N . ARG B 1 211 ? -9.492 -14.016 20.484 1 40.47 211 ARG B N 1
ATOM 3415 C CA . ARG B 1 211 ? -8.328 -14.43 19.719 1 40.47 211 ARG B CA 1
ATOM 3416 C C . ARG B 1 211 ? -7.043 -14.203 20.516 1 40.47 211 ARG B C 1
ATOM 3418 O O . ARG B 1 211 ? -6.004 -14.789 20.203 1 40.47 211 ARG B O 1
ATOM 3425 N N . LYS B 1 212 ? -6.977 -13.266 21.5 1 39.25 212 LYS B N 1
ATOM 3426 C CA . LYS B 1 212 ? -5.867 -13.125 22.438 1 39.25 212 LYS B CA 1
ATOM 3427 C C . LYS B 1 212 ? -5.918 -14.203 23.516 1 39.25 212 LYS B C 1
ATOM 3429 O O . LYS B 1 212 ? -4.91 -14.484 24.172 1 39.25 212 LYS B O 1
ATOM 3434 N N . ARG B 1 213 ? -7.141 -14.641 24.125 1 36.72 213 ARG B N 1
ATOM 3435 C CA . ARG B 1 213 ? -7.195 -15.492 25.312 1 36.72 213 ARG B CA 1
ATOM 3436 C C . ARG B 1 213 ? -6.727 -16.906 24.984 1 36.72 213 ARG B C 1
ATOM 3438 O O . ARG B 1 213 ? -6.617 -17.75 25.891 1 36.72 213 ARG B O 1
ATOM 3445 N N . LYS B 1 214 ? -6.961 -17.391 23.906 1 35.31 214 LYS B N 1
ATOM 3446 C CA . LYS B 1 214 ? -6.453 -18.75 23.828 1 35.31 214 LYS B CA 1
ATOM 3447 C C . LYS B 1 214 ? -4.93 -18.781 23.766 1 35.31 214 LYS B C 1
ATOM 3449 O O . LYS B 1 214 ? -4.328 -19.812 23.484 1 35.31 214 LYS B O 1
ATOM 3454 N N . LYS B 1 215 ? -4.258 -17.516 23.906 1 30 215 LYS B N 1
ATOM 3455 C CA . LYS B 1 215 ? -2.889 -17.734 24.359 1 30 215 LYS B CA 1
ATOM 3456 C C . LYS B 1 215 ? -2.771 -17.562 25.875 1 30 215 LYS B C 1
ATOM 3458 O O . LYS B 1 215 ? -3.279 -16.578 26.422 1 30 215 LYS B O 1
#